Protein AF-0000000076161575 (afdb_homodimer)

Radius of gyration: 31.04 Å; Cα contacts (8 Å, |Δi|>4): 1265; chains: 2; bounding box: 106×80×83 Å

Structure (mmCIF, N/CA/C/O backbone):
data_AF-0000000076161575-model_v1
#
loop_
_entity.id
_entity.type
_entity.pdbx_description
1 polymer 'Integrase catalytic domain-containing protein'
#
loop_
_atom_site.group_PDB
_atom_site.id
_atom_site.type_symbol
_atom_site.label_atom_id
_atom_site.label_alt_id
_atom_site.label_comp_id
_atom_site.label_asym_id
_atom_site.label_entity_id
_atom_site.label_seq_id
_atom_site.pdbx_PDB_ins_code
_atom_site.Cartn_x
_atom_site.Cartn_y
_atom_site.Cartn_z
_atom_site.occupancy
_atom_site.B_iso_or_equiv
_atom_site.auth_seq_id
_atom_site.auth_comp_id
_atom_site.auth_asym_id
_atom_site.auth_atom_id
_atom_site.pdbx_PDB_model_num
ATOM 1 N N . MET A 1 1 ? 24.484 6.906 15.938 1 24.59 1 MET A N 1
ATOM 2 C CA . MET A 1 1 ? 23.547 6.465 14.914 1 24.59 1 MET A CA 1
ATOM 3 C C . MET A 1 1 ? 22.5 7.539 14.641 1 24.59 1 MET A C 1
ATOM 5 O O . MET A 1 1 ? 21.609 7.77 15.461 1 24.59 1 MET A O 1
ATOM 9 N N . ILE A 1 2 ? 22.938 8.641 14.078 1 31.48 2 ILE A N 1
ATOM 10 C CA . ILE A 1 2 ? 22.156 9.859 13.938 1 31.48 2 ILE A CA 1
ATOM 11 C C . ILE A 1 2 ? 20.797 9.547 13.289 1 31.48 2 ILE A C 1
ATOM 13 O O . ILE A 1 2 ? 20.75 9.086 12.148 1 31.48 2 ILE A O 1
ATOM 17 N N . ASP A 1 3 ? 19.906 9.211 14.031 1 34.91 3 ASP A N 1
ATOM 18 C CA . ASP A 1 3 ? 18.516 8.922 13.703 1 34.91 3 ASP A CA 1
ATOM 19 C C . ASP A 1 3 ? 17.922 10.031 12.836 1 34.91 3 ASP A C 1
ATOM 21 O O . ASP A 1 3 ? 17.875 11.188 13.242 1 34.91 3 ASP A O 1
ATOM 25 N N . GLU A 1 4 ? 18.266 10.055 11.57 1 38.84 4 GLU A N 1
ATOM 26 C CA . GLU A 1 4 ? 17.953 11.031 10.531 1 38.84 4 GLU A CA 1
ATOM 27 C C . GLU A 1 4 ? 16.453 11.281 10.438 1 38.84 4 GLU A C 1
ATOM 29 O O . GLU A 1 4 ? 15.656 10.336 10.484 1 38.84 4 GLU A O 1
ATOM 34 N N . LEU A 1 5 ? 16.109 12.344 10.992 1 44.19 5 LEU A N 1
ATOM 35 C CA . LEU A 1 5 ? 14.742 12.852 10.922 1 44.19 5 LEU A CA 1
ATOM 36 C C . LEU A 1 5 ? 14.258 12.914 9.477 1 44.19 5 LEU A C 1
ATOM 38 O O . LEU A 1 5 ? 14.984 13.391 8.602 1 44.19 5 LEU A O 1
ATOM 42 N N . PRO A 1 6 ? 13.398 12.148 9.133 1 49 6 PRO A N 1
ATOM 43 C CA . PRO A 1 6 ? 12.859 12.148 7.77 1 49 6 PRO A CA 1
ATOM 44 C C . PRO A 1 6 ? 12.312 13.508 7.352 1 49 6 PRO A C 1
ATOM 46 O O . PRO A 1 6 ? 11.594 13.609 6.352 1 49 6 PRO A O 1
ATOM 49 N N . ILE A 1 7 ? 12.5 14.633 8.062 1 51.62 7 ILE A N 1
ATOM 50 C CA . ILE A 1 7 ? 12.07 15.953 7.629 1 51.62 7 ILE A CA 1
ATOM 51 C C . ILE A 1 7 ? 12.852 16.359 6.379 1 51.62 7 ILE A C 1
ATOM 53 O O . ILE A 1 7 ? 14.047 16.078 6.266 1 51.62 7 ILE A O 1
ATOM 57 N N . SER A 1 8 ? 12.062 16.641 5.285 1 61 8 SER A N 1
ATOM 58 C CA . SER A 1 8 ? 12.852 17.203 4.18 1 61 8 SER A CA 1
ATOM 59 C C . SER A 1 8 ? 14.016 18.031 4.695 1 61 8 SER A C 1
ATOM 61 O O . SER A 1 8 ? 13.93 18.625 5.773 1 61 8 SER A O 1
ATOM 63 N N . GLU A 1 9 ? 15.047 17.703 4.164 1 66.19 9 GLU A N 1
ATOM 64 C CA . GLU A 1 9 ? 16.25 18.406 4.582 1 66.19 9 GLU A CA 1
ATOM 65 C C . GLU A 1 9 ? 15.977 19.906 4.773 1 66.19 9 GLU A C 1
ATOM 67 O O . GLU A 1 9 ? 16.484 20.516 5.711 1 66.19 9 GLU A O 1
ATOM 72 N N . GLU A 1 10 ? 15.086 20.328 3.943 1 71.81 10 GLU A N 1
ATOM 73 C CA . GLU A 1 10 ? 14.758 21.75 4.031 1 71.81 10 GLU A CA 1
ATOM 74 C C . GLU A 1 10 ? 13.922 22.047 5.27 1 71.81 10 GLU A C 1
ATOM 76 O O . GLU A 1 10 ? 14.156 23.047 5.953 1 71.81 10 GLU A O 1
ATOM 81 N N . ARG A 1 11 ? 13.07 21.156 5.594 1 78.62 11 ARG A N 1
ATOM 82 C CA . ARG A 1 11 ? 12.195 21.375 6.742 1 78.62 11 ARG A CA 1
ATOM 83 C C . ARG A 1 11 ? 12.961 21.188 8.055 1 78.62 11 ARG A C 1
ATOM 85 O O . ARG A 1 11 ? 12.734 21.922 9.016 1 78.62 11 ARG A O 1
ATOM 92 N N . ILE A 1 12 ? 13.836 20.328 7.957 1 81.56 12 ILE A N 1
ATOM 93 C CA . ILE A 1 12 ? 14.648 20.078 9.141 1 81.56 12 ILE A CA 1
ATOM 94 C C . ILE A 1 12 ? 15.516 21.312 9.43 1 81.56 12 ILE A C 1
ATOM 96 O O . ILE A 1 12 ? 15.609 21.75 10.578 1 81.56 12 ILE A O 1
ATOM 100 N N . SER A 1 13 ? 16.016 21.781 8.383 1 85.12 13 SER A N 1
ATOM 101 C CA . SER A 1 13 ? 16.859 22.969 8.523 1 85.12 13 SER A CA 1
ATOM 102 C C . SER A 1 13 ? 16.062 24.156 9.055 1 85.12 13 SER A C 1
ATOM 104 O O . SER A 1 13 ? 16.562 24.922 9.891 1 85.12 13 SER A O 1
ATOM 106 N N . GLU A 1 14 ? 14.898 24.219 8.539 1 89.38 14 GLU A N 1
ATOM 107 C CA . GLU A 1 14 ? 14.031 25.297 8.992 1 89.38 14 GLU A CA 1
ATOM 108 C C . GLU A 1 14 ? 13.68 25.156 10.469 1 89.38 14 GLU A C 1
ATOM 110 O O . GLU A 1 14 ? 13.758 26.125 11.227 1 89.38 14 GLU A O 1
ATOM 115 N N . LEU A 1 15 ? 13.336 23.984 10.844 1 91.5 15 LEU A N 1
ATOM 116 C CA . LEU A 1 15 ? 12.984 23.703 12.234 1 91.5 15 LEU A CA 1
ATOM 117 C C . LEU A 1 15 ? 14.172 23.953 13.156 1 91.5 15 LEU A C 1
ATOM 119 O O . LEU A 1 15 ? 14.008 24.516 14.242 1 91.5 15 LEU A O 1
ATOM 123 N N . GLN A 1 16 ? 15.297 23.594 12.695 1 92 16 GLN A N 1
ATOM 124 C CA . GLN A 1 16 ? 16.516 23.781 13.477 1 92 16 GLN A CA 1
ATOM 125 C C . GLN A 1 16 ? 16.828 25.266 13.656 1 92 16 GLN A C 1
ATOM 127 O O . GLN A 1 16 ? 17.203 25.703 14.742 1 92 16 GLN A O 1
ATOM 132 N N . GLU A 1 17 ? 16.656 25.969 12.594 1 93.62 17 GLU A N 1
ATOM 133 C CA . GLU A 1 17 ? 16.922 27.406 12.633 1 93.62 17 GLU A CA 1
ATOM 134 C C . GLU A 1 17 ? 15.969 28.109 13.594 1 93.62 17 GLU A C 1
ATOM 136 O O . GLU A 1 17 ? 16.391 28.953 14.391 1 93.62 17 GLU A O 1
ATOM 141 N N . HIS A 1 18 ? 14.758 27.781 13.523 1 95.56 18 HIS A N 1
ATOM 142 C CA . HIS A 1 18 ? 13.766 28.406 14.391 1 95.56 18 HIS A CA 1
ATOM 143 C C . HIS A 1 18 ? 13.961 27.984 15.844 1 95.56 18 HIS A C 1
ATOM 145 O O . HIS A 1 18 ? 13.734 28.781 16.766 1 95.56 18 HIS A O 1
ATOM 151 N N . THR A 1 19 ? 14.375 26.797 16.016 1 94.38 19 THR A N 1
ATOM 152 C CA . THR A 1 19 ? 14.648 26.297 17.359 1 94.38 19 THR A CA 1
ATOM 153 C C . THR A 1 19 ? 15.859 27.031 17.969 1 94.38 19 THR A C 1
ATOM 155 O O . THR A 1 19 ? 15.844 27.391 19.141 1 94.38 19 THR A O 1
ATOM 158 N N . ARG A 1 20 ? 16.797 27.281 17.156 1 93.88 20 ARG A N 1
ATOM 159 C CA . ARG A 1 20 ? 18 27.969 17.594 1 93.88 20 ARG A CA 1
ATOM 160 C C . ARG A 1 20 ? 17.703 29.422 17.969 1 93.88 20 ARG A C 1
ATOM 162 O O . ARG A 1 20 ? 18.297 29.953 18.891 1 93.88 20 ARG A O 1
ATOM 169 N N . LYS A 1 21 ? 16.781 29.969 17.344 1 95.5 21 LYS A N 1
ATOM 170 C CA . LYS A 1 21 ? 16.453 31.375 17.547 1 95.5 21 LYS A CA 1
ATOM 171 C C . LYS A 1 21 ? 15.453 31.562 18.672 1 95.5 21 LYS A C 1
ATOM 173 O O . LYS A 1 21 ? 15.25 32.688 19.156 1 95.5 21 LYS A O 1
ATOM 178 N N . ASP A 1 22 ? 14.836 30.469 19.141 1 95.81 22 ASP A N 1
ATOM 179 C CA . ASP A 1 22 ? 13.82 30.516 20.188 1 95.81 22 ASP A CA 1
ATOM 180 C C . ASP A 1 22 ? 14.453 30.453 21.578 1 95.81 22 ASP A C 1
ATOM 182 O O . ASP A 1 22 ? 15.047 29.438 21.938 1 95.81 22 ASP A O 1
ATOM 186 N N . GLN A 1 23 ? 14.234 31.484 22.328 1 94.19 23 GLN A N 1
ATOM 187 C CA . GLN A 1 23 ? 14.875 31.578 23.641 1 94.19 23 GLN A CA 1
ATOM 188 C C . GLN A 1 23 ? 14.375 30.484 24.578 1 94.19 23 GLN A C 1
ATOM 190 O O . GLN A 1 23 ? 15.164 29.906 25.328 1 94.19 23 GLN A O 1
ATOM 195 N N . GLN A 1 24 ? 13.117 30.25 24.516 1 94.94 24 GLN A N 1
ATOM 196 C CA . GLN A 1 24 ? 12.555 29.203 25.375 1 94.94 24 GLN A CA 1
ATOM 197 C C . GLN A 1 24 ? 13.156 27.844 25.031 1 94.94 24 GLN A C 1
ATOM 199 O O . GLN A 1 24 ? 13.477 27.062 25.938 1 94.94 24 GLN A O 1
ATOM 204 N N . MET A 1 25 ? 13.328 27.562 23.781 1 95.5 25 MET A N 1
ATOM 205 C CA . MET A 1 25 ? 13.883 26.281 23.344 1 95.5 25 MET A CA 1
ATOM 206 C C . MET A 1 25 ? 15.344 26.156 23.75 1 95.5 25 MET A C 1
ATOM 208 O O . MET A 1 25 ? 15.797 25.062 24.125 1 95.5 25 MET A O 1
ATOM 212 N N . GLN A 1 26 ? 16.062 27.281 23.703 1 94.44 26 GLN A N 1
ATOM 213 C CA . GLN A 1 26 ? 17.469 27.266 24.109 1 94.44 26 GLN A CA 1
ATOM 214 C C . GLN A 1 26 ? 17.609 26.984 25.594 1 94.44 26 GLN A C 1
ATOM 216 O O . GLN A 1 26 ? 18.484 26.219 26.016 1 94.44 26 GLN A O 1
ATOM 221 N N . GLU A 1 27 ? 16.766 27.578 26.312 1 93.31 27 GLU A N 1
ATOM 222 C CA . GLU A 1 27 ? 16.781 27.328 27.75 1 93.31 27 GLU A CA 1
ATOM 223 C C . GLU A 1 27 ? 16.422 25.875 28.062 1 93.31 27 GLU A C 1
ATOM 225 O O . GLU A 1 27 ? 17.016 25.266 28.953 1 93.31 27 GLU A O 1
ATOM 230 N N . LEU A 1 28 ? 15.461 25.406 27.328 1 93.81 28 LEU A N 1
ATOM 231 C CA . LEU A 1 28 ? 15.055 24.016 27.516 1 93.81 28 LEU A CA 1
ATOM 232 C C . LEU A 1 28 ? 16.203 23.062 27.172 1 93.81 28 LEU A C 1
ATOM 234 O O . LEU A 1 28 ? 16.422 22.078 27.875 1 93.81 28 LEU A O 1
ATOM 238 N N . LYS A 1 29 ? 16.906 23.359 26.109 1 93.5 29 LYS A N 1
ATOM 239 C CA . LYS A 1 29 ? 18.078 22.578 25.703 1 93.5 29 LYS A CA 1
ATOM 240 C C . LYS A 1 29 ? 19.109 22.531 26.812 1 93.5 29 LYS A C 1
ATOM 242 O O . LYS A 1 29 ? 19.688 21.469 27.094 1 93.5 29 LYS A O 1
ATOM 247 N N . GLU A 1 30 ? 19.312 23.594 27.453 1 90.69 30 GLU A N 1
ATOM 248 C CA . GLU A 1 30 ? 20.297 23.688 28.531 1 90.69 30 GLU A CA 1
ATOM 249 C C . GLU A 1 30 ? 19.875 22.844 29.734 1 90.69 30 GLU A C 1
ATOM 251 O O . GLU A 1 30 ? 20.703 22.141 30.328 1 90.69 30 GLU A O 1
ATOM 256 N N . VAL A 1 31 ? 18.641 22.922 29.984 1 89.75 31 VAL A N 1
ATOM 257 C CA . VAL A 1 31 ? 18.109 22.172 31.125 1 89.75 31 VAL A CA 1
ATOM 258 C C . VAL A 1 31 ? 18.281 20.672 30.875 1 89.75 31 VAL A C 1
ATOM 260 O O . VAL A 1 31 ? 18.625 19.922 31.781 1 89.75 31 VAL A O 1
ATOM 263 N N . ILE A 1 32 ? 18.016 20.219 29.656 1 89.88 32 ILE A N 1
ATOM 264 C CA . ILE A 1 32 ? 18.109 18.812 29.297 1 89.88 32 ILE A CA 1
ATOM 265 C C . ILE A 1 32 ? 19.562 18.359 29.344 1 89.88 32 ILE A C 1
ATOM 267 O O . ILE A 1 32 ? 19.859 17.266 29.844 1 89.88 32 ILE A O 1
ATOM 271 N N . GLN A 1 33 ? 20.484 19.234 28.922 1 87.56 33 GLN A N 1
ATOM 272 C CA . GLN A 1 33 ? 21.906 18.891 28.844 1 87.56 33 GLN A CA 1
ATOM 273 C C . GLN A 1 33 ? 22.531 18.891 30.234 1 87.56 33 GLN A C 1
ATOM 275 O O . GLN A 1 33 ? 23.438 18.078 30.5 1 87.56 33 GLN A O 1
ATOM 280 N N . GLU A 1 34 ? 22.234 19.75 31.125 1 83.62 34 GLU A N 1
ATOM 281 C CA . GLU A 1 34 ? 22.812 19.875 32.469 1 83.62 34 GLU A CA 1
ATOM 282 C C . GLU A 1 34 ? 22.266 18.797 33.406 1 83.62 34 GLU A C 1
ATOM 284 O O . GLU A 1 34 ? 22.859 18.531 34.438 1 83.62 34 GLU A O 1
ATOM 289 N N . GLY A 1 35 ? 21.266 18.078 33 1 77.94 35 GLY A N 1
ATOM 290 C CA . GLY A 1 35 ? 20.625 17.078 33.844 1 77.94 35 GLY A CA 1
ATOM 291 C C . GLY A 1 35 ? 19.25 17.5 34.312 1 77.94 35 GLY A C 1
ATOM 292 O O . GLY A 1 35 ? 18.984 18.688 34.5 1 77.94 35 GLY A O 1
ATOM 293 N N . ARG A 1 36 ? 18.25 16.75 34.312 1 71.19 36 ARG A N 1
ATOM 294 C CA . ARG A 1 36 ? 16.844 16.984 34.625 1 71.19 36 ARG A CA 1
ATOM 295 C C . ARG A 1 36 ? 16.656 17.375 36.094 1 71.19 36 ARG A C 1
ATOM 297 O O . ARG A 1 36 ? 17.016 16.609 37 1 71.19 36 ARG A O 1
ATOM 304 N N . PRO A 1 37 ? 16.344 18.703 36.219 1 73.19 37 PRO A N 1
ATOM 305 C CA . PRO A 1 37 ? 16.172 19.141 37.594 1 73.19 37 PRO A CA 1
ATOM 306 C C . PRO A 1 37 ? 15.125 18.312 38.375 1 73.19 37 PRO A C 1
ATOM 308 O O . PRO A 1 37 ? 14.156 17.844 37.781 1 73.19 37 PRO A O 1
ATOM 311 N N . SER A 1 38 ? 15.422 18.094 39.594 1 75.25 38 SER A N 1
ATOM 312 C CA . SER A 1 38 ? 14.531 17.297 40.438 1 75.25 38 SER A CA 1
ATOM 313 C C . SER A 1 38 ? 13.367 18.141 40.969 1 75.25 38 SER A C 1
ATOM 315 O O . SER A 1 38 ? 12.312 17.609 41.312 1 75.25 38 SER A O 1
ATOM 317 N N . ASN A 1 39 ? 13.625 19.438 40.969 1 79.25 39 ASN A N 1
ATOM 318 C CA . ASN A 1 39 ? 12.586 20.312 41.5 1 79.25 39 ASN A CA 1
ATOM 319 C C . ASN A 1 39 ? 12.227 21.422 40.531 1 79.25 39 ASN A C 1
ATOM 321 O O . ASN A 1 39 ? 13.102 21.984 39.844 1 79.25 39 ASN A O 1
ATOM 325 N N . LYS A 1 40 ? 10.969 21.766 40.438 1 82.25 40 LYS A N 1
ATOM 326 C CA . LYS A 1 40 ? 10.406 22.766 39.5 1 82.25 40 LYS A CA 1
ATOM 327 C C . LYS A 1 40 ? 10.984 24.141 39.781 1 82.25 40 LYS A C 1
ATOM 329 O O . LYS A 1 40 ? 11.117 24.953 38.875 1 82.25 40 LYS A O 1
ATOM 334 N N . TRP A 1 41 ? 11.367 24.375 40.969 1 78.62 41 TRP A N 1
ATOM 335 C CA . TRP A 1 41 ? 11.852 25.703 41.375 1 78.62 41 TRP A CA 1
ATOM 336 C C . TRP A 1 41 ? 13.258 25.938 40.844 1 78.62 41 TRP A C 1
ATOM 338 O O . TRP A 1 41 ? 13.711 27.094 40.75 1 78.62 41 TRP A O 1
ATOM 348 N N . ASN A 1 42 ? 13.945 24.906 40.406 1 79.56 42 ASN A N 1
ATOM 349 C CA . ASN A 1 42 ? 15.305 25.016 39.875 1 79.56 42 ASN A CA 1
ATOM 350 C C . ASN A 1 42 ? 15.305 25.188 38.375 1 79.56 42 ASN A C 1
ATOM 352 O O . ASN A 1 42 ? 16.375 25.281 37.75 1 79.56 42 ASN A O 1
ATOM 356 N N . VAL A 1 43 ? 14.109 25.234 37.875 1 84.56 43 VAL A N 1
ATOM 357 C CA . VAL A 1 43 ? 13.984 25.375 36.438 1 84.56 43 VAL A CA 1
ATOM 358 C C . VAL A 1 43 ? 13.617 26.812 36.094 1 84.56 43 VAL A C 1
ATOM 360 O O . VAL A 1 43 ? 12.828 27.453 36.812 1 84.56 43 VAL A O 1
ATOM 363 N N . PRO A 1 44 ? 14.312 27.422 35.125 1 86.75 44 PRO A N 1
ATOM 364 C CA . PRO A 1 44 ? 13.93 28.766 34.688 1 86.75 44 PRO A CA 1
ATOM 365 C C . PRO A 1 44 ? 12.438 28.906 34.406 1 86.75 44 PRO A C 1
ATOM 367 O O . PRO A 1 44 ? 11.812 27.953 33.938 1 86.75 44 PRO A O 1
ATOM 370 N N . SER A 1 45 ? 11.852 30.016 34.656 1 86.94 45 SER A N 1
ATOM 371 C CA . SER A 1 45 ? 10.422 30.25 34.562 1 86.94 45 SER A CA 1
ATOM 372 C C . SER A 1 45 ? 9.906 30.016 33.156 1 86.94 45 SER A C 1
ATOM 374 O O . SER A 1 45 ? 8.797 29.5 32.969 1 86.94 45 SER A O 1
ATOM 376 N N . ASN A 1 46 ? 10.75 30.266 32.25 1 89.75 46 ASN A N 1
ATOM 377 C CA . ASN A 1 46 ? 10.352 30.203 30.844 1 89.75 46 ASN A CA 1
ATOM 378 C C . ASN A 1 46 ? 10.148 28.75 30.391 1 89.75 46 ASN A C 1
ATOM 380 O O . ASN A 1 46 ? 9.469 28.5 29.391 1 89.75 46 ASN A O 1
ATOM 384 N N . VAL A 1 47 ? 10.719 27.812 31.125 1 92.06 47 VAL A N 1
ATOM 385 C CA . VAL A 1 47 ? 10.641 26.422 30.688 1 92.06 47 VAL A CA 1
ATOM 386 C C . VAL A 1 47 ? 9.977 25.578 31.766 1 92.06 47 VAL A C 1
ATOM 388 O O . VAL A 1 47 ? 9.961 24.344 31.672 1 92.06 47 VAL A O 1
ATOM 391 N N . SER A 1 48 ? 9.383 26.219 32.781 1 90.5 48 SER A N 1
ATOM 392 C CA . SER A 1 48 ? 8.742 25.5 33.906 1 90.5 48 SER A CA 1
ATOM 393 C C . SER A 1 48 ? 7.547 24.703 33.406 1 90.5 48 SER A C 1
ATOM 395 O O . SER A 1 48 ? 7.188 23.688 34 1 90.5 48 SER A O 1
ATOM 397 N N . ILE A 1 49 ? 7 25.141 32.281 1 91.12 49 ILE A N 1
ATOM 398 C CA . ILE A 1 49 ? 5.812 24.516 31.719 1 91.12 49 ILE A CA 1
ATOM 399 C C . ILE A 1 49 ? 6.16 23.094 31.234 1 91.12 49 ILE A C 1
ATOM 401 O O . ILE A 1 49 ? 5.277 22.25 31.125 1 91.12 49 ILE A O 1
ATOM 405 N N . TYR A 1 50 ? 7.434 22.844 31.016 1 92.44 50 TYR A N 1
ATOM 406 C CA . TYR A 1 50 ? 7.871 21.547 30.516 1 92.44 50 TYR A CA 1
ATOM 407 C C . TYR A 1 50 ? 8.32 20.641 31.656 1 92.44 50 TYR A C 1
ATOM 409 O O . TYR A 1 50 ? 8.766 19.516 31.422 1 92.44 50 TYR A O 1
ATOM 417 N N . PHE A 1 51 ? 8.203 21.047 32.875 1 90.44 51 PHE A N 1
ATOM 418 C CA . PHE A 1 51 ? 8.75 20.328 34.031 1 90.44 51 PHE A CA 1
ATOM 419 C C . PHE A 1 51 ? 8.047 18.984 34.219 1 90.44 51 PHE A C 1
ATOM 421 O O . PHE A 1 51 ? 8.695 17.984 34.5 1 90.44 51 PHE A O 1
ATOM 428 N N . ASP A 1 52 ? 6.762 19 33.969 1 88.5 52 ASP A N 1
ATOM 429 C CA . ASP A 1 52 ? 5.969 17.797 34.219 1 88.5 52 ASP A CA 1
ATOM 430 C C . ASP A 1 52 ? 6.297 16.703 33.219 1 88.5 52 ASP A C 1
ATOM 432 O O . ASP A 1 52 ? 6.031 15.523 33.469 1 88.5 52 ASP A O 1
ATOM 436 N N . ILE A 1 53 ? 6.883 17.109 32.062 1 91.25 53 ILE A N 1
ATOM 437 C CA . ILE A 1 53 ? 7.18 16.125 31.031 1 91.25 53 ILE A CA 1
ATOM 438 C C . ILE A 1 53 ? 8.695 16.016 30.859 1 91.25 53 ILE A C 1
ATOM 440 O O . ILE A 1 53 ? 9.172 15.57 29.797 1 91.25 53 ILE A O 1
ATOM 444 N N . ARG A 1 54 ? 9.43 16.375 31.812 1 88.62 54 ARG A N 1
ATOM 445 C CA . ARG A 1 54 ? 10.883 16.484 31.734 1 88.62 54 ARG A CA 1
ATOM 446 C C . ARG A 1 54 ? 11.523 15.133 31.422 1 88.62 54 ARG A C 1
ATOM 448 O O . ARG A 1 54 ? 12.531 15.07 30.719 1 88.62 54 ARG A O 1
ATOM 455 N N . ASP A 1 55 ? 10.867 14.07 31.812 1 89.12 55 ASP A N 1
ATOM 456 C CA . ASP A 1 55 ? 11.453 12.742 31.641 1 89.12 55 ASP A CA 1
ATOM 457 C C . ASP A 1 55 ? 11.312 12.258 30.203 1 89.12 55 ASP A C 1
ATOM 459 O O . ASP A 1 55 ? 12.016 11.344 29.781 1 89.12 55 ASP A O 1
ATOM 463 N N . GLU A 1 56 ? 10.492 12.938 29.453 1 92.88 56 GLU A N 1
ATOM 464 C CA . GLU A 1 56 ? 10.234 12.508 28.094 1 92.88 56 GLU A CA 1
ATOM 465 C C . GLU A 1 56 ? 11 13.375 27.094 1 92.88 56 GLU A C 1
ATOM 467 O O . GLU A 1 56 ? 10.969 13.109 25.891 1 92.88 56 GLU A O 1
ATOM 472 N N . LEU A 1 57 ? 11.695 14.359 27.609 1 93.25 57 LEU A N 1
ATOM 473 C CA . LEU A 1 57 ? 12.328 15.336 26.719 1 93.25 57 LEU A CA 1
ATOM 474 C C . LEU A 1 57 ? 13.695 14.844 26.25 1 93.25 57 LEU A C 1
ATOM 476 O O . LEU A 1 57 ? 14.477 14.32 27.062 1 93.25 57 LEU A O 1
ATOM 480 N N . THR A 1 58 ? 13.938 14.914 24.953 1 93 58 THR A N 1
ATOM 481 C CA . THR A 1 58 ? 15.219 14.539 24.391 1 93 58 THR A CA 1
ATOM 482 C C . THR A 1 58 ? 15.68 15.562 23.359 1 93 58 THR A C 1
ATOM 484 O O . THR A 1 58 ? 14.875 16.328 22.828 1 93 58 THR A O 1
ATOM 487 N N . LEU A 1 59 ? 16.984 15.648 23.25 1 92.56 59 LEU A N 1
ATOM 488 C CA . LEU A 1 59 ? 17.625 16.484 22.25 1 92.56 59 LEU A CA 1
ATOM 489 C C . LEU A 1 59 ? 18.312 15.641 21.188 1 92.56 59 LEU A C 1
ATOM 491 O O . LEU A 1 59 ? 19.141 14.789 21.516 1 92.56 59 LEU A O 1
ATOM 495 N N . GLN A 1 60 ? 17.859 15.852 19.906 1 89.19 60 GLN A N 1
ATOM 496 C CA . GLN A 1 60 ? 18.469 15.117 18.812 1 89.19 60 GLN A CA 1
ATOM 497 C C . GLN A 1 60 ? 18.672 16.016 17.594 1 89.19 60 GLN A C 1
ATOM 499 O O . GLN A 1 60 ? 17.719 16.609 17.094 1 89.19 60 GLN A O 1
ATOM 504 N N . ASN A 1 61 ? 19.859 16.156 17.156 1 86.44 61 ASN A N 1
ATOM 505 C CA . ASN A 1 61 ? 20.203 16.922 15.953 1 86.44 61 ASN A CA 1
ATOM 506 C C . ASN A 1 61 ? 19.672 18.344 16.016 1 86.44 61 ASN A C 1
ATOM 508 O O . ASN A 1 61 ? 19.047 18.828 15.07 1 86.44 61 ASN A O 1
ATOM 512 N N . GLY A 1 62 ? 19.75 18.891 17.188 1 89.19 62 GLY A N 1
ATOM 513 C CA . GLY A 1 62 ? 19.375 20.297 17.359 1 89.19 62 GLY A CA 1
ATOM 514 C C . GLY A 1 62 ? 17.891 20.5 17.531 1 89.19 62 GLY A C 1
ATOM 515 O O . GLY A 1 62 ? 17.422 21.641 17.594 1 89.19 62 GLY A O 1
ATOM 516 N N . LEU A 1 63 ? 17.203 19.406 17.625 1 93.12 63 LEU A N 1
ATOM 517 C CA . LEU A 1 63 ? 15.75 19.484 17.797 1 93.12 63 LEU A CA 1
ATOM 518 C C . LEU A 1 63 ? 15.328 18.875 19.125 1 93.12 63 LEU A C 1
ATOM 520 O O . LEU A 1 63 ? 15.984 17.953 19.625 1 93.12 63 LEU A O 1
ATOM 524 N N . LEU A 1 64 ? 14.297 19.438 19.703 1 94.69 64 LEU A N 1
ATOM 525 C CA . LEU A 1 64 ? 13.758 18.953 20.984 1 94.69 64 LEU A CA 1
ATOM 526 C C . LEU A 1 64 ? 12.539 18.062 20.75 1 94.69 64 LEU A C 1
ATOM 528 O O . LEU A 1 64 ? 11.703 18.359 19.891 1 94.69 64 LEU A O 1
ATOM 532 N N . PHE A 1 65 ? 12.477 16.969 21.516 1 94.25 65 PHE A N 1
ATOM 533 C CA . PHE A 1 65 ? 11.383 16.031 21.344 1 94.25 65 PHE A CA 1
ATOM 534 C C . PHE A 1 65 ? 10.719 15.703 22.672 1 94.25 65 PHE A C 1
ATOM 536 O O . PHE A 1 65 ? 11.398 15.617 23.703 1 94.25 65 PHE A O 1
ATOM 543 N N . LYS A 1 66 ? 9.477 15.586 22.688 1 95 66 LYS A N 1
ATOM 544 C CA . LYS A 1 66 ? 8.711 14.891 23.719 1 95 66 LYS A CA 1
ATOM 545 C C . LYS A 1 66 ? 8.359 13.469 23.266 1 95 66 LYS A C 1
ATOM 547 O O . LYS A 1 66 ? 7.359 13.266 22.578 1 95 66 LYS A O 1
ATOM 552 N N . GLY A 1 67 ? 9.062 12.531 23.75 1 92.75 67 GLY A N 1
ATOM 553 C CA . GLY A 1 67 ? 8.953 11.227 23.109 1 92.75 67 GLY A CA 1
ATOM 554 C C . GLY A 1 67 ? 9.406 11.234 21.672 1 92.75 67 GLY A C 1
ATOM 555 O O . GLY A 1 67 ? 10.555 11.547 21.375 1 92.75 67 GLY A O 1
ATOM 556 N N . GLU A 1 68 ? 8.43 10.945 20.828 1 91.5 68 GLU A N 1
ATOM 557 C CA . GLU A 1 68 ? 8.742 10.938 19.406 1 91.5 68 GLU A CA 1
ATOM 558 C C . GLU A 1 68 ? 8.203 12.188 18.719 1 91.5 68 GLU A C 1
ATOM 560 O O . GLU A 1 68 ? 8.422 12.383 17.516 1 91.5 68 GLU A O 1
ATOM 565 N N . ARG A 1 69 ? 7.586 13.062 19.484 1 93.94 69 ARG A N 1
ATOM 566 C CA . ARG A 1 69 ? 6.973 14.258 18.922 1 93.94 69 ARG A CA 1
ATOM 567 C C . ARG A 1 69 ? 7.949 15.43 18.938 1 93.94 69 ARG A C 1
ATOM 569 O O . ARG A 1 69 ? 8.602 15.688 19.953 1 93.94 69 ARG A O 1
ATOM 576 N N . VAL A 1 70 ? 8.008 16.109 17.906 1 94.31 70 VAL A N 1
ATOM 577 C CA . VAL A 1 70 ? 8.906 17.25 17.828 1 94.31 70 VAL A CA 1
ATOM 578 C C . VAL A 1 70 ? 8.281 18.453 18.516 1 94.31 70 VAL A C 1
ATOM 580 O O . VAL A 1 70 ? 7.09 18.719 18.375 1 94.31 70 VAL A O 1
ATOM 583 N N . ILE A 1 71 ? 9.047 19.078 19.375 1 95.44 71 ILE A N 1
ATOM 584 C CA . ILE A 1 71 ? 8.586 20.297 20.031 1 95.44 71 ILE A CA 1
ATOM 585 C C . ILE A 1 71 ? 8.742 21.484 19.078 1 95.44 71 ILE A C 1
ATOM 587 O O . ILE A 1 71 ? 9.859 21.797 18.656 1 95.44 71 ILE A O 1
ATOM 591 N N . ILE A 1 72 ? 7.645 22.109 18.797 1 96.25 72 ILE A N 1
ATOM 592 C CA . ILE A 1 72 ? 7.613 23.172 17.781 1 96.25 72 ILE A CA 1
ATOM 593 C C . ILE A 1 72 ? 7.84 24.531 18.438 1 96.25 72 ILE A C 1
ATOM 595 O O . ILE A 1 72 ? 7.133 24.891 19.375 1 96.25 72 ILE A O 1
ATOM 599 N N . PRO A 1 73 ? 8.883 25.281 18 1 96.31 73 PRO A N 1
ATOM 600 C CA . PRO A 1 73 ? 9.078 26.641 18.516 1 96.31 73 PRO A CA 1
ATOM 601 C C . PRO A 1 73 ? 7.902 27.562 18.219 1 96.31 73 PRO A C 1
ATOM 603 O O . PRO A 1 73 ? 7.156 27.328 17.266 1 96.31 73 PRO A O 1
ATOM 606 N N . LYS A 1 74 ? 7.805 28.578 18.953 1 96 74 LYS A N 1
ATOM 607 C CA . LYS A 1 74 ? 6.66 29.469 18.906 1 96 74 LYS A CA 1
ATOM 608 C C . LYS A 1 74 ? 6.492 30.062 17.5 1 96 74 LYS A C 1
ATOM 610 O O . LYS A 1 74 ? 5.375 30.141 16.984 1 96 74 LYS A O 1
ATOM 615 N N . SER A 1 75 ? 7.57 30.375 16.875 1 95.75 75 SER A N 1
ATOM 616 C CA . SER A 1 75 ? 7.547 31.062 15.586 1 95.75 75 SER A CA 1
ATOM 617 C C . SER A 1 75 ? 7.008 30.172 14.477 1 95.75 75 SER A C 1
ATOM 619 O O . SER A 1 75 ? 6.582 30.656 13.43 1 95.75 75 SER A O 1
ATOM 621 N N . LEU A 1 76 ? 6.965 28.828 14.711 1 95.69 76 LEU A N 1
ATOM 622 C CA . LEU A 1 76 ? 6.559 27.906 13.656 1 95.69 76 LEU A CA 1
ATOM 623 C C . LEU A 1 76 ? 5.18 27.328 13.945 1 95.69 76 LEU A C 1
ATOM 625 O O . LEU A 1 76 ? 4.621 26.609 13.117 1 95.69 76 LEU A O 1
ATOM 629 N N . ARG A 1 77 ? 4.602 27.641 15.031 1 96 77 ARG A N 1
ATOM 630 C CA . ARG A 1 77 ? 3.383 26.984 15.484 1 96 77 ARG A CA 1
ATOM 631 C C . ARG A 1 77 ? 2.207 27.312 14.578 1 96 77 ARG A C 1
ATOM 633 O O . ARG A 1 77 ? 1.403 26.438 14.242 1 96 77 ARG A O 1
ATOM 640 N N . THR A 1 78 ? 2.094 28.531 14.172 1 94.44 78 THR A N 1
ATOM 641 C CA . THR A 1 78 ? 1.019 28.938 13.266 1 94.44 78 THR A CA 1
ATOM 642 C C . THR A 1 78 ? 1.112 28.172 11.953 1 94.44 78 THR A C 1
ATOM 644 O O . THR A 1 78 ? 0.103 27.688 11.438 1 94.44 78 THR A O 1
ATOM 647 N N . ASP A 1 79 ? 2.309 28.062 11.492 1 93.44 79 ASP A N 1
ATOM 648 C CA . ASP A 1 79 ? 2.531 27.328 10.25 1 93.44 79 ASP A CA 1
ATOM 649 C C . ASP A 1 79 ? 2.158 25.859 10.414 1 93.44 79 ASP A C 1
ATOM 651 O O . ASP A 1 79 ? 1.562 25.266 9.516 1 93.44 79 ASP A O 1
ATOM 655 N N . MET A 1 80 ? 2.498 25.281 11.477 1 94.25 80 MET A N 1
ATOM 656 C CA . MET A 1 80 ? 2.178 23.891 11.742 1 94.25 80 MET A CA 1
ATOM 657 C C . MET A 1 80 ? 0.67 23.672 11.836 1 94.25 80 MET A C 1
ATOM 659 O O . MET A 1 80 ? 0.14 22.688 11.344 1 94.25 80 MET A O 1
ATOM 663 N N . ILE A 1 81 ? -0 24.609 12.477 1 95.38 81 ILE A N 1
ATOM 664 C CA . ILE A 1 81 ? -1.449 24.516 12.617 1 95.38 81 ILE A CA 1
ATOM 665 C C . ILE A 1 81 ? -2.104 24.531 11.234 1 95.38 81 ILE A C 1
ATOM 667 O O . ILE A 1 81 ? -3.029 23.766 10.977 1 95.38 81 ILE A O 1
ATOM 671 N N . LYS A 1 82 ? -1.608 25.375 10.398 1 92.25 82 LYS A N 1
ATOM 672 C CA . LYS A 1 82 ? -2.123 25.438 9.031 1 92.25 82 LYS A CA 1
ATOM 673 C C . LYS A 1 82 ? -1.927 24.109 8.305 1 92.25 82 LYS A C 1
ATOM 675 O O . LYS A 1 82 ? -2.82 23.656 7.59 1 92.25 82 LYS A O 1
ATOM 680 N N . LYS A 1 83 ? -0.81 23.516 8.539 1 91.75 83 LYS A N 1
ATOM 681 C CA . LYS A 1 83 ? -0.519 22.25 7.895 1 91.75 83 LYS A CA 1
ATOM 682 C C . LYS A 1 83 ? -1.424 21.141 8.438 1 91.75 83 LYS A C 1
ATOM 684 O O . LYS A 1 83 ? -1.914 20.297 7.672 1 91.75 83 LYS A O 1
ATOM 689 N N . ILE A 1 84 ? -1.597 21.141 9.688 1 92.81 84 ILE A N 1
ATOM 690 C CA . ILE A 1 84 ? -2.471 20.172 10.344 1 92.81 84 ILE A CA 1
ATOM 691 C C . ILE A 1 84 ? -3.885 20.281 9.773 1 92.81 84 ILE A C 1
ATOM 693 O O . ILE A 1 84 ? -4.551 19.281 9.531 1 92.81 84 ILE A O 1
ATOM 697 N N . HIS A 1 85 ? -4.27 21.484 9.523 1 92.19 85 HIS A N 1
ATOM 698 C CA . HIS A 1 85 ? -5.656 21.797 9.188 1 92.19 85 HIS A CA 1
ATOM 699 C C . HIS A 1 85 ? -5.871 21.797 7.68 1 92.19 85 HIS A C 1
ATOM 701 O O . HIS A 1 85 ? -7.008 21.891 7.211 1 92.19 85 HIS A O 1
ATOM 707 N N . SER A 1 86 ? -4.871 21.641 6.957 1 90.06 86 SER A N 1
ATOM 708 C CA . SER A 1 86 ? -4.898 21.875 5.52 1 90.06 86 SER A CA 1
ATOM 709 C C . SER A 1 86 ? -5.969 21.031 4.84 1 90.06 86 SER A C 1
ATOM 711 O O . SER A 1 86 ? -6.559 21.453 3.84 1 90.06 86 SER A O 1
ATOM 713 N N . SER A 1 87 ? -6.258 19.922 5.379 1 88.06 87 SER A N 1
ATOM 714 C CA . SER A 1 87 ? -7.184 19 4.727 1 88.06 87 SER A CA 1
ATOM 715 C C . SER A 1 87 ? -8.57 19.062 5.359 1 88.06 87 SER A C 1
ATOM 717 O O . SER A 1 87 ? -9.492 18.375 4.922 1 88.06 87 SER A O 1
ATOM 719 N N . HIS A 1 88 ? -8.734 19.812 6.336 1 88.38 88 HIS A N 1
ATOM 720 C CA . HIS A 1 88 ? -10.016 20.078 6.969 1 88.38 88 HIS A CA 1
ATOM 721 C C . HIS A 1 88 ? -10.688 18.781 7.426 1 88.38 88 HIS A C 1
ATOM 723 O O . HIS A 1 88 ? -11.867 18.562 7.16 1 88.38 88 HIS A O 1
ATOM 729 N N . ILE A 1 89 ? -9.922 17.984 8.094 1 87.12 89 ILE A N 1
ATOM 730 C CA . ILE A 1 89 ? -10.438 16.672 8.453 1 87.12 89 ILE A CA 1
ATOM 731 C C . ILE A 1 89 ? -11.211 16.75 9.766 1 87.12 89 ILE A C 1
ATOM 733 O O . ILE A 1 89 ? -11.414 15.75 10.445 1 87.12 89 ILE A O 1
ATOM 737 N N . GLY A 1 90 ? -11.617 17.953 10.305 1 83.81 90 GLY A N 1
ATOM 738 C CA . GLY A 1 90 ? -12.367 18.125 11.539 1 83.81 90 GLY A CA 1
ATOM 739 C C . GLY A 1 90 ? -11.477 18.391 12.734 1 83.81 90 GLY A C 1
ATOM 740 O O . GLY A 1 90 ? -10.281 18.094 12.711 1 83.81 90 GLY A O 1
ATOM 741 N N . ILE A 1 91 ? -12.078 18.875 13.758 1 87.69 91 ILE A N 1
ATOM 742 C CA . ILE A 1 91 ? -11.328 19.266 14.938 1 87.69 91 ILE A CA 1
ATOM 743 C C . ILE A 1 91 ? -10.656 18.047 15.555 1 87.69 91 ILE A C 1
ATOM 745 O O . ILE A 1 91 ? -9.438 18.031 15.766 1 87.69 91 ILE A O 1
ATOM 749 N N . GLU A 1 92 ? -11.391 17.047 15.766 1 88.94 92 GLU A N 1
ATOM 750 C CA . GLU A 1 92 ? -10.844 15.852 16.406 1 88.94 92 GLU A CA 1
ATOM 751 C C . GLU A 1 92 ? -9.828 15.156 15.516 1 88.94 92 GLU A C 1
ATOM 753 O O . GLU A 1 92 ? -8.805 14.656 16 1 88.94 92 GLU A O 1
ATOM 758 N N . GLY A 1 93 ? -10.094 15.125 14.25 1 89.75 93 GLY A N 1
ATOM 759 C CA . GLY A 1 93 ? -9.133 14.562 13.312 1 89.75 93 GLY A CA 1
ATOM 760 C C . GLY A 1 93 ? -7.812 15.305 13.289 1 89.75 93 GLY A C 1
ATOM 761 O O . GLY A 1 93 ? -6.746 14.688 13.297 1 89.75 93 GLY A O 1
ATOM 762 N N . CYS A 1 94 ? -7.883 16.594 13.336 1 92.75 94 CYS A N 1
ATOM 763 C CA . CYS A 1 94 ? -6.68 17.422 13.328 1 92.75 94 CYS A CA 1
ATOM 764 C C . CYS A 1 94 ? -5.879 17.234 14.609 1 92.75 94 CYS A C 1
ATOM 766 O O . CYS A 1 94 ? -4.648 17.188 14.578 1 92.75 94 CYS A O 1
ATOM 768 N N . LEU A 1 95 ? -6.621 17.094 15.688 1 93.38 95 LEU A N 1
ATOM 769 C CA . LEU A 1 95 ? -5.938 16.875 16.953 1 93.38 95 LEU A CA 1
ATOM 770 C C . LEU A 1 95 ? -5.234 15.523 16.984 1 93.38 95 LEU A C 1
ATOM 772 O O . LEU A 1 95 ? -4.086 15.43 17.422 1 93.38 95 LEU A O 1
ATOM 776 N N . ARG A 1 96 ? -5.879 14.5 16.531 1 92.88 96 ARG A N 1
ATOM 777 C CA . ARG A 1 96 ? -5.258 13.18 16.453 1 92.88 96 ARG A CA 1
ATOM 778 C C . ARG A 1 96 ? -4.027 13.211 15.555 1 92.88 96 ARG A C 1
ATOM 780 O O . ARG A 1 96 ? -2.998 12.609 15.883 1 92.88 96 ARG A O 1
ATOM 787 N N . ARG A 1 97 ? -4.172 13.93 14.531 1 91.75 97 ARG A N 1
ATOM 788 C CA . ARG A 1 97 ? -3.074 14.07 13.578 1 91.75 97 ARG A CA 1
ATOM 789 C C . ARG A 1 97 ? -1.902 14.82 14.203 1 91.75 97 ARG A C 1
ATOM 791 O O . ARG A 1 97 ? -0.751 14.398 14.078 1 91.75 97 ARG A O 1
ATOM 798 N N . ALA A 1 98 ? -2.178 15.875 14.82 1 93.12 98 ALA A N 1
ATOM 799 C CA . ALA A 1 98 ? -1.15 16.703 15.453 1 93.12 98 ALA A CA 1
ATOM 800 C C . ALA A 1 98 ? -0.386 15.906 16.5 1 93.12 98 ALA A C 1
ATOM 802 O O . ALA A 1 98 ? 0.844 15.969 16.578 1 93.12 98 ALA A O 1
ATOM 803 N N . ARG A 1 99 ? -1.105 15.148 17.219 1 93.12 99 ARG A N 1
ATOM 804 C CA . ARG A 1 99 ? -0.54 14.422 18.359 1 93.12 99 ARG A CA 1
ATOM 805 C C . ARG A 1 99 ? 0.382 13.305 17.891 1 93.12 99 ARG A C 1
ATOM 807 O O . ARG A 1 99 ? 1.146 12.742 18.672 1 93.12 99 ARG A O 1
ATOM 814 N N . GLU A 1 100 ? 0.278 12.992 16.609 1 91.5 100 GLU A N 1
ATOM 815 C CA . GLU A 1 100 ? 1.117 11.922 16.094 1 91.5 100 GLU A CA 1
ATOM 816 C C . GLU A 1 100 ? 2.584 12.344 16.031 1 91.5 100 GLU A C 1
ATOM 818 O O . GLU A 1 100 ? 3.479 11.508 16.188 1 91.5 100 GLU A O 1
ATOM 823 N N . SER A 1 101 ? 2.82 13.688 15.883 1 92.81 101 SER A N 1
ATOM 824 C CA . SER A 1 101 ? 4.215 14 15.586 1 92.81 101 SER A CA 1
ATOM 825 C C . SER A 1 101 ? 4.613 15.352 16.156 1 92.81 101 SER A C 1
ATOM 827 O O . SER A 1 101 ? 5.797 15.703 16.172 1 92.81 101 SER A O 1
ATOM 829 N N . LEU A 1 102 ? 3.688 16.109 16.703 1 94.81 102 LEU A N 1
ATOM 830 C CA . LEU A 1 102 ? 3.986 17.453 17.141 1 94.81 102 LEU A CA 1
ATOM 831 C C . LEU A 1 102 ? 3.631 17.641 18.625 1 94.81 102 LEU A C 1
ATOM 833 O O . LEU A 1 102 ? 2.773 16.922 19.141 1 94.81 102 LEU A O 1
ATOM 837 N N . TYR A 1 103 ? 4.359 18.625 19.188 1 95.94 103 TYR A N 1
ATOM 838 C CA . TYR A 1 103 ? 3.99 19 20.547 1 95.94 103 TYR A CA 1
ATOM 839 C C . TYR A 1 103 ? 4.391 20.438 20.844 1 95.94 103 TYR A C 1
ATOM 841 O O . TYR A 1 103 ? 5.453 20.891 20.422 1 95.94 103 TYR A O 1
ATOM 849 N N . TRP A 1 104 ? 3.617 21.172 21.484 1 96.06 104 TRP A N 1
ATOM 850 C CA . TRP A 1 104 ? 3.922 22.359 22.266 1 96.06 104 TRP A CA 1
ATOM 851 C C . TRP A 1 104 ? 2.848 22.625 23.312 1 96.06 104 TRP A C 1
ATOM 853 O O . TRP A 1 104 ? 1.714 22.156 23.172 1 96.06 104 TRP A O 1
ATOM 863 N N . PRO A 1 105 ? 3.291 23.203 24.422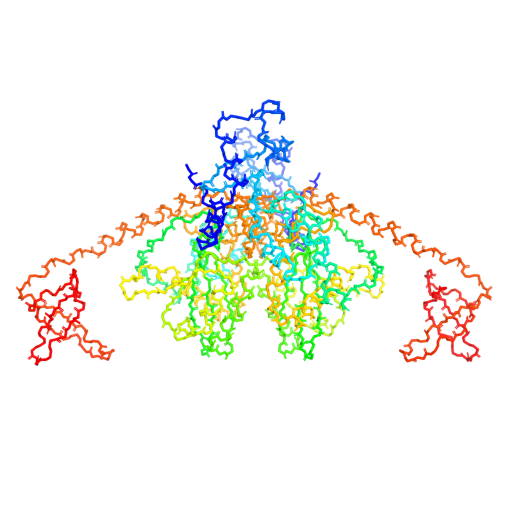 1 94.38 105 PRO A N 1
ATOM 864 C CA . PRO A 1 105 ? 2.291 23.484 25.453 1 94.38 105 PRO A CA 1
ATOM 865 C C . PRO A 1 105 ? 1.116 24.297 24.922 1 94.38 105 PRO A C 1
ATOM 867 O O . PRO A 1 105 ? 1.318 25.359 24.297 1 94.38 105 PRO A O 1
ATOM 870 N N . GLY A 1 106 ? -0.118 23.766 25.109 1 94.94 106 GLY A N 1
ATOM 871 C CA . GLY A 1 106 ? -1.314 24.469 24.672 1 94.94 106 GLY A CA 1
ATOM 872 C C . GLY A 1 106 ? -1.691 24.188 23.234 1 94.94 106 GLY A C 1
ATOM 873 O O . GLY A 1 106 ? -2.561 24.844 22.672 1 94.94 106 GLY A O 1
ATOM 874 N N . MET A 1 107 ? -1.068 23.203 22.656 1 96.19 107 MET A N 1
ATOM 875 C CA . MET A 1 107 ? -1.259 22.875 21.25 1 96.19 107 MET A CA 1
ATOM 876 C C . MET A 1 107 ? -2.725 22.578 20.953 1 96.19 107 MET A C 1
ATOM 878 O O . MET A 1 107 ? -3.289 23.125 20 1 96.19 107 MET A O 1
ATOM 882 N N . ASN A 1 108 ? -3.355 21.781 21.797 1 95.69 108 ASN A N 1
ATOM 883 C CA . ASN A 1 108 ? -4.734 21.375 21.547 1 95.69 108 ASN A CA 1
ATOM 884 C C . ASN A 1 108 ? -5.672 22.578 21.5 1 95.69 108 ASN A C 1
ATOM 886 O O . ASN A 1 108 ? -6.492 22.703 20.578 1 95.69 108 ASN A O 1
ATOM 890 N N . ALA A 1 109 ? -5.543 23.438 22.438 1 95.5 109 ALA A N 1
ATOM 891 C CA . ALA A 1 109 ? -6.391 24.625 22.516 1 95.5 109 ALA A CA 1
ATOM 892 C C . ALA A 1 109 ? -6.16 25.531 21.312 1 95.5 109 ALA A C 1
ATOM 894 O O . ALA A 1 109 ? -7.113 26.062 20.734 1 95.5 109 ALA A O 1
ATOM 895 N N . GLU A 1 110 ? -4.941 25.703 20.953 1 96.19 110 GLU A N 1
ATOM 896 C CA . GLU A 1 110 ? -4.605 26.578 19.844 1 96.19 110 GLU A CA 1
ATOM 897 C C . GLU A 1 110 ? -5.137 26.031 18.516 1 96.19 110 GLU A C 1
ATOM 899 O O . GLU A 1 110 ? -5.652 26.781 17.688 1 96.19 110 GLU A O 1
ATOM 904 N N . VAL A 1 111 ? -4.996 24.719 18.328 1 95.44 111 VAL A N 1
ATOM 905 C CA . VAL A 1 111 ? -5.492 24.062 17.109 1 95.44 111 VAL A CA 1
ATOM 906 C C . VAL A 1 111 ? -7.012 24.203 17.047 1 95.44 111 VAL A C 1
ATOM 908 O O . VAL A 1 111 ? -7.562 24.578 16 1 95.44 111 VAL A O 1
ATOM 911 N N . LYS A 1 112 ? -7.656 23.953 18.125 1 93.88 112 LYS A N 1
ATOM 912 C CA . LYS A 1 112 ? -9.109 24.062 18.188 1 93.88 112 LYS A CA 1
ATOM 913 C C . LYS A 1 112 ? -9.57 25.484 17.859 1 93.88 112 LYS A C 1
ATOM 915 O O . LYS A 1 112 ? -10.508 25.672 17.078 1 93.88 112 LYS A O 1
ATOM 920 N N . ASP A 1 113 ? -8.938 26.422 18.438 1 94.12 113 ASP A N 1
ATOM 921 C CA . ASP A 1 113 ? -9.281 27.828 18.219 1 94.12 113 ASP A CA 1
ATOM 922 C C . ASP A 1 113 ? -9.125 28.219 16.75 1 94.12 113 ASP A C 1
ATOM 924 O O . ASP A 1 113 ? -9.969 28.938 16.203 1 94.12 113 ASP A O 1
ATOM 928 N N . PHE A 1 114 ? -8.086 27.812 16.188 1 93.75 114 PHE A N 1
ATOM 929 C CA . PHE A 1 114 ? -7.828 28.109 14.789 1 93.75 114 PHE A CA 1
ATOM 930 C C . PHE A 1 114 ? -8.922 27.516 13.906 1 93.75 114 PHE A C 1
ATOM 932 O O . PHE A 1 114 ? -9.445 28.203 13.023 1 93.75 114 PHE A O 1
ATOM 939 N N . ILE A 1 115 ? -9.266 26.234 14.133 1 91.38 115 ILE A N 1
ATOM 940 C CA . ILE A 1 115 ? -10.211 25.516 13.281 1 91.38 115 ILE A CA 1
ATOM 941 C C . ILE A 1 115 ? -11.609 26.109 13.438 1 91.38 115 ILE A C 1
ATOM 943 O O . ILE A 1 115 ? -12.367 26.188 12.469 1 91.38 115 ILE A O 1
ATOM 947 N N . GLN A 1 116 ? -11.961 26.547 14.609 1 90.25 116 GLN A N 1
ATOM 948 C CA . GLN A 1 116 ? -13.281 27.109 14.883 1 90.25 116 GLN A CA 1
ATOM 949 C C . GLN A 1 116 ? -13.516 28.375 14.07 1 90.25 116 GLN A C 1
ATOM 951 O O . GLN A 1 116 ? -14.656 28.75 13.805 1 90.25 116 GLN A O 1
ATOM 956 N N . ARG A 1 117 ? -12.469 28.922 13.617 1 89.81 117 ARG A N 1
ATOM 957 C CA . ARG A 1 117 ? -12.57 30.172 12.867 1 89.81 117 ARG A CA 1
ATOM 958 C C . ARG A 1 117 ? -12.523 29.906 11.367 1 89.81 117 ARG A C 1
ATOM 960 O O . ARG A 1 117 ? -12.656 30.844 10.562 1 89.81 117 ARG A O 1
ATOM 967 N N . CYS A 1 118 ? -12.344 28.75 11 1 88.19 118 CYS A N 1
ATOM 968 C CA . CYS A 1 118 ? -12.156 28.422 9.594 1 88.19 118 CYS A CA 1
ATOM 969 C C . CYS A 1 118 ? -13.492 28.469 8.844 1 88.19 118 CYS A C 1
ATOM 971 O O . CYS A 1 118 ? -14.445 27.781 9.234 1 88.19 118 CYS A O 1
ATOM 973 N N . GLU A 1 119 ? -13.578 29.125 7.785 1 83.75 119 GLU A N 1
ATOM 974 C CA . GLU A 1 119 ? -14.781 29.281 6.984 1 83.75 119 GLU A CA 1
ATOM 975 C C . GLU A 1 119 ? -15.156 27.984 6.281 1 83.75 119 GLU A C 1
ATOM 977 O O . GLU A 1 119 ? -16.328 27.625 6.219 1 83.75 119 GLU A O 1
ATOM 982 N N . THR A 1 120 ? -14.172 27.359 5.73 1 82.25 120 THR A N 1
ATOM 983 C CA . THR A 1 120 ? -14.414 26.109 5.016 1 82.25 120 THR A CA 1
ATOM 984 C C . THR A 1 120 ? -15.055 25.078 5.938 1 82.25 120 THR A C 1
ATOM 986 O O . THR A 1 120 ? -16.047 24.438 5.574 1 82.25 120 THR A O 1
ATOM 989 N N . CYS A 1 121 ? -14.469 24.891 7.055 1 85 121 CYS A N 1
ATOM 990 C CA . CYS A 1 121 ? -14.992 23.922 8.008 1 85 121 CYS A CA 1
ATOM 991 C C . CYS A 1 121 ? -16.391 24.297 8.469 1 85 121 CYS A C 1
ATOM 993 O O . CYS A 1 121 ? -17.25 23.438 8.641 1 85 121 CYS A O 1
ATOM 995 N N . ARG A 1 122 ? -16.672 25.531 8.664 1 78.19 122 ARG A N 1
ATOM 996 C CA . ARG A 1 122 ? -17.984 26.016 9.078 1 78.19 122 ARG A CA 1
ATOM 997 C C . ARG A 1 122 ? -19.031 25.781 7.984 1 78.19 122 ARG A C 1
ATOM 999 O O . ARG A 1 122 ? -20.172 25.422 8.273 1 78.19 122 ARG A O 1
ATOM 1006 N N . THR A 1 123 ? -18.625 25.984 6.785 1 80.19 123 THR A N 1
ATOM 1007 C CA . THR A 1 123 ? -19.516 25.844 5.637 1 80.19 123 THR A CA 1
ATOM 1008 C C . THR A 1 123 ? -19.953 24.391 5.465 1 80.19 123 THR A C 1
ATOM 1010 O O . THR A 1 123 ? -21.094 24.125 5.121 1 80.19 123 THR A O 1
ATOM 1013 N N . PHE A 1 124 ? -19.047 23.484 5.684 1 75.69 124 PHE A N 1
ATOM 1014 C CA . PHE A 1 124 ? -19.344 22.094 5.387 1 75.69 124 PHE A CA 1
ATOM 1015 C C . PHE A 1 124 ? -19.578 21.297 6.672 1 75.69 124 PHE A C 1
ATOM 1017 O O . PHE A 1 124 ? -19.531 20.078 6.668 1 75.69 124 PHE A O 1
ATOM 1024 N N . GLU A 1 125 ? -19.703 21.875 7.789 1 68.12 125 GLU A N 1
ATOM 1025 C CA . GLU A 1 125 ? -19.906 21.234 9.078 1 68.12 125 GLU A CA 1
ATOM 1026 C C . GLU A 1 125 ? -21.156 20.328 9.055 1 68.12 125 GLU A C 1
ATOM 1028 O O . GLU A 1 125 ? -22.188 20.719 8.5 1 68.12 125 GLU A O 1
ATOM 1033 N N . ARG A 1 126 ? -20.828 18.938 9.195 1 58.59 126 ARG A N 1
ATOM 1034 C CA . ARG A 1 126 ? -21.875 17.922 9.117 1 58.59 126 ARG A CA 1
ATOM 1035 C C . ARG A 1 126 ? -22.891 18.078 10.25 1 58.59 126 ARG A C 1
ATOM 1037 O O . ARG A 1 126 ? -22.516 18.375 11.383 1 58.59 126 ARG A O 1
ATOM 1044 N N . LYS A 1 127 ? -24.141 18.25 9.891 1 50.62 127 LYS A N 1
ATOM 1045 C CA . LYS A 1 127 ? -25.156 17.891 10.875 1 50.62 127 LYS A CA 1
ATOM 1046 C C . LYS A 1 127 ? -24.969 16.469 11.375 1 50.62 127 LYS A C 1
ATOM 1048 O O . LYS A 1 127 ? -24.469 15.609 10.641 1 50.62 127 LYS A O 1
ATOM 1053 N N . GLN A 1 128 ? -24.672 16.234 12.586 1 46 128 GLN A N 1
ATOM 1054 C CA . GLN A 1 128 ? -24.484 14.953 13.242 1 46 128 GLN A CA 1
ATOM 1055 C C . GLN A 1 128 ? -25.297 13.859 12.57 1 46 128 GLN A C 1
ATOM 1057 O O . GLN A 1 128 ? -26.531 13.859 12.656 1 46 128 GLN A O 1
ATOM 1062 N N . GLN A 1 129 ? -25.031 13.539 11.367 1 44.53 129 GLN A N 1
ATOM 1063 C CA . GLN A 1 129 ? -25.875 12.477 10.836 1 44.53 129 GLN A CA 1
ATOM 1064 C C . GLN A 1 129 ? -25.625 11.164 11.578 1 44.53 129 GLN A C 1
ATOM 1066 O O . GLN A 1 129 ? -24.531 10.922 12.078 1 44.53 129 GLN A O 1
ATOM 1071 N N . LYS A 1 130 ? -26.734 10.469 11.906 1 43.88 130 LYS A N 1
ATOM 1072 C CA . LYS A 1 130 ? -26.875 9.156 12.523 1 43.88 130 LYS A CA 1
ATOM 1073 C C . LYS A 1 130 ? -26.047 8.109 11.781 1 43.88 130 LYS A C 1
ATOM 1075 O O . LYS A 1 130 ? -26.125 7.992 10.562 1 43.88 130 LYS A O 1
ATOM 1080 N N . GLU A 1 131 ? -24.906 7.781 12.281 1 48.78 131 GLU A N 1
ATOM 1081 C CA . GLU A 1 131 ? -24.109 6.754 11.625 1 48.78 131 GLU A CA 1
ATOM 1082 C C . GLU A 1 131 ? -24.797 5.395 11.68 1 48.78 131 GLU A C 1
ATOM 1084 O O . GLU A 1 131 ? -25.375 5.031 12.703 1 48.78 131 GLU A O 1
ATOM 1089 N N . THR A 1 132 ? -25.312 4.91 10.57 1 47.25 132 THR A N 1
ATOM 1090 C CA . THR A 1 132 ? -25.922 3.592 10.453 1 47.25 132 THR A CA 1
ATOM 1091 C C . THR A 1 132 ? -25 2.512 11.016 1 47.25 132 THR A C 1
ATOM 1093 O O . THR A 1 132 ? -23.781 2.656 11 1 47.25 132 THR A O 1
ATOM 1096 N N . LEU A 1 133 ? -25.703 1.543 11.758 1 48.69 133 LEU A N 1
ATOM 1097 C CA . LEU A 1 133 ? -25.078 0.348 12.32 1 48.69 133 LEU A CA 1
ATOM 1098 C C . LEU A 1 133 ? -24.328 -0.433 11.25 1 48.69 133 LEU A C 1
ATOM 1100 O O . LEU A 1 133 ? -24.891 -0.73 10.188 1 48.69 133 LEU A O 1
ATOM 1104 N N . ILE A 1 134 ? -23.031 -0.442 11.234 1 52.09 134 ILE A N 1
ATOM 1105 C CA . ILE A 1 134 ? -22.312 -1.306 10.297 1 52.09 134 ILE A CA 1
ATOM 1106 C C . ILE A 1 134 ? -21.922 -2.604 11 1 52.09 134 ILE A C 1
ATOM 1108 O O . ILE A 1 134 ? -21.109 -2.592 11.922 1 52.09 134 ILE A O 1
ATOM 1112 N N . SER A 1 135 ? -22.875 -3.676 11.086 1 51.72 135 SER A N 1
ATOM 1113 C CA . SER A 1 135 ? -22.391 -4.91 11.695 1 51.72 135 SER A CA 1
ATOM 1114 C C . SER A 1 135 ? -21.438 -5.648 10.766 1 51.72 135 SER A C 1
ATOM 1116 O O . SER A 1 135 ? -21.812 -6.051 9.664 1 51.72 135 SER A O 1
ATOM 1118 N N . HIS A 1 136 ? -20.188 -5.324 10.797 1 59.59 136 HIS A N 1
ATOM 1119 C CA . HIS A 1 136 ? -19.328 -6.148 9.953 1 59.59 136 HIS A CA 1
ATOM 1120 C C . HIS A 1 136 ? -18.578 -7.188 10.773 1 59.59 136 HIS A C 1
ATOM 1122 O O . HIS A 1 136 ? -18.406 -7.023 11.984 1 59.59 136 HIS A O 1
ATOM 1128 N N . GLU A 1 137 ? -18.5 -8.406 10.211 1 65.25 137 GLU A N 1
ATOM 1129 C CA . GLU A 1 137 ? -17.609 -9.445 10.742 1 65.25 137 GLU A CA 1
ATOM 1130 C C . GLU A 1 137 ? -16.234 -8.883 11.07 1 65.25 137 GLU A C 1
ATOM 1132 O O . GLU A 1 137 ? -15.789 -7.918 10.445 1 65.25 137 GLU A O 1
ATOM 1137 N N . ILE A 1 138 ? -15.766 -9.273 12.219 1 71.5 138 ILE A N 1
ATOM 1138 C CA . ILE A 1 138 ? -14.414 -8.883 12.609 1 71.5 138 ILE A CA 1
ATOM 1139 C C . ILE A 1 138 ? -13.398 -9.586 11.719 1 71.5 138 ILE A C 1
ATOM 1141 O O . ILE A 1 138 ? -13.32 -10.812 11.703 1 71.5 138 ILE A O 1
ATOM 1145 N N . LEU A 1 139 ? -12.758 -8.812 10.992 1 81.69 139 LEU A N 1
ATOM 1146 C CA . LEU A 1 139 ? -11.82 -9.336 10.016 1 81.69 139 LEU A CA 1
ATOM 1147 C C . LEU A 1 139 ? -10.438 -9.516 10.625 1 81.69 139 LEU A C 1
ATOM 1149 O O . LEU A 1 139 ? -10.07 -8.812 11.57 1 81.69 139 LEU A O 1
ATOM 1153 N N . SER A 1 140 ? -9.711 -10.414 10.07 1 82.06 140 SER A N 1
ATOM 1154 C CA . SER A 1 140 ? -8.453 -10.805 10.703 1 82.06 140 SER A CA 1
ATOM 1155 C C . SER A 1 140 ? -7.262 -10.18 9.984 1 82.06 140 SER A C 1
ATOM 1157 O O . SER A 1 140 ? -6.156 -10.141 10.523 1 82.06 140 SER A O 1
ATOM 1159 N N . ARG A 1 141 ? -7.434 -9.758 8.773 1 90.25 141 ARG A N 1
ATOM 1160 C CA . ARG A 1 141 ? -6.289 -9.18 8.078 1 90.25 141 ARG A CA 1
ATOM 1161 C C . ARG A 1 141 ? -6.734 -8.07 7.125 1 90.25 141 ARG A C 1
ATOM 1163 O O . ARG A 1 141 ? -7.895 -8.023 6.723 1 90.25 141 ARG A O 1
ATOM 1170 N N . PRO A 1 142 ? -5.785 -7.199 6.754 1 94.81 142 PRO A N 1
ATOM 1171 C CA . PRO A 1 142 ? -6.098 -6.098 5.84 1 94.81 142 PRO A CA 1
ATOM 1172 C C . PRO A 1 142 ? -6.5 -6.578 4.449 1 94.81 142 PRO A C 1
ATOM 1174 O O . PRO A 1 142 ? -5.938 -7.555 3.941 1 94.81 142 PRO A O 1
ATOM 1177 N N . TRP A 1 143 ? -7.484 -5.906 3.887 1 96.25 143 TRP A N 1
ATOM 1178 C CA . TRP A 1 143 ? -7.906 -6.031 2.494 1 96.25 143 TRP A CA 1
ATOM 1179 C C . TRP A 1 143 ? -8.523 -7.398 2.23 1 96.25 143 TRP A C 1
ATOM 1181 O O . TRP A 1 143 ? -8.523 -7.879 1.095 1 96.25 143 TRP A O 1
ATOM 1191 N N . SER A 1 144 ? -8.953 -8.141 3.271 1 93.94 144 SER A N 1
ATOM 1192 C CA . SER A 1 144 ? -9.648 -9.414 3.115 1 93.94 144 SER A CA 1
ATOM 1193 C C . SER A 1 144 ? -11.078 -9.211 2.627 1 93.94 144 SER A C 1
ATOM 1195 O O . SER A 1 144 ? -11.602 -10.031 1.871 1 93.94 144 SER A O 1
ATOM 1197 N N . LYS A 1 145 ? -11.617 -8.148 3.064 1 93.56 145 LYS A N 1
ATOM 1198 C CA . LYS A 1 145 ? -12.945 -7.746 2.623 1 93.56 145 LYS A CA 1
ATOM 1199 C C . LYS A 1 145 ? -12.961 -6.281 2.191 1 93.56 145 LYS A C 1
ATOM 1201 O O . LYS A 1 145 ? -12.531 -5.402 2.943 1 93.56 145 LYS A O 1
ATOM 1206 N N . VAL A 1 146 ? -13.484 -6.086 0.962 1 96 146 VAL A N 1
ATOM 1207 C CA . VAL A 1 146 ? -13.539 -4.707 0.485 1 96 146 VAL A CA 1
ATOM 1208 C C . VAL A 1 146 ? -14.961 -4.371 0.04 1 96 146 VAL A C 1
ATOM 1210 O O . VAL A 1 146 ? -15.703 -5.254 -0.39 1 96 146 VAL A O 1
ATOM 1213 N N . GLY A 1 147 ? -15.352 -3.098 0.271 1 94.56 147 GLY A N 1
ATOM 1214 C CA . GLY A 1 147 ? -16.578 -2.535 -0.281 1 94.56 147 GLY A CA 1
ATOM 1215 C C . GLY A 1 147 ? -16.328 -1.586 -1.438 1 94.56 147 GLY A C 1
ATOM 1216 O O . GLY A 1 147 ? -15.367 -0.809 -1.414 1 94.56 147 GLY A O 1
ATOM 1217 N N . ILE A 1 148 ? -17.156 -1.702 -2.477 1 96.12 148 ILE A N 1
ATOM 1218 C CA . ILE A 1 148 ? -16.969 -0.91 -3.686 1 96.12 148 ILE A CA 1
ATOM 1219 C C . ILE A 1 148 ? -18.25 -0.183 -4.047 1 96.12 148 ILE A C 1
ATOM 1221 O O . ILE A 1 148 ? -19.344 -0.769 -3.992 1 96.12 148 ILE A O 1
ATOM 1225 N N . ASP A 1 149 ? -18.094 1.071 -4.375 1 94 149 ASP A N 1
ATOM 1226 C CA . ASP A 1 149 ? -19.234 1.858 -4.836 1 94 149 ASP A CA 1
ATOM 1227 C C . ASP A 1 149 ? -18.797 2.949 -5.809 1 94 149 ASP A C 1
ATOM 1229 O O . ASP A 1 149 ? -17.625 3.303 -5.855 1 94 149 ASP A O 1
ATOM 1233 N N . LEU A 1 150 ? -19.766 3.395 -6.566 1 95.44 150 LEU A N 1
ATOM 1234 C CA . LEU A 1 150 ? -19.516 4.516 -7.469 1 95.44 150 LEU A CA 1
ATOM 1235 C C . LEU A 1 150 ? -19.891 5.84 -6.805 1 95.44 150 LEU A C 1
ATOM 1237 O O . LEU A 1 150 ? -20.812 5.895 -5.988 1 95.44 150 LEU A O 1
ATOM 1241 N N . MET A 1 151 ? -19.156 6.84 -7.105 1 95.56 151 MET A N 1
ATOM 1242 C CA . MET A 1 151 ? -19.391 8.188 -6.598 1 95.56 151 MET A CA 1
ATOM 1243 C C . MET A 1 151 ? -19.359 9.211 -7.734 1 95.56 151 MET A C 1
ATOM 1245 O O . MET A 1 151 ? -18.516 9.117 -8.633 1 95.56 151 MET A O 1
ATOM 1249 N N . THR A 1 152 ? -20.312 10.094 -7.695 1 95.56 152 THR A N 1
ATOM 1250 C CA . THR A 1 152 ? -20.312 11.203 -8.641 1 95.56 152 THR A CA 1
ATOM 1251 C C . THR A 1 152 ? -19.984 12.516 -7.938 1 95.56 152 THR A C 1
ATOM 1253 O O . THR A 1 152 ? -20.516 12.805 -6.867 1 95.56 152 THR A O 1
ATOM 1256 N N . PHE A 1 153 ? -19.062 13.227 -8.5 1 95.31 153 PHE A N 1
ATOM 1257 C CA . PHE A 1 153 ? -18.672 14.531 -7.992 1 95.31 153 PHE A CA 1
ATOM 1258 C C . PHE A 1 153 ? -18.359 15.484 -9.133 1 95.31 153 PHE A C 1
ATOM 1260 O O . PHE A 1 153 ? -17.5 15.203 -9.969 1 95.31 153 PHE A O 1
ATOM 1267 N N . GLN A 1 154 ? -19.078 16.562 -9.195 1 93.94 154 GLN A N 1
ATOM 1268 C CA . GLN A 1 154 ? -18.922 17.578 -10.234 1 93.94 154 GLN A CA 1
ATOM 1269 C C . GLN A 1 154 ? -18.984 16.953 -11.625 1 93.94 154 GLN A C 1
ATOM 1271 O O . GLN A 1 154 ? -18.094 17.172 -12.453 1 93.94 154 GLN A O 1
ATOM 1276 N N . SER A 1 155 ? -19.906 16.109 -11.844 1 93.25 155 SER A N 1
ATOM 1277 C CA . SER A 1 155 ? -20.234 15.5 -13.117 1 93.25 155 SER A CA 1
ATOM 1278 C C . SER A 1 155 ? -19.172 14.516 -13.562 1 93.25 155 SER A C 1
ATOM 1280 O O . SER A 1 155 ? -19.062 14.188 -14.75 1 93.25 155 SER A O 1
ATOM 1282 N N . LYS A 1 156 ? -18.328 14.188 -12.648 1 95.5 156 LYS A N 1
ATOM 1283 C CA . LYS A 1 156 ? -17.328 13.141 -12.898 1 95.5 156 LYS A CA 1
ATOM 1284 C C . LYS A 1 156 ? -17.594 11.914 -12.023 1 95.5 156 LYS A C 1
ATOM 1286 O O . LYS A 1 156 ? -18.062 12.047 -10.883 1 95.5 156 LYS A O 1
ATOM 1291 N N . ASN A 1 157 ? -17.312 10.766 -12.609 1 96.44 157 ASN A N 1
ATOM 1292 C CA . ASN A 1 157 ? -17.562 9.523 -11.891 1 96.44 157 ASN A CA 1
ATOM 1293 C C . ASN A 1 157 ? -16.266 8.953 -11.305 1 96.44 157 ASN A C 1
ATOM 1295 O O . ASN A 1 157 ? -15.211 9.008 -11.945 1 96.44 157 ASN A O 1
ATOM 1299 N N . TYR A 1 158 ? -16.422 8.438 -10.094 1 97.44 158 TYR A N 1
ATOM 1300 C CA . TYR A 1 158 ? -15.289 7.852 -9.391 1 97.44 158 TYR A CA 1
ATOM 1301 C C . TYR A 1 158 ? -15.641 6.473 -8.844 1 97.44 158 TYR A C 1
ATOM 1303 O O . TYR A 1 158 ? -16.812 6.18 -8.586 1 97.44 158 TYR A O 1
ATOM 1311 N N . LEU A 1 159 ? -14.641 5.629 -8.758 1 97.38 159 LEU A N 1
ATOM 1312 C CA . LEU A 1 159 ? -14.727 4.348 -8.07 1 97.38 159 LEU A CA 1
ATOM 1313 C C . LEU A 1 159 ? -14.109 4.434 -6.676 1 97.38 159 LEU A C 1
ATOM 1315 O O . LEU A 1 159 ? -12.938 4.805 -6.531 1 97.38 159 LEU A O 1
ATOM 1319 N N . VAL A 1 160 ? -14.922 4.164 -5.66 1 97.5 160 VAL A N 1
ATOM 1320 C CA . VAL A 1 160 ? -14.43 4.172 -4.289 1 97.5 160 VAL A CA 1
ATOM 1321 C C . VAL A 1 160 ? -14.398 2.744 -3.744 1 97.5 160 VAL A C 1
ATOM 1323 O O . VAL A 1 160 ? -15.414 2.045 -3.762 1 97.5 160 VAL A O 1
ATOM 1326 N N . THR A 1 161 ? -13.242 2.285 -3.373 1 97.81 161 THR A N 1
ATOM 1327 C CA . THR A 1 161 ? -13.039 0.975 -2.768 1 97.81 161 THR A CA 1
ATOM 1328 C C . THR A 1 161 ? -12.523 1.113 -1.336 1 97.81 161 THR A C 1
ATOM 1330 O O . THR A 1 161 ? -11.492 1.748 -1.099 1 97.81 161 THR A O 1
ATOM 1333 N N . VAL A 1 162 ? -13.227 0.5 -0.344 1 97 162 VAL A N 1
ATOM 1334 C CA . VAL A 1 162 ? -12.82 0.667 1.047 1 97 162 VAL A CA 1
ATOM 1335 C C . VAL A 1 162 ? -12.508 -0.694 1.661 1 97 162 VAL A C 1
ATOM 1337 O O . VAL A 1 162 ? -13.203 -1.676 1.405 1 97 162 VAL A O 1
ATOM 1340 N N . ASP A 1 163 ? -11.414 -0.779 2.357 1 96.19 163 ASP A N 1
ATOM 1341 C CA . ASP A 1 163 ? -11.039 -1.953 3.139 1 96.19 163 ASP A CA 1
ATOM 1342 C C . ASP A 1 163 ? -11.758 -1.97 4.484 1 96.19 163 ASP A C 1
ATOM 1344 O O . ASP A 1 163 ? -11.602 -1.05 5.289 1 96.19 163 ASP A O 1
ATOM 1348 N N . TYR A 1 164 ? -12.422 -2.998 4.789 1 91 164 TYR A N 1
ATOM 1349 C CA . TYR A 1 164 ? -13.227 -3.092 6 1 91 164 TYR A CA 1
ATOM 1350 C C . TYR A 1 164 ? -12.344 -3.176 7.238 1 91 164 TYR A C 1
ATOM 1352 O O . TYR A 1 164 ? -12.758 -2.781 8.328 1 91 164 TYR A O 1
ATOM 1360 N N . TYR A 1 165 ? -11.195 -3.662 7.066 1 92.56 165 TYR A N 1
ATOM 1361 C CA . TYR A 1 165 ? -10.281 -3.861 8.18 1 92.56 165 TYR A CA 1
ATOM 1362 C C . TYR A 1 165 ? -9.625 -2.547 8.594 1 92.56 165 TYR A C 1
ATOM 1364 O O . TYR A 1 165 ? -9.672 -2.158 9.758 1 92.56 165 TYR A O 1
ATOM 1372 N N . SER A 1 166 ? -9.117 -1.814 7.645 1 94.5 166 SER A N 1
ATOM 1373 C CA . SER A 1 166 ? -8.25 -0.678 7.938 1 94.5 166 SER A CA 1
ATOM 1374 C C . SER A 1 166 ? -8.984 0.644 7.746 1 94.5 166 SER A C 1
ATOM 1376 O O . SER A 1 166 ? -8.508 1.696 8.172 1 94.5 166 SER A O 1
ATOM 1378 N N . ASN A 1 167 ? -10.078 0.677 7.086 1 92.88 167 ASN A N 1
ATOM 1379 C CA . ASN A 1 167 ? -10.781 1.894 6.691 1 92.88 167 ASN A CA 1
ATOM 1380 C C . ASN A 1 167 ? -9.977 2.695 5.672 1 92.88 167 ASN A C 1
ATOM 1382 O O . ASN A 1 167 ? -10.203 3.895 5.5 1 92.88 167 ASN A O 1
ATOM 1386 N N . TYR A 1 168 ? -8.977 2.047 5.109 1 97.5 168 TYR A N 1
ATOM 1387 C CA . TYR A 1 168 ? -8.258 2.631 3.984 1 97.5 168 TYR A CA 1
ATOM 1388 C C . TYR A 1 168 ? -9.078 2.545 2.705 1 97.5 168 TYR A C 1
ATOM 1390 O O . TYR A 1 168 ? -9.695 1.515 2.422 1 97.5 168 TYR A O 1
ATOM 1398 N N . TRP A 1 169 ? -9.133 3.617 1.958 1 96.69 169 TRP A N 1
ATOM 1399 C CA . TRP A 1 169 ? -9.906 3.543 0.723 1 96.69 169 TRP A CA 1
ATOM 1400 C C . TRP A 1 169 ? -9.078 4.023 -0.466 1 96.69 169 TRP A C 1
ATOM 1402 O O . TRP A 1 169 ? -8.164 4.836 -0.308 1 96.69 169 TRP A O 1
ATOM 1412 N N . GLU A 1 170 ? -9.32 3.445 -1.644 1 98 170 GLU A N 1
ATOM 1413 C CA . GLU A 1 170 ? -8.836 3.889 -2.949 1 98 170 GLU A CA 1
ATOM 1414 C C . GLU A 1 170 ? -9.914 4.668 -3.699 1 98 170 GLU A C 1
ATOM 1416 O O . GLU A 1 170 ? -11.102 4.352 -3.602 1 98 170 GLU A O 1
ATOM 1421 N N . VAL A 1 171 ? -9.477 5.715 -4.422 1 97.31 171 VAL A N 1
ATOM 1422 C CA . VAL A 1 171 ? -10.359 6.508 -5.27 1 97.31 171 VAL A CA 1
ATOM 1423 C C . VAL A 1 171 ? -9.789 6.582 -6.684 1 97.31 171 VAL A C 1
ATOM 1425 O O . VAL A 1 171 ? -8.648 7.012 -6.879 1 97.31 171 VAL A O 1
ATOM 1428 N N . ASP A 1 172 ? -10.586 6.129 -7.633 1 96.81 172 ASP A N 1
ATOM 1429 C CA . ASP A 1 172 ? -10.148 6.156 -9.031 1 96.81 172 ASP A CA 1
ATOM 1430 C C . ASP A 1 172 ? -11.141 6.93 -9.898 1 96.81 172 ASP A C 1
ATOM 1432 O O . ASP A 1 172 ? -12.352 6.715 -9.812 1 96.81 172 ASP A O 1
ATOM 1436 N N . TYR A 1 173 ? -10.602 7.855 -10.695 1 95.5 173 TYR A N 1
ATOM 1437 C CA . TYR A 1 173 ? -11.414 8.523 -11.703 1 95.5 173 TYR A CA 1
ATOM 1438 C C . TYR A 1 173 ? -11.875 7.531 -12.766 1 95.5 173 TYR A C 1
ATOM 1440 O O . TYR A 1 173 ? -11.102 6.676 -13.203 1 95.5 173 TYR A O 1
ATOM 1448 N N . LEU A 1 174 ? -13.141 7.617 -13.164 1 95.75 174 LEU A N 1
ATOM 1449 C CA . LEU A 1 174 ? -13.703 6.758 -14.195 1 95.75 174 LEU A CA 1
ATOM 1450 C C . LEU A 1 174 ? -14.094 7.574 -15.422 1 95.75 174 LEU A C 1
ATOM 1452 O O . LEU A 1 174 ? -14.898 8.5 -15.328 1 95.75 174 LEU A O 1
ATOM 1456 N N . GLU A 1 175 ? -13.555 7.18 -16.562 1 93 175 GLU A N 1
ATOM 1457 C CA . GLU A 1 175 ? -13.938 7.84 -17.812 1 93 175 GLU A CA 1
ATOM 1458 C C . GLU A 1 175 ? -15.375 7.496 -18.188 1 93 175 GLU A C 1
ATOM 1460 O O . GLU A 1 175 ? -16.062 8.297 -18.828 1 93 175 GLU A O 1
ATOM 1465 N N . ASP A 1 176 ? -15.797 6.32 -17.812 1 93.94 176 ASP A N 1
ATOM 1466 C CA . ASP A 1 176 ? -17.172 5.867 -17.953 1 93.94 176 ASP A CA 1
ATOM 1467 C C . ASP A 1 176 ? -17.531 4.855 -16.875 1 93.94 176 ASP A C 1
ATOM 1469 O O . ASP A 1 176 ? -16.672 4.461 -16.078 1 93.94 176 ASP A O 1
ATOM 1473 N N . THR A 1 177 ? -18.766 4.523 -16.781 1 93.44 177 THR A N 1
ATOM 1474 C CA . THR A 1 177 ? -19.188 3.648 -15.688 1 93.44 177 THR A CA 1
ATOM 1475 C C . THR A 1 177 ? -19.438 2.234 -16.203 1 93.44 177 THR A C 1
ATOM 1477 O O . THR A 1 177 ? -20.219 1.488 -15.617 1 93.44 177 THR A O 1
ATOM 1480 N N . LEU A 1 178 ? -18.781 1.947 -17.266 1 95.31 178 LEU A N 1
ATOM 1481 C CA . LEU A 1 178 ? -18.922 0.609 -17.828 1 95.31 178 LEU A CA 1
ATOM 1482 C C . LEU A 1 178 ? -18.203 -0.423 -16.969 1 95.31 178 LEU A C 1
ATOM 1484 O O . LEU A 1 178 ? -17.219 -0.102 -16.297 1 95.31 178 LEU A O 1
ATOM 1488 N N . ALA A 1 179 ? -18.688 -1.646 -17.047 1 96.12 179 ALA A N 1
ATOM 1489 C CA . ALA A 1 179 ? -18.141 -2.74 -16.25 1 96.12 179 ALA A CA 1
ATOM 1490 C C . ALA A 1 179 ? -16.656 -2.926 -16.516 1 96.12 179 ALA A C 1
ATOM 1492 O O . ALA A 1 179 ? -15.859 -3.08 -15.586 1 96.12 179 ALA A O 1
ATOM 1493 N N . LEU A 1 180 ? -16.297 -2.857 -17.734 1 96.38 180 LEU A N 1
ATOM 1494 C CA . LEU A 1 180 ? -14.914 -3.111 -18.109 1 96.38 180 LEU A CA 1
ATOM 1495 C C . LEU A 1 180 ? -13.992 -2.043 -17.531 1 96.38 180 LEU A C 1
ATOM 1497 O O . LEU A 1 180 ? -12.867 -2.344 -17.125 1 96.38 180 LEU A O 1
ATOM 1501 N N . THR A 1 181 ? -14.438 -0.832 -17.547 1 96.44 181 THR A N 1
ATOM 1502 C CA . THR A 1 181 ? -13.656 0.258 -16.969 1 96.44 181 THR A CA 1
ATOM 1503 C C . THR A 1 181 ? -13.5 0.075 -15.469 1 96.44 181 THR A C 1
ATOM 1505 O O . THR A 1 181 ? -12.406 0.221 -14.93 1 96.44 181 THR A O 1
ATOM 1508 N N . VAL A 1 182 ? -14.547 -0.303 -14.828 1 97.38 182 VAL A N 1
ATOM 1509 C CA . VAL A 1 182 ? -14.547 -0.539 -13.383 1 97.38 182 VAL A CA 1
ATOM 1510 C C . VAL A 1 182 ? -13.602 -1.693 -13.055 1 97.38 182 VAL A C 1
ATOM 1512 O O . VAL A 1 182 ? -12.781 -1.587 -12.141 1 97.38 182 VAL A O 1
ATOM 1515 N N . ILE A 1 183 ? -13.719 -2.695 -13.789 1 97.56 183 ILE A N 1
ATOM 1516 C CA . ILE A 1 183 ? -12.922 -3.898 -13.57 1 97.56 183 ILE A CA 1
ATOM 1517 C C . ILE A 1 183 ? -11.438 -3.578 -13.75 1 97.56 183 ILE A C 1
ATOM 1519 O O . ILE A 1 183 ? -10.602 -4.055 -12.984 1 97.56 183 ILE A O 1
ATOM 1523 N N . ARG A 1 184 ? -11.125 -2.787 -14.711 1 96.5 184 ARG A N 1
ATOM 1524 C CA . ARG A 1 184 ? -9.734 -2.41 -14.945 1 96.5 184 ARG A CA 1
ATOM 1525 C C . ARG A 1 184 ? -9.148 -1.704 -13.727 1 96.5 184 ARG A C 1
ATOM 1527 O O . ARG A 1 184 ? -8.016 -1.973 -13.328 1 96.5 184 ARG A O 1
ATOM 1534 N N . LYS A 1 185 ? -9.906 -0.817 -13.195 1 97.5 185 LYS A N 1
ATOM 1535 C CA . LYS A 1 185 ? -9.461 -0.108 -12 1 97.5 185 LYS A CA 1
ATOM 1536 C C . LYS A 1 185 ? -9.297 -1.062 -10.82 1 97.5 185 LYS A C 1
ATOM 1538 O O . LYS A 1 185 ? -8.336 -0.961 -10.055 1 97.5 185 LYS A O 1
ATOM 1543 N N . LEU A 1 186 ? -10.188 -1.995 -10.711 1 98.19 186 LEU A N 1
ATOM 1544 C CA . LEU A 1 186 ? -10.133 -2.961 -9.617 1 98.19 186 LEU A CA 1
ATOM 1545 C C . LEU A 1 186 ? -8.938 -3.898 -9.781 1 98.19 186 LEU A C 1
ATOM 1547 O O . LEU A 1 186 ? -8.289 -4.262 -8.797 1 98.19 186 LEU A O 1
ATOM 1551 N N . ARG A 1 187 ? -8.68 -4.273 -11.016 1 97.75 187 ARG A N 1
ATOM 1552 C CA . ARG A 1 187 ? -7.508 -5.105 -11.273 1 97.75 187 ARG A CA 1
ATOM 1553 C C . ARG A 1 187 ? -6.234 -4.418 -10.797 1 97.75 187 ARG A C 1
ATOM 1555 O O . ARG A 1 187 ? -5.379 -5.051 -10.18 1 97.75 187 ARG A O 1
ATOM 1562 N N . ALA A 1 188 ? -6.141 -3.176 -11.039 1 97.56 188 ALA A N 1
ATOM 1563 C CA . ALA A 1 188 ? -4.977 -2.404 -10.609 1 97.56 188 ALA A CA 1
ATOM 1564 C C . ALA A 1 188 ? -4.883 -2.348 -9.086 1 97.56 188 ALA A C 1
ATOM 1566 O O . ALA A 1 188 ? -3.801 -2.504 -8.516 1 97.56 188 ALA A O 1
ATOM 1567 N N . GLN A 1 189 ? -6.031 -2.139 -8.461 1 98.25 189 GLN A N 1
ATOM 1568 C CA . GLN A 1 189 ? -6.059 -2.076 -7 1 98.25 189 GLN A CA 1
ATOM 1569 C C . GLN A 1 189 ? -5.684 -3.42 -6.383 1 98.25 189 GLN A C 1
ATOM 1571 O O . GLN A 1 189 ? -4.91 -3.477 -5.426 1 98.25 189 GLN A O 1
ATOM 1576 N N . PHE A 1 190 ? -6.242 -4.477 -6.957 1 98.19 190 PHE A N 1
ATOM 1577 C CA . PHE A 1 190 ? -6 -5.812 -6.422 1 98.19 190 PHE A CA 1
ATOM 1578 C C . PHE A 1 190 ? -4.562 -6.246 -6.68 1 98.19 190 PHE A C 1
ATOM 1580 O O . PHE A 1 190 ? -3.975 -6.977 -5.879 1 98.19 190 PHE A O 1
ATOM 1587 N N . ALA A 1 191 ? -3.99 -5.781 -7.754 1 97.75 191 ALA A N 1
ATOM 1588 C CA . ALA A 1 191 ? -2.576 -6.039 -8.016 1 97.75 191 ALA A CA 1
ATOM 1589 C C . ALA A 1 191 ? -1.69 -5.316 -7.004 1 97.75 191 ALA A C 1
ATOM 1591 O O . ALA A 1 191 ? -0.543 -5.711 -6.781 1 97.75 191 ALA A O 1
ATOM 1592 N N . ARG A 1 192 ? -2.227 -4.285 -6.41 1 97.81 192 ARG A N 1
ATOM 1593 C CA . ARG A 1 192 ? -1.474 -3.467 -5.461 1 97.81 192 ARG A CA 1
ATOM 1594 C C . ARG A 1 192 ? -1.596 -4.02 -4.047 1 97.81 192 ARG A C 1
ATOM 1596 O O . ARG A 1 192 ? -0.59 -4.207 -3.357 1 97.81 192 ARG A O 1
ATOM 1603 N N . HIS A 1 193 ? -2.814 -4.277 -3.629 1 98.19 193 HIS A N 1
ATOM 1604 C CA . HIS A 1 193 ? -3.078 -4.582 -2.229 1 98.19 193 HIS A CA 1
ATOM 1605 C C . HIS A 1 193 ? -3.355 -6.07 -2.027 1 98.19 193 HIS A C 1
ATOM 1607 O O . HIS A 1 193 ? -3.525 -6.527 -0.896 1 98.19 193 HIS A O 1
ATOM 1613 N N . GLY A 1 194 ? -3.389 -6.879 -3.129 1 97.69 194 GLY A N 1
ATOM 1614 C CA . GLY A 1 194 ? -3.764 -8.281 -3.074 1 97.69 194 GLY A CA 1
ATOM 1615 C C . GLY A 1 194 ? -5.207 -8.531 -3.469 1 97.69 194 GLY A C 1
ATOM 1616 O O . GLY A 1 194 ? -6.016 -7.594 -3.51 1 97.69 194 GLY A O 1
ATOM 1617 N N . ILE A 1 195 ? -5.477 -9.766 -3.789 1 96.69 195 ILE A N 1
ATOM 1618 C CA . ILE A 1 195 ? -6.848 -10.156 -4.102 1 96.69 195 ILE A CA 1
ATOM 1619 C C . ILE A 1 195 ? -7.648 -10.297 -2.809 1 96.69 195 ILE A C 1
ATOM 1621 O O . ILE A 1 195 ? -7.246 -11.031 -1.898 1 96.69 195 ILE A O 1
ATOM 1625 N N . PRO A 1 196 ? -8.758 -9.57 -2.686 1 96.44 196 PRO A N 1
ATOM 1626 C CA . PRO A 1 196 ? -9.578 -9.766 -1.487 1 96.44 196 PRO A CA 1
ATOM 1627 C C . PRO A 1 196 ? -10.25 -11.133 -1.449 1 96.44 196 PRO A C 1
ATOM 1629 O O . PRO A 1 196 ? -10.367 -11.797 -2.482 1 96.44 196 PRO A O 1
ATOM 1632 N N . ASP A 1 197 ? -10.656 -11.531 -0.225 1 93.56 197 ASP A N 1
ATOM 1633 C CA . ASP A 1 197 ? -11.492 -12.727 -0.116 1 93.56 197 ASP A CA 1
ATOM 1634 C C . ASP A 1 197 ? -12.914 -12.445 -0.584 1 93.56 197 ASP A C 1
ATOM 1636 O O . ASP A 1 197 ? -13.516 -13.258 -1.281 1 93.56 197 ASP A O 1
ATOM 1640 N N . VAL A 1 198 ? -13.367 -11.227 -0.157 1 92.44 198 VAL A N 1
ATOM 1641 C CA . VAL A 1 198 ? -14.75 -10.859 -0.445 1 92.44 198 VAL A CA 1
ATOM 1642 C C . VAL A 1 198 ? -14.805 -9.422 -0.958 1 92.44 198 VAL A C 1
ATOM 1644 O O . VAL A 1 198 ? -14.172 -8.531 -0.393 1 92.44 198 VAL A O 1
ATOM 1647 N N . CYS A 1 199 ? -15.469 -9.297 -2.041 1 94 199 CYS A N 1
ATOM 1648 C CA . CYS A 1 199 ? -15.82 -7.98 -2.559 1 94 199 CYS A CA 1
ATOM 1649 C C . CYS A 1 199 ? -17.312 -7.727 -2.445 1 94 199 CYS A C 1
ATOM 1651 O O . CYS A 1 199 ? -18.125 -8.508 -2.943 1 94 199 CYS A O 1
ATOM 1653 N N . PHE A 1 200 ? -17.609 -6.613 -1.8 1 92 200 PHE A N 1
ATOM 1654 C CA . PHE A 1 200 ? -19 -6.25 -1.601 1 92 200 PHE A CA 1
ATOM 1655 C C . PHE A 1 200 ? -19.375 -5.039 -2.451 1 92 200 PHE A C 1
ATOM 1657 O O . PHE A 1 200 ? -18.688 -4.02 -2.418 1 92 200 PHE A O 1
ATOM 1664 N N . THR A 1 201 ? -20.422 -5.195 -3.285 1 91.44 201 THR A N 1
ATOM 1665 C CA . THR A 1 201 ? -20.891 -4.09 -4.109 1 91.44 201 THR A CA 1
ATOM 1666 C C . THR A 1 201 ? -22.406 -3.963 -4.031 1 91.44 201 THR A C 1
ATOM 1668 O O . THR A 1 201 ? -23.078 -4.84 -3.484 1 91.44 201 THR A O 1
ATOM 1671 N N . ASP A 1 202 ? -22.906 -2.875 -4.434 1 84.56 202 ASP A N 1
ATOM 1672 C CA . ASP A 1 202 ? -24.359 -2.793 -4.621 1 84.56 202 ASP A CA 1
ATOM 1673 C C . ASP A 1 202 ? -24.797 -3.559 -5.867 1 84.56 202 ASP A C 1
ATOM 1675 O O . ASP A 1 202 ? -24 -4.289 -6.465 1 84.56 202 ASP A O 1
ATOM 1679 N N . ASN A 1 203 ? -26.062 -3.473 -6.23 1 80 203 ASN A N 1
ATOM 1680 C CA . ASN A 1 203 ? -26.594 -4.227 -7.363 1 80 203 ASN A CA 1
ATOM 1681 C C . ASN A 1 203 ? -26.609 -3.383 -8.633 1 80 203 ASN A C 1
ATOM 1683 O O . ASN A 1 203 ? -27.516 -3.518 -9.461 1 80 203 ASN A O 1
ATOM 1687 N N . GLY A 1 204 ? -25.625 -2.502 -8.742 1 85.75 204 GLY A N 1
ATOM 1688 C CA . GLY A 1 204 ? -25.547 -1.729 -9.969 1 85.75 204 GLY A CA 1
ATOM 1689 C C . GLY A 1 204 ? -25.219 -2.574 -11.188 1 85.75 204 GLY A C 1
ATOM 1690 O O . GLY A 1 204 ? -24.562 -3.607 -11.078 1 85.75 204 GLY A O 1
ATOM 1691 N N . PRO A 1 205 ? -25.641 -2.141 -12.281 1 88.75 205 PRO A N 1
ATOM 1692 C CA . PRO A 1 205 ? -25.453 -2.928 -13.508 1 88.75 205 PRO A CA 1
ATOM 1693 C C . PRO A 1 205 ? -23.984 -3.182 -13.828 1 88.75 205 PRO A C 1
ATOM 1695 O O . PRO A 1 205 ? -23.656 -4.184 -14.469 1 88.75 205 PRO A O 1
ATOM 1698 N N . GLN A 1 206 ? -23.125 -2.318 -13.445 1 91.06 206 GLN A N 1
ATOM 1699 C CA . GLN A 1 206 ? -21.703 -2.496 -13.703 1 91.06 206 GLN A CA 1
ATOM 1700 C C . GLN A 1 206 ? -21.125 -3.648 -12.883 1 91.06 206 GLN A C 1
ATOM 1702 O O . GLN A 1 206 ? -20.078 -4.191 -13.211 1 91.06 206 GLN A O 1
ATOM 1707 N N . PHE A 1 207 ? -21.797 -4.055 -11.859 1 92.44 207 PHE A N 1
ATOM 1708 C CA . PHE A 1 207 ? -21.312 -5.109 -10.977 1 92.44 207 PHE A CA 1
ATOM 1709 C C . PHE A 1 207 ? -22.078 -6.406 -11.211 1 92.44 207 PHE A C 1
ATOM 1711 O O . PHE A 1 207 ? -21.531 -7.496 -11.031 1 92.44 207 PHE A O 1
ATOM 1718 N N . ASP A 1 208 ? -23.344 -6.219 -11.477 1 90.44 208 ASP A N 1
ATOM 1719 C CA . ASP A 1 208 ? -24.156 -7.395 -11.742 1 90.44 208 ASP A CA 1
ATOM 1720 C C . ASP A 1 208 ? -24.203 -7.711 -13.234 1 90.44 208 ASP A C 1
ATOM 1722 O O . ASP A 1 208 ? -25.234 -7.527 -13.891 1 90.44 208 ASP A O 1
ATOM 1726 N N . CYS A 1 209 ? -23.25 -8.195 -13.805 1 93.5 209 CYS A N 1
ATOM 1727 C CA . CYS A 1 209 ? -23.125 -8.531 -15.219 1 93.5 209 CYS A CA 1
ATOM 1728 C C . CYS A 1 209 ? -22.172 -9.695 -15.422 1 93.5 209 CYS A C 1
ATOM 1730 O O . CYS A 1 209 ? -21.516 -10.141 -14.477 1 93.5 209 CYS A O 1
ATOM 1732 N N . GLY A 1 210 ? -22.172 -10.195 -16.562 1 94.25 210 GLY A N 1
ATOM 1733 C CA . GLY A 1 210 ? -21.344 -11.344 -16.875 1 94.25 210 GLY A CA 1
ATOM 1734 C C . GLY A 1 210 ? -19.859 -11.047 -16.781 1 94.25 210 GLY A C 1
ATOM 1735 O O . GLY A 1 210 ? -19.078 -11.898 -16.328 1 94.25 210 GLY A O 1
ATOM 1736 N N . GLU A 1 211 ? -19.469 -9.852 -17.188 1 95.5 211 GLU A N 1
ATOM 1737 C CA . GLU A 1 211 ? -18.062 -9.453 -17.141 1 95.5 211 GLU A CA 1
ATOM 1738 C C . GLU A 1 211 ? -17.516 -9.484 -15.719 1 95.5 211 GLU A C 1
ATOM 1740 O O . GLU A 1 211 ? -16.422 -9.977 -15.477 1 95.5 211 GLU A O 1
ATOM 1745 N N . PHE A 1 212 ? -18.266 -9.047 -14.812 1 95.81 212 PHE A N 1
ATOM 1746 C CA . PHE A 1 212 ? -17.828 -8.984 -13.43 1 95.81 212 PHE A CA 1
ATOM 1747 C C . PHE A 1 212 ? -17.781 -10.383 -12.812 1 95.81 212 PHE A C 1
ATOM 1749 O O . PHE A 1 212 ? -16.891 -10.688 -12.016 1 95.81 212 PHE A O 1
ATOM 1756 N N . ARG A 1 213 ? -18.75 -11.18 -13.172 1 94 213 ARG A N 1
ATOM 1757 C CA . ARG A 1 213 ? -18.734 -12.562 -12.719 1 94 213 ARG A CA 1
ATOM 1758 C C . ARG A 1 213 ? -17.484 -13.297 -13.203 1 94 213 ARG A C 1
ATOM 1760 O O . ARG A 1 213 ? -16.875 -14.047 -12.453 1 94 213 ARG A O 1
ATOM 1767 N N . LYS A 1 214 ? -17.203 -13.055 -14.438 1 95.06 214 LYS A N 1
ATOM 1768 C CA . LYS A 1 214 ? -15.992 -13.648 -14.992 1 95.06 214 LYS A CA 1
ATOM 1769 C C . LYS A 1 214 ? -14.758 -13.141 -14.25 1 95.06 214 LYS A C 1
ATOM 1771 O O . LYS A 1 214 ? -13.844 -13.922 -13.953 1 95.06 214 LYS A O 1
ATOM 1776 N N . PHE A 1 215 ? -14.758 -11.852 -13.984 1 96.19 215 PHE A N 1
ATOM 1777 C CA . PHE A 1 215 ? -13.664 -11.227 -13.242 1 96.19 215 PHE A CA 1
ATOM 1778 C C . PHE A 1 215 ? -13.508 -11.875 -11.875 1 96.19 215 PHE A C 1
ATOM 1780 O O . PHE A 1 215 ? -12.398 -12.258 -11.484 1 96.19 215 PHE A O 1
ATOM 1787 N N . SER A 1 216 ? -14.578 -12.039 -11.148 1 94.81 216 SER A N 1
ATOM 1788 C CA . SER A 1 216 ? -14.555 -12.633 -9.812 1 94.81 216 SER A CA 1
ATOM 1789 C C . SER A 1 216 ? -14.055 -14.07 -9.859 1 94.81 216 SER A C 1
ATOM 1791 O O . SER A 1 216 ? -13.297 -14.492 -8.984 1 94.81 216 SER A O 1
ATOM 1793 N N . ARG A 1 217 ? -14.406 -14.797 -10.844 1 91.44 217 ARG A N 1
ATOM 1794 C CA . ARG A 1 217 ? -14 -16.188 -10.992 1 91.44 217 ARG A CA 1
ATOM 1795 C C . ARG A 1 217 ? -12.516 -16.297 -11.32 1 91.44 217 ARG A C 1
ATOM 1797 O O . ARG A 1 217 ? -11.789 -17.078 -10.703 1 91.44 217 ARG A O 1
ATOM 1804 N N . LEU A 1 218 ? -12.078 -15.484 -12.242 1 91.19 218 LEU A N 1
ATOM 1805 C CA . LEU A 1 218 ? -10.695 -15.547 -12.711 1 91.19 218 LEU A CA 1
ATOM 1806 C C . LEU A 1 218 ? -9.734 -15.109 -11.609 1 91.19 218 LEU A C 1
ATOM 1808 O O . LEU A 1 218 ? -8.633 -15.648 -11.5 1 91.19 218 LEU A O 1
ATOM 1812 N N . TRP A 1 219 ? -10.141 -14.133 -10.82 1 94.38 219 TRP A N 1
ATOM 1813 C CA . TRP A 1 219 ? -9.289 -13.617 -9.758 1 94.38 219 TRP A CA 1
ATOM 1814 C C . TRP A 1 219 ? -9.586 -14.305 -8.43 1 94.38 219 TRP A C 1
ATOM 1816 O O . TRP A 1 219 ? -8.969 -13.992 -7.406 1 94.38 219 TRP A O 1
ATOM 1826 N N . GLU A 1 220 ? -10.555 -15.188 -8.445 1 91.81 220 GLU A N 1
ATOM 1827 C CA . GLU A 1 220 ? -10.859 -16.109 -7.359 1 91.81 220 GLU A CA 1
ATOM 1828 C C . GLU A 1 220 ? -11.203 -15.367 -6.074 1 91.81 220 GLU A C 1
ATOM 1830 O O . GLU A 1 220 ? -10.641 -15.648 -5.016 1 91.81 220 GLU A O 1
ATOM 1835 N N . PHE A 1 221 ? -12.094 -14.477 -6.094 1 93.5 221 PHE A N 1
ATOM 1836 C CA . PHE A 1 221 ? -12.68 -13.867 -4.906 1 93.5 221 PHE A CA 1
ATOM 1837 C C . PHE A 1 221 ? -14.195 -14.016 -4.91 1 93.5 221 PHE A C 1
ATOM 1839 O O . PHE A 1 221 ? -14.797 -14.266 -5.957 1 93.5 221 PHE A O 1
ATOM 1846 N N . LYS A 1 222 ? -14.773 -13.898 -3.734 1 92 222 LYS A N 1
ATOM 1847 C CA . LYS A 1 222 ? -16.234 -13.961 -3.605 1 92 222 LYS A CA 1
ATOM 1848 C C . LYS A 1 222 ? -16.859 -12.586 -3.816 1 92 222 LYS A C 1
ATOM 1850 O O . LYS A 1 222 ? -16.422 -11.602 -3.211 1 92 222 LYS A O 1
ATOM 1855 N N . HIS A 1 223 ? -17.797 -12.539 -4.75 1 92.31 223 HIS A N 1
ATOM 1856 C CA . HIS A 1 223 ? -18.531 -11.305 -4.984 1 92.31 223 HIS A CA 1
ATOM 1857 C C . HIS A 1 223 ? -19.891 -11.344 -4.305 1 92.31 223 HIS A C 1
ATOM 1859 O O . HIS A 1 223 ? -20.766 -12.141 -4.68 1 92.31 223 HIS A O 1
ATOM 1865 N N . ASP A 1 224 ? -20.016 -10.484 -3.299 1 88.5 224 ASP A N 1
ATOM 1866 C CA . ASP A 1 224 ? -21.281 -10.391 -2.572 1 88.5 224 ASP A CA 1
ATOM 1867 C C . ASP A 1 224 ? -22 -9.078 -2.895 1 88.5 224 ASP A C 1
ATOM 1869 O O . ASP A 1 224 ? -21.359 -8.031 -3.014 1 88.5 224 ASP A O 1
ATOM 1873 N N . THR A 1 225 ? -23.219 -9.188 -3.156 1 82.75 225 THR A N 1
ATOM 1874 C CA . THR A 1 225 ? -23.984 -7.984 -3.459 1 82.75 225 THR A CA 1
ATOM 1875 C C . THR A 1 225 ? -25.016 -7.707 -2.365 1 82.75 225 THR A C 1
ATOM 1877 O O . THR A 1 225 ? -25.344 -8.594 -1.578 1 82.75 225 THR A O 1
ATOM 1880 N N . SER A 1 226 ? -25.266 -6.418 -2.121 1 68.44 226 SER A N 1
ATOM 1881 C CA . SER A 1 226 ? -26.234 -6.016 -1.1 1 68.44 226 SER A CA 1
ATOM 1882 C C . SER A 1 226 ? -27.641 -6.512 -1.435 1 68.44 226 SER A C 1
ATOM 1884 O O . SER A 1 226 ? -28.047 -6.496 -2.598 1 68.44 226 SER A O 1
ATOM 1886 N N . SER A 1 227 ? -28.078 -7.488 -0.684 1 57.44 227 SER A N 1
ATOM 1887 C CA . SER A 1 227 ? -29.5 -7.805 -0.785 1 57.44 227 SER A CA 1
ATOM 1888 C C . SER A 1 227 ? -30.359 -6.699 -0.184 1 57.44 227 SER A C 1
ATOM 1890 O O . SER A 1 227 ? -29.906 -5.977 0.711 1 57.44 227 SER A O 1
ATOM 1892 N N . PRO A 1 228 ? -31.484 -6.242 -0.928 1 50.66 228 PRO A N 1
ATOM 1893 C CA . PRO A 1 228 ? -32.406 -5.277 -0.319 1 50.66 228 PRO A CA 1
ATOM 1894 C C . PRO A 1 228 ? -32.562 -5.477 1.187 1 50.66 228 PRO A C 1
ATOM 1896 O O . PRO A 1 228 ? -32.812 -4.516 1.92 1 50.66 228 PRO A O 1
ATOM 1899 N N . LEU A 1 229 ? -32.406 -6.668 1.596 1 45.88 229 LEU A N 1
ATOM 1900 C CA . LEU A 1 229 ? -32.719 -6.996 2.984 1 45.88 229 LEU A CA 1
ATOM 1901 C C . LEU A 1 229 ? -31.5 -6.719 3.879 1 45.88 229 LEU A C 1
ATOM 1903 O O . LEU A 1 229 ? -31.641 -6.633 5.102 1 45.88 229 LEU A O 1
ATOM 1907 N N . TYR A 1 230 ? -30.328 -6.605 3.314 1 50.5 230 TYR A N 1
ATOM 1908 C CA . TYR A 1 230 ? -29.156 -6.48 4.176 1 50.5 230 TYR A CA 1
ATOM 1909 C C . TYR A 1 230 ? -28.453 -5.148 3.955 1 50.5 230 TYR A C 1
ATOM 1911 O O . TYR A 1 230 ? -27.375 -5.098 3.357 1 50.5 230 TYR A O 1
ATOM 1919 N N . SER A 1 231 ? -29.156 -4.086 4.324 1 52.88 231 SER A N 1
ATOM 1920 C CA . SER A 1 231 ? -28.75 -2.686 4.207 1 52.88 231 SER A CA 1
ATOM 1921 C C . SER A 1 231 ? -27.5 -2.396 5.035 1 52.88 231 SER A C 1
ATOM 1923 O O . SER A 1 231 ? -26.75 -1.472 4.727 1 52.88 231 SER A O 1
ATOM 1925 N N . GLN A 1 232 ? -27.234 -3.246 6.02 1 53.34 232 GLN A N 1
ATOM 1926 C CA . GLN A 1 232 ? -26.219 -2.91 7.02 1 53.34 232 GLN A CA 1
ATOM 1927 C C . GLN A 1 232 ? -24.812 -3.016 6.438 1 53.34 232 GLN A C 1
ATOM 1929 O O . GLN A 1 232 ? -23.906 -2.311 6.875 1 53.34 232 GLN A O 1
ATOM 1934 N N . SER A 1 233 ? -24.547 -3.895 5.422 1 55.88 233 SER A N 1
ATOM 1935 C CA . SER A 1 233 ? -23.188 -4.086 4.895 1 55.88 233 SER A CA 1
ATOM 1936 C C . SER A 1 233 ? -22.766 -2.912 4.023 1 55.88 233 SER A C 1
ATOM 1938 O O . SER A 1 233 ? -21.578 -2.631 3.889 1 55.88 233 SER A O 1
ATOM 1940 N N . ASN A 1 234 ? -23.719 -2.141 3.732 1 67 234 ASN A N 1
ATOM 1941 C CA . ASN A 1 234 ? -23.422 -1.05 2.811 1 67 234 ASN A CA 1
ATOM 1942 C C . ASN A 1 234 ? -23.031 0.222 3.555 1 67 234 ASN A C 1
ATOM 1944 O O . ASN A 1 234 ? -22.547 1.18 2.945 1 67 234 ASN A O 1
ATOM 1948 N N . GLY A 1 235 ? -23.047 0.04 4.828 1 77.06 235 GLY A N 1
ATOM 1949 C CA . GLY A 1 235 ? -22.797 1.232 5.625 1 77.06 235 GLY A CA 1
ATOM 1950 C C . GLY A 1 235 ? -21.375 1.727 5.539 1 77.06 235 GLY A C 1
ATOM 1951 O O . GLY A 1 235 ? -21.125 2.932 5.434 1 77.06 235 GLY A O 1
ATOM 1952 N N . LYS A 1 236 ? -20.391 0.787 5.461 1 85.31 236 LYS A N 1
ATOM 1953 C CA . LYS A 1 236 ? -18.984 1.173 5.438 1 85.31 236 LYS A CA 1
ATOM 1954 C C . LYS A 1 236 ? -18.625 1.896 4.141 1 85.31 236 LYS A C 1
ATOM 1956 O O . LYS A 1 236 ? -17.938 2.92 4.16 1 85.31 236 LYS A O 1
ATOM 1961 N N . VAL A 1 237 ? -19.125 1.372 3.059 1 88.88 237 VAL A N 1
ATOM 1962 C CA . VAL A 1 237 ? -18.797 1.961 1.764 1 88.88 237 VAL A CA 1
ATOM 1963 C C . VAL A 1 237 ? -19.484 3.312 1.621 1 88.88 237 VAL A C 1
ATOM 1965 O O . VAL A 1 237 ? -18.922 4.254 1.056 1 88.88 237 VAL A O 1
ATOM 1968 N N . GLU A 1 238 ? -20.703 3.402 2.143 1 87.12 238 GLU A N 1
ATOM 1969 C CA . GLU A 1 238 ? -21.422 4.676 2.113 1 87.12 238 GLU A CA 1
ATOM 1970 C C . GLU A 1 238 ? -20.672 5.742 2.912 1 87.12 238 GLU A C 1
ATOM 1972 O O . GLU A 1 238 ? -20.562 6.887 2.469 1 87.12 238 GLU A O 1
ATOM 1977 N N . GLN A 1 239 ? -20.219 5.375 4.023 1 88.88 239 GLN A N 1
ATOM 1978 C CA . GLN A 1 239 ? -19.453 6.297 4.844 1 88.88 239 GLN A CA 1
ATOM 1979 C C . GLN A 1 239 ? -18.172 6.723 4.129 1 88.88 239 GLN A C 1
ATOM 1981 O O . GLN A 1 239 ? -17.781 7.891 4.191 1 88.88 239 GLN A O 1
ATOM 1986 N N . ALA A 1 240 ? -17.516 5.773 3.504 1 93.62 240 ALA A N 1
ATOM 1987 C CA . ALA A 1 240 ? -16.297 6.082 2.752 1 93.62 240 ALA A CA 1
ATOM 1988 C C . ALA A 1 240 ? -16.594 7.074 1.63 1 93.62 240 ALA A C 1
ATOM 1990 O O . ALA A 1 240 ? -15.852 8.055 1.454 1 93.62 240 ALA A O 1
ATOM 1991 N N . VAL A 1 241 ? -17.656 6.859 0.92 1 94 241 VAL A N 1
ATOM 1992 C CA . VAL A 1 241 ? -18.047 7.73 -0.183 1 94 241 VAL A CA 1
ATOM 1993 C C . VAL A 1 241 ? -18.312 9.141 0.341 1 94 241 VAL A C 1
ATOM 1995 O O . VAL A 1 241 ? -17.859 10.125 -0.249 1 94 241 VAL A O 1
ATOM 1998 N N . GLN A 1 242 ? -18.984 9.195 1.453 1 91.56 242 GLN A N 1
ATOM 1999 C CA . GLN A 1 242 ? -19.297 10.492 2.049 1 91.56 242 GLN A CA 1
ATOM 2000 C C . GLN A 1 242 ? -18.016 11.211 2.484 1 91.56 242 GLN A C 1
ATOM 2002 O O . GLN A 1 242 ? -17.875 12.422 2.285 1 91.56 242 GLN A O 1
ATOM 2007 N N . THR A 1 243 ? -17.156 10.5 3.068 1 92.75 243 THR A N 1
ATOM 2008 C CA . THR A 1 243 ? -15.883 11.062 3.518 1 92.75 243 THR A CA 1
ATOM 2009 C C . THR A 1 243 ? -15.086 11.602 2.336 1 92.75 243 THR A C 1
ATOM 2011 O O . THR A 1 243 ? -14.602 12.734 2.375 1 92.75 243 THR A O 1
ATOM 2014 N N . VAL A 1 244 ? -14.992 10.82 1.305 1 95.62 244 VAL A N 1
ATOM 2015 C CA . VAL A 1 244 ? -14.242 11.211 0.116 1 95.62 244 VAL A CA 1
ATOM 2016 C C . VAL A 1 244 ? -14.875 12.461 -0.5 1 95.62 244 VAL A C 1
ATOM 2018 O O . VAL A 1 244 ? -14.172 13.422 -0.827 1 95.62 244 VAL A O 1
ATOM 2021 N N . LYS A 1 245 ? -16.172 12.43 -0.621 1 93.5 245 LYS A N 1
ATOM 2022 C CA . LYS A 1 245 ? -16.875 13.57 -1.209 1 93.5 245 LYS A CA 1
ATOM 2023 C C . LYS A 1 245 ? -16.625 14.844 -0.405 1 93.5 245 LYS A C 1
ATOM 2025 O O . LYS A 1 245 ? -16.391 15.906 -0.977 1 93.5 245 LYS A O 1
ATOM 2030 N N . ARG A 1 246 ? -16.703 14.711 0.873 1 91.62 246 ARG A N 1
ATOM 2031 C CA . ARG A 1 246 ? -16.516 15.859 1.745 1 91.62 246 ARG A CA 1
ATOM 2032 C C . ARG A 1 246 ? -15.094 16.422 1.608 1 91.62 246 ARG A C 1
ATOM 2034 O O . ARG A 1 246 ? -14.906 17.625 1.52 1 91.62 246 ARG A O 1
ATOM 2041 N N . LEU A 1 247 ? -14.109 15.562 1.608 1 93.19 247 LEU A N 1
ATOM 2042 C CA . LEU A 1 247 ? -12.727 15.984 1.452 1 93.19 247 LEU A CA 1
ATOM 2043 C C . LEU A 1 247 ? -12.516 16.688 0.114 1 93.19 247 LEU A C 1
ATOM 2045 O O . LEU A 1 247 ? -11.828 17.719 0.046 1 93.19 247 LEU A O 1
ATOM 2049 N N . MET A 1 248 ? -13.148 16.156 -0.908 1 94.25 248 MET A N 1
ATOM 2050 C CA . MET A 1 248 ? -13 16.734 -2.238 1 94.25 248 MET A CA 1
ATOM 2051 C C . MET A 1 248 ? -13.688 18.094 -2.311 1 94.25 248 MET A C 1
ATOM 2053 O O . MET A 1 248 ? -13.156 19.031 -2.906 1 94.25 248 MET A O 1
ATOM 2057 N N . LYS A 1 249 ? -14.875 18.203 -1.707 1 92.5 249 LYS A N 1
ATOM 2058 C CA . LYS A 1 249 ? -15.594 19.469 -1.681 1 92.5 249 LYS A CA 1
ATOM 2059 C C . LYS A 1 249 ? -14.789 20.547 -0.962 1 92.5 249 LYS A C 1
ATOM 2061 O O . LYS A 1 249 ? -14.648 21.656 -1.465 1 92.5 249 LYS A O 1
ATOM 2066 N N . LYS A 1 250 ? -14.297 20.172 0.187 1 90.88 250 LYS A N 1
ATOM 2067 C CA . LYS A 1 250 ? -13.523 21.125 0.979 1 90.88 250 LYS A CA 1
ATOM 2068 C C . LYS A 1 250 ? -12.25 21.531 0.249 1 90.88 250 LYS A C 1
ATOM 2070 O O . LYS A 1 250 ? -11.867 22.703 0.261 1 90.88 250 LYS A O 1
ATOM 2075 N N . SER A 1 251 ? -11.57 20.531 -0.33 1 91.5 251 SER A N 1
ATOM 2076 C CA . SER A 1 251 ? -10.367 20.828 -1.101 1 91.5 251 SER A CA 1
ATOM 2077 C C . SER A 1 251 ? -10.656 21.781 -2.252 1 91.5 251 SER A C 1
ATOM 2079 O O . SER A 1 251 ? -9.883 22.703 -2.516 1 91.5 251 SER A O 1
ATOM 2081 N N . LYS A 1 252 ? -11.758 21.562 -2.908 1 90.75 252 LYS A N 1
ATOM 2082 C CA . LYS A 1 252 ? -12.156 22.438 -4.016 1 90.75 252 LYS A CA 1
ATOM 2083 C C . LYS A 1 252 ? -12.453 23.844 -3.525 1 90.75 252 LYS A C 1
ATOM 2085 O O . LYS A 1 252 ? -12.016 24.828 -4.137 1 90.75 252 LYS A O 1
ATOM 2090 N N . PHE A 1 253 ? -13.18 23.891 -2.469 1 89.31 253 PHE A N 1
ATOM 2091 C CA . PHE A 1 253 ? -13.547 25.188 -1.9 1 89.31 253 PHE A CA 1
ATOM 2092 C C . PHE A 1 253 ? -12.305 25.984 -1.521 1 89.31 253 PHE A C 1
ATOM 2094 O O . PHE A 1 253 ? -12.266 27.203 -1.716 1 89.31 253 PHE A O 1
ATOM 2101 N N . ASP A 1 254 ? -11.305 25.281 -1.021 1 89.25 254 ASP A N 1
ATOM 2102 C CA . ASP A 1 254 ? -10.078 25.922 -0.566 1 89.25 254 ASP A CA 1
ATOM 2103 C C . ASP A 1 254 ? -9.039 25.969 -1.682 1 89.25 254 ASP A C 1
ATOM 2105 O O . ASP A 1 254 ? -7.902 26.406 -1.461 1 89.25 254 ASP A O 1
ATOM 2109 N N . ASN A 1 255 ? -9.344 25.516 -2.848 1 89.31 255 ASN A N 1
ATOM 2110 C CA . ASN A 1 255 ? -8.453 25.469 -3.996 1 89.31 255 ASN A CA 1
ATOM 2111 C C . ASN A 1 255 ? -7.172 24.688 -3.678 1 89.31 255 ASN A C 1
ATOM 2113 O O . ASN A 1 255 ? -6.066 25.188 -3.939 1 89.31 255 ASN A O 1
ATOM 2117 N N . LYS A 1 256 ? -7.355 23.641 -2.998 1 89.81 256 LYS A N 1
ATOM 2118 C CA . LYS A 1 256 ? -6.234 22.781 -2.641 1 89.81 256 LYS A CA 1
ATOM 2119 C C . LYS A 1 256 ? -6.32 21.438 -3.367 1 89.81 256 LYS A C 1
ATOM 2121 O O . LYS A 1 256 ? -7.367 21.094 -3.918 1 89.81 256 LYS A O 1
ATOM 2126 N N . ASP A 1 257 ? -5.25 20.766 -3.406 1 90.81 257 ASP A N 1
ATOM 2127 C CA . ASP A 1 257 ? -5.164 19.469 -4.059 1 90.81 257 ASP A CA 1
ATOM 2128 C C . ASP A 1 257 ? -5.863 18.391 -3.232 1 90.81 257 ASP A C 1
ATOM 2130 O O . ASP A 1 257 ? -5.488 18.141 -2.084 1 90.81 257 ASP A O 1
ATOM 2134 N N . PRO A 1 258 ? -6.836 17.703 -3.822 1 94.62 258 PRO A N 1
ATOM 2135 C CA . PRO A 1 258 ? -7.555 16.688 -3.053 1 94.62 258 PRO A CA 1
ATOM 2136 C C . PRO A 1 258 ? -6.656 15.523 -2.629 1 94.62 258 PRO A C 1
ATOM 2138 O O . PRO A 1 258 ? -6.922 14.875 -1.614 1 94.62 258 PRO A O 1
ATOM 2141 N N . TYR A 1 259 ? -5.605 15.273 -3.363 1 96.81 259 TYR A N 1
ATOM 2142 C CA . TYR A 1 259 ? -4.734 14.148 -3.045 1 96.81 259 TYR A CA 1
ATOM 2143 C C . TYR A 1 259 ? -3.971 14.398 -1.751 1 96.81 259 TYR A C 1
ATOM 2145 O O . TYR A 1 259 ? -3.645 13.453 -1.023 1 96.81 259 TYR A O 1
ATOM 2153 N N . LEU A 1 260 ? -3.672 15.617 -1.437 1 95.12 260 LEU A N 1
ATOM 2154 C CA . LEU A 1 260 ? -3.066 15.922 -0.146 1 95.12 260 LEU A CA 1
ATOM 2155 C C . LEU A 1 260 ? -4.043 15.641 0.993 1 95.12 260 LEU A C 1
ATOM 2157 O O . LEU A 1 260 ? -3.637 15.188 2.064 1 95.12 260 LEU A O 1
ATOM 2161 N N . ALA A 1 261 ? -5.312 15.961 0.717 1 95 261 ALA A N 1
ATOM 2162 C CA . ALA A 1 261 ? -6.336 15.656 1.712 1 95 261 ALA A CA 1
ATOM 2163 C C . ALA A 1 261 ? -6.461 14.148 1.927 1 95 261 ALA A C 1
ATOM 2165 O O . ALA A 1 261 ? -6.621 13.695 3.059 1 95 261 ALA A O 1
ATOM 2166 N N . PHE A 1 262 ? -6.375 13.398 0.798 1 97.38 262 PHE A N 1
ATOM 2167 C CA . PHE A 1 262 ? -6.41 11.945 0.907 1 97.38 262 PHE A CA 1
ATOM 2168 C C . PHE A 1 262 ? -5.234 11.438 1.73 1 97.38 262 PHE A C 1
ATOM 2170 O O . PHE A 1 262 ? -5.406 10.594 2.609 1 97.38 262 PHE A O 1
ATOM 2177 N N . LEU A 1 263 ? -4.062 11.953 1.457 1 97 263 LEU A N 1
ATOM 2178 C CA . LEU A 1 263 ? -2.85 11.578 2.174 1 97 263 LEU A CA 1
ATOM 2179 C C . LEU A 1 263 ? -3 11.836 3.67 1 97 263 LEU A C 1
ATOM 2181 O O . LEU A 1 263 ? -2.676 10.969 4.484 1 97 263 LEU A O 1
ATOM 2185 N N . ASP A 1 264 ? -3.514 13.008 3.975 1 94.88 264 ASP A N 1
ATOM 2186 C CA . ASP A 1 264 ? -3.691 13.383 5.375 1 94.88 264 ASP A CA 1
ATOM 2187 C C . ASP A 1 264 ? -4.676 12.445 6.07 1 94.88 264 ASP A C 1
ATOM 2189 O O . ASP A 1 264 ? -4.414 11.977 7.184 1 94.88 264 ASP A O 1
ATOM 2193 N N . PHE A 1 265 ? -5.758 12.18 5.453 1 94.69 265 PHE A N 1
ATOM 2194 C CA . PHE A 1 265 ? -6.762 11.297 6.031 1 94.69 265 PHE A CA 1
ATOM 2195 C C . PHE A 1 265 ? -6.184 9.906 6.281 1 94.69 265 PHE A C 1
ATOM 2197 O O . PHE A 1 265 ? -6.375 9.336 7.355 1 94.69 265 PHE A O 1
ATOM 2204 N N . ARG A 1 266 ? -5.488 9.383 5.32 1 97.19 266 ARG A N 1
ATOM 2205 C CA . ARG A 1 266 ? -4.922 8.039 5.387 1 97.19 266 ARG A CA 1
ATOM 2206 C C . ARG A 1 266 ? -3.926 7.922 6.539 1 97.19 266 ARG A C 1
ATOM 2208 O O . ARG A 1 266 ? -3.674 6.82 7.039 1 97.19 266 ARG A O 1
ATOM 2215 N N . ASN A 1 267 ? -3.352 9.086 6.93 1 96 267 ASN A N 1
ATOM 2216 C CA . ASN A 1 267 ? -2.34 9.078 7.98 1 96 267 ASN A CA 1
ATOM 2217 C C . ASN A 1 267 ? -2.871 9.672 9.281 1 96 267 ASN A C 1
ATOM 2219 O O . ASN A 1 267 ? -2.094 10.047 10.156 1 96 267 ASN A O 1
ATOM 2223 N N . THR A 1 268 ? -4.164 9.836 9.391 1 94 268 THR A N 1
ATOM 2224 C CA . THR A 1 268 ? -4.824 10.266 10.625 1 94 268 THR A CA 1
ATOM 2225 C C . THR A 1 268 ? -5.461 9.07 11.336 1 94 268 THR A C 1
ATOM 2227 O O . THR A 1 268 ? -6.246 8.336 10.734 1 94 268 THR A O 1
ATOM 2230 N N . PRO A 1 269 ? -5.062 8.898 12.586 1 92 269 PRO A N 1
ATOM 2231 C CA . PRO A 1 269 ? -5.695 7.793 13.297 1 92 269 PRO A CA 1
ATOM 2232 C C . PRO A 1 269 ? -7.223 7.852 13.25 1 92 269 PRO A C 1
ATOM 2234 O O . PRO A 1 269 ? -7.805 8.938 13.352 1 92 269 PRO A O 1
ATOM 2237 N N . THR A 1 270 ? -7.809 6.723 12.992 1 87.75 270 THR A N 1
ATOM 2238 C CA . THR A 1 270 ? -9.266 6.625 12.945 1 87.75 270 THR A CA 1
ATOM 2239 C C . THR A 1 270 ? -9.867 6.902 14.32 1 87.75 270 THR A C 1
ATOM 2241 O O . THR A 1 270 ? -9.281 6.551 15.344 1 87.75 270 THR A O 1
ATOM 2244 N N . GLU A 1 271 ? -11.031 7.59 14.297 1 82.75 271 GLU A N 1
ATOM 2245 C CA . GLU A 1 271 ? -11.703 7.859 15.562 1 82.75 271 GLU A CA 1
ATOM 2246 C C . GLU A 1 271 ? -11.891 6.578 16.375 1 82.75 271 GLU A C 1
ATOM 2248 O O . GLU A 1 271 ? -12.352 5.566 15.852 1 82.75 271 GLU A O 1
ATOM 2253 N N . GLY A 1 272 ? -11.484 6.641 17.562 1 77.44 272 GLY A N 1
ATOM 2254 C CA . GLY A 1 272 ? -11.617 5.484 18.438 1 77.44 272 GLY A CA 1
ATOM 2255 C C . GLY A 1 272 ? -10.453 4.512 18.312 1 77.44 272 GLY A C 1
ATOM 2256 O O . GLY A 1 272 ? -10.391 3.521 19.047 1 77.44 272 GLY A O 1
ATOM 2257 N N . PHE A 1 273 ? -9.57 4.82 17.375 1 83.81 273 PHE A N 1
ATOM 2258 C CA . PHE A 1 273 ? -8.414 3.961 17.141 1 83.81 273 PHE A CA 1
ATOM 2259 C C . PHE A 1 273 ? -7.121 4.727 17.375 1 83.81 273 PHE A C 1
ATOM 2261 O O . PHE A 1 273 ? -7.094 5.957 17.281 1 83.81 273 PHE A O 1
ATOM 2268 N N . ASP A 1 274 ? -6.074 4.059 17.656 1 86.69 274 ASP A N 1
ATOM 2269 C CA . ASP A 1 274 ? -4.762 4.672 17.828 1 86.69 274 ASP A CA 1
ATOM 2270 C C . ASP A 1 274 ? -3.969 4.672 16.531 1 86.69 274 ASP A C 1
ATOM 2272 O O . ASP A 1 274 ? -2.896 5.273 16.453 1 86.69 274 ASP A O 1
ATOM 2276 N N . ASN A 1 275 ? -4.531 3.965 15.586 1 92.75 275 ASN A N 1
ATOM 2277 C CA . ASN A 1 275 ? -3.787 3.809 14.344 1 92.75 275 ASN A CA 1
ATOM 2278 C C . ASN A 1 275 ? -4.574 4.344 13.148 1 92.75 275 ASN A C 1
ATOM 2280 O O . ASN A 1 275 ? -5.805 4.348 13.164 1 92.75 275 ASN A O 1
ATOM 2284 N N . SER A 1 276 ? -3.826 4.832 12.227 1 95.81 276 SER A N 1
ATOM 2285 C CA . SER A 1 276 ? -4.41 5.375 11.008 1 95.81 276 SER A CA 1
ATOM 2286 C C . SER A 1 276 ? -4.711 4.27 10 1 95.81 276 SER A C 1
ATOM 2288 O O . SER A 1 276 ? -4.25 3.135 10.156 1 95.81 276 SER A O 1
ATOM 2290 N N . PRO A 1 277 ? -5.523 4.586 8.977 1 96.62 277 PRO A N 1
ATOM 2291 C CA . PRO A 1 277 ? -5.766 3.617 7.906 1 96.62 277 PRO A CA 1
ATOM 2292 C C . PRO A 1 277 ? -4.477 3.119 7.258 1 96.62 277 PRO A C 1
ATOM 2294 O O . PRO A 1 277 ? -4.332 1.92 7.004 1 96.62 277 PRO A O 1
ATOM 2297 N N . ALA A 1 278 ? -3.502 4 7.02 1 97.31 278 ALA A N 1
ATOM 2298 C CA . ALA A 1 278 ? -2.229 3.609 6.422 1 97.31 278 ALA A CA 1
ATOM 2299 C C . ALA A 1 278 ? -1.479 2.629 7.316 1 97.31 278 ALA A C 1
ATOM 2301 O O . ALA A 1 278 ? -0.933 1.633 6.84 1 97.31 278 ALA A O 1
ATOM 2302 N N . GLU A 1 279 ? -1.462 2.889 8.57 1 96.5 279 GLU A N 1
ATOM 2303 C CA . GLU A 1 279 ? -0.783 2.012 9.516 1 96.5 279 GLU A CA 1
ATOM 2304 C C . GLU A 1 279 ? -1.426 0.628 9.547 1 96.5 279 GLU A C 1
ATOM 2306 O O . GLU A 1 279 ? -0.726 -0.386 9.602 1 96.5 279 GLU A O 1
ATOM 2311 N N . LYS A 1 280 ? -2.697 0.636 9.539 1 95.62 280 LYS A N 1
ATOM 2312 C CA . LYS A 1 280 ? -3.402 -0.639 9.625 1 95.62 280 LYS A CA 1
ATOM 2313 C C . LYS A 1 280 ? -3.252 -1.44 8.336 1 95.62 280 LYS A C 1
ATOM 2315 O O . LYS A 1 280 ? -3.195 -2.672 8.367 1 95.62 280 LYS A O 1
ATOM 2320 N N . LEU A 1 281 ? -3.191 -0.785 7.195 1 97.25 281 LEU A N 1
ATOM 2321 C CA . LEU A 1 281 ? -3.133 -1.472 5.91 1 97.25 281 LEU A CA 1
ATOM 2322 C C . LEU A 1 281 ? -1.694 -1.834 5.555 1 97.25 281 LEU A C 1
ATOM 2324 O O . LEU A 1 281 ? -1.434 -2.926 5.043 1 97.25 281 LEU A O 1
ATOM 2328 N N . MET A 1 282 ? -0.763 -0.923 5.754 1 96.81 282 MET A N 1
ATOM 2329 C CA . MET A 1 282 ? 0.59 -1.075 5.227 1 96.81 282 MET A CA 1
ATOM 2330 C C . MET A 1 282 ? 1.598 -1.257 6.355 1 96.81 282 MET A C 1
ATOM 2332 O O . MET A 1 282 ? 2.793 -1.428 6.109 1 96.81 282 MET A O 1
ATOM 2336 N N . ASN A 1 283 ? 1.163 -1.125 7.559 1 96 283 ASN A N 1
ATOM 2337 C CA . ASN A 1 283 ? 2 -1.334 8.734 1 96 283 ASN A CA 1
ATOM 2338 C C . ASN A 1 283 ? 3.16 -0.342 8.781 1 96 283 ASN A C 1
ATOM 2340 O O . ASN A 1 283 ? 4.293 -0.719 9.086 1 96 283 ASN A O 1
ATOM 2344 N N . ARG A 1 284 ? 2.822 0.835 8.391 1 95.81 284 ARG A N 1
ATOM 2345 C CA . ARG A 1 284 ? 3.74 1.968 8.477 1 95.81 284 ARG A CA 1
ATOM 2346 C C . ARG A 1 284 ? 2.996 3.289 8.312 1 95.81 284 ARG A C 1
ATOM 2348 O O . ARG A 1 284 ? 1.954 3.344 7.656 1 95.81 284 ARG A O 1
ATOM 2355 N N . LYS A 1 285 ? 3.543 4.328 8.938 1 95.19 285 LYS A N 1
ATOM 2356 C CA . LYS A 1 285 ? 3.127 5.684 8.594 1 95.19 285 LYS A CA 1
ATOM 2357 C C . LYS A 1 285 ? 3.764 6.145 7.285 1 95.19 285 LYS A C 1
ATOM 2359 O O . LYS A 1 285 ? 4.891 5.754 6.969 1 95.19 285 LYS A O 1
ATOM 2364 N N . THR A 1 286 ? 3.049 6.82 6.543 1 96.69 286 THR A N 1
ATOM 2365 C CA . THR A 1 286 ? 3.619 7.375 5.324 1 96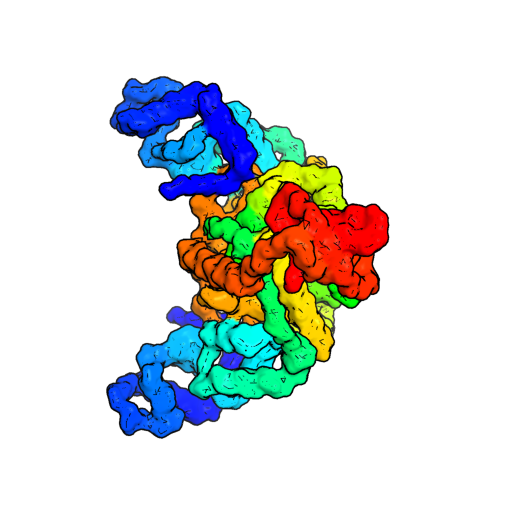.69 286 THR A CA 1
ATOM 2366 C C . THR A 1 286 ? 3.898 8.867 5.488 1 96.69 286 THR A C 1
ATOM 2368 O O . THR A 1 286 ? 3.191 9.555 6.227 1 96.69 286 THR A O 1
ATOM 2371 N N . ARG A 1 287 ? 4.883 9.344 4.848 1 95.19 287 ARG A N 1
ATOM 2372 C CA . ARG A 1 287 ? 5.348 10.719 5.047 1 95.19 287 ARG A CA 1
ATOM 2373 C C . ARG A 1 287 ? 4.344 11.719 4.492 1 95.19 287 ARG A C 1
ATOM 2375 O O . ARG A 1 287 ? 3.863 11.57 3.365 1 95.19 287 ARG A O 1
ATOM 2382 N N . THR A 1 288 ? 3.971 12.641 5.309 1 94.19 288 THR A N 1
ATOM 2383 C CA . THR A 1 288 ? 3.102 13.758 4.941 1 94.19 288 THR A CA 1
ATOM 2384 C C . THR A 1 288 ? 3.861 15.078 4.996 1 94.19 288 THR A C 1
ATOM 2386 O O . THR A 1 288 ? 5.094 15.086 5.016 1 94.19 288 THR A O 1
ATOM 2389 N N . LEU A 1 289 ? 3.135 16.172 4.984 1 90.75 289 LEU A N 1
ATOM 2390 C CA . LEU A 1 289 ? 3.771 17.484 5.027 1 90.75 289 LEU A CA 1
ATOM 2391 C C . LEU A 1 289 ? 4.055 17.906 6.469 1 90.75 289 LEU A C 1
ATOM 2393 O O . LEU A 1 289 ? 4.711 18.922 6.703 1 90.75 289 LEU A O 1
ATOM 2397 N N . LEU A 1 290 ? 3.615 17.109 7.422 1 89.38 290 LEU A N 1
ATOM 2398 C CA . LEU A 1 290 ? 3.949 17.375 8.82 1 89.38 290 LEU A CA 1
ATOM 2399 C C . LEU A 1 290 ? 5.34 16.844 9.148 1 89.38 290 LEU A C 1
ATOM 2401 O O . LEU A 1 290 ? 5.711 15.75 8.727 1 89.38 290 LEU A O 1
ATOM 2405 N N . PRO A 1 291 ? 6.062 17.672 9.828 1 86.94 291 PRO A N 1
ATOM 2406 C CA . PRO A 1 291 ? 7.352 17.141 10.273 1 86.94 291 PRO A CA 1
ATOM 2407 C C . PRO A 1 291 ? 7.199 15.898 11.148 1 86.94 291 PRO A C 1
ATOM 2409 O O . PRO A 1 291 ? 6.445 15.914 12.125 1 86.94 291 PRO A O 1
ATOM 2412 N N . THR A 1 292 ? 7.812 14.875 10.695 1 89.31 292 THR A N 1
ATOM 2413 C CA . THR A 1 292 ? 7.707 13.586 11.367 1 89.31 292 THR A CA 1
ATOM 2414 C C . THR A 1 292 ? 9.086 12.969 11.578 1 89.31 292 THR A C 1
ATOM 2416 O O . THR A 1 292 ? 9.906 12.945 10.656 1 89.31 292 THR A O 1
ATOM 2419 N N . LYS A 1 293 ? 9.336 12.617 12.844 1 87.5 293 LYS A N 1
ATOM 2420 C CA . LYS A 1 293 ? 10.594 11.953 13.156 1 87.5 293 LYS A CA 1
ATOM 2421 C C . LYS A 1 293 ? 10.766 10.68 12.336 1 87.5 293 LYS A C 1
ATOM 2423 O O . LYS A 1 293 ? 9.812 9.93 12.141 1 87.5 293 LYS A O 1
ATOM 2428 N N . GLU A 1 294 ? 11.938 10.359 11.969 1 86.19 294 GLU A N 1
ATOM 2429 C CA . GLU A 1 294 ? 12.227 9.195 11.125 1 86.19 294 GLU A CA 1
ATOM 2430 C C . GLU A 1 294 ? 11.797 7.902 11.805 1 86.19 294 GLU A C 1
ATOM 2432 O O . GLU A 1 294 ? 11.352 6.965 11.141 1 86.19 294 GLU A O 1
ATOM 2437 N N . SER A 1 295 ? 11.969 7.855 13.055 1 87 295 SER A N 1
ATOM 2438 C CA . SER A 1 295 ? 11.633 6.648 13.797 1 87 295 SER A CA 1
ATOM 2439 C C . SER A 1 295 ? 10.148 6.32 13.672 1 87 295 SER A C 1
ATOM 2441 O O . SER A 1 295 ? 9.758 5.148 13.719 1 87 295 SER A O 1
ATOM 2443 N N . LEU A 1 296 ? 9.352 7.379 13.484 1 91.12 296 LEU A N 1
ATOM 2444 C CA . LEU A 1 296 ? 7.91 7.195 13.367 1 91.12 296 LEU A CA 1
ATOM 2445 C C . LEU A 1 296 ? 7.547 6.664 11.984 1 91.12 296 LEU A C 1
ATOM 2447 O O . LEU A 1 296 ? 6.449 6.137 11.789 1 91.12 296 LEU A O 1
ATOM 2451 N N . LEU A 1 297 ? 8.461 6.836 11.07 1 92.5 297 LEU A N 1
ATOM 2452 C CA . LEU A 1 297 ? 8.188 6.418 9.703 1 92.5 297 LEU A CA 1
ATOM 2453 C C . LEU A 1 297 ? 8.695 5.004 9.453 1 92.5 297 LEU A C 1
ATOM 2455 O O . LEU A 1 297 ? 8.461 4.43 8.383 1 92.5 297 LEU A O 1
ATOM 2459 N N . LYS A 1 298 ? 9.336 4.453 10.453 1 91 298 LYS A N 1
ATOM 2460 C CA . LYS A 1 298 ? 9.781 3.068 10.328 1 91 298 LYS A CA 1
ATOM 2461 C C . LYS A 1 298 ? 8.602 2.1 10.422 1 91 298 LYS A C 1
ATOM 2463 O O . LYS A 1 298 ? 7.664 2.33 11.18 1 91 298 LYS A O 1
ATOM 2468 N N . PRO A 1 299 ? 8.711 1.002 9.711 1 93.31 299 PRO A N 1
ATOM 2469 C CA . PRO A 1 299 ? 7.629 0.019 9.75 1 93.31 299 PRO A CA 1
ATOM 2470 C C . PRO A 1 299 ? 7.367 -0.516 11.164 1 93.31 299 PRO A C 1
ATOM 2472 O O . PRO A 1 299 ? 8.312 -0.736 11.922 1 93.31 299 PRO A O 1
ATOM 2475 N N . LYS A 1 300 ? 6.113 -0.627 11.461 1 92.19 300 LYS A N 1
ATOM 2476 C CA . LYS A 1 300 ? 5.656 -1.182 12.727 1 92.19 300 LYS A CA 1
ATOM 2477 C C . LYS A 1 300 ? 4.336 -1.929 12.562 1 92.19 300 LYS A C 1
ATOM 2479 O O . LYS A 1 300 ? 3.383 -1.392 11.992 1 92.19 300 LYS A O 1
ATOM 2484 N N . VAL A 1 301 ? 4.355 -3.121 13.055 1 92.19 301 VAL A N 1
ATOM 2485 C CA . VAL A 1 301 ? 3.145 -3.922 12.914 1 92.19 301 VAL A CA 1
ATOM 2486 C C . VAL A 1 301 ? 2.1 -3.469 13.93 1 92.19 301 VAL A C 1
ATOM 2488 O O . VAL A 1 301 ? 2.41 -3.289 15.109 1 92.19 301 VAL A O 1
ATOM 2491 N N . VAL A 1 302 ? 0.959 -3.191 13.383 1 88.75 302 VAL A N 1
ATOM 2492 C CA . VAL A 1 302 ? -0.189 -3.025 14.266 1 88.75 302 VAL A CA 1
ATOM 2493 C C . VAL A 1 302 ? -0.778 -4.391 14.609 1 88.75 302 VAL A C 1
ATOM 2495 O O . VAL A 1 302 ? -1.247 -5.113 13.727 1 88.75 302 VAL A O 1
ATOM 2498 N N . ALA A 1 303 ? -0.74 -4.703 15.789 1 83.38 303 ALA A N 1
ATOM 2499 C CA . ALA A 1 303 ? -1.217 -6.02 16.203 1 83.38 303 ALA A CA 1
ATOM 2500 C C . ALA A 1 303 ? -2.666 -6.238 15.781 1 83.38 303 ALA A C 1
ATOM 2502 O O . ALA A 1 303 ? -3.547 -5.445 16.125 1 83.38 303 ALA A O 1
ATOM 2503 N N . PRO A 1 304 ? -2.859 -7.352 15.102 1 81.38 304 PRO A N 1
ATOM 2504 C CA . PRO A 1 304 ? -4.219 -7.613 14.617 1 81.38 304 PRO A CA 1
ATOM 2505 C C . PRO A 1 304 ? -5.238 -7.699 15.75 1 81.38 304 PRO A C 1
ATOM 2507 O O . PRO A 1 304 ? -6.383 -7.266 15.594 1 81.38 304 PRO A O 1
ATOM 2510 N N . ASN A 1 305 ? -4.836 -8.242 16.828 1 78.81 305 ASN A N 1
ATOM 2511 C CA . ASN A 1 305 ? -5.738 -8.352 17.969 1 78.81 305 ASN A CA 1
ATOM 2512 C C . ASN A 1 305 ? -6.203 -6.984 18.453 1 78.81 305 ASN A C 1
ATOM 2514 O O . ASN A 1 305 ? -7.359 -6.812 18.828 1 78.81 305 ASN A O 1
ATOM 2518 N N . LYS A 1 306 ? -5.305 -6.055 18.438 1 79.75 306 LYS A N 1
ATOM 2519 C CA . LYS A 1 306 ? -5.664 -4.699 18.844 1 79.75 306 LYS A CA 1
ATOM 2520 C C . LYS A 1 306 ? -6.691 -4.094 17.891 1 79.75 306 LYS A C 1
ATOM 2522 O O . LYS A 1 306 ? -7.668 -3.477 18.328 1 79.75 306 LYS A O 1
ATOM 2527 N N . VAL A 1 307 ? -6.473 -4.293 16.688 1 82.19 307 VAL A N 1
ATOM 2528 C CA . VAL A 1 307 ? -7.395 -3.771 15.688 1 82.19 307 VAL A CA 1
ATOM 2529 C C . VAL A 1 307 ? -8.758 -4.438 15.844 1 82.19 307 VAL A C 1
ATOM 2531 O O . VAL A 1 307 ? -9.789 -3.77 15.781 1 82.19 307 VAL A O 1
ATOM 2534 N N . GLN A 1 308 ? -8.703 -5.719 16.078 1 80.69 308 GLN A N 1
ATOM 2535 C CA . GLN A 1 308 ? -9.945 -6.477 16.219 1 80.69 308 GLN A CA 1
ATOM 2536 C C . GLN A 1 308 ? -10.742 -6.012 17.438 1 80.69 308 GLN A C 1
ATOM 2538 O O . GLN A 1 308 ? -11.961 -5.898 17.375 1 80.69 308 GLN A O 1
ATOM 2543 N N . ILE A 1 309 ? -10.047 -5.742 18.453 1 78.56 309 ILE A N 1
ATOM 2544 C CA . ILE A 1 309 ? -10.688 -5.266 19.672 1 78.56 309 ILE A CA 1
ATOM 2545 C C . ILE A 1 309 ? -11.352 -3.914 19.422 1 78.56 309 ILE A C 1
ATOM 2547 O O . ILE A 1 309 ? -12.492 -3.689 19.828 1 78.56 309 ILE A O 1
ATOM 2551 N N . GLU A 1 310 ? -10.641 -3.09 18.75 1 79.19 310 GLU A N 1
ATOM 2552 C CA . GLU A 1 310 ? -11.164 -1.758 18.453 1 79.19 310 GLU A CA 1
ATOM 2553 C C . GLU A 1 310 ? -12.352 -1.829 17.5 1 79.19 310 GLU A C 1
ATOM 2555 O O . GLU A 1 310 ? -13.32 -1.079 17.656 1 79.19 310 GLU A O 1
ATOM 2560 N N . LEU A 1 311 ? -12.281 -2.689 16.562 1 78.06 311 LEU A N 1
ATOM 2561 C CA . LEU A 1 311 ? -13.391 -2.891 15.633 1 78.06 311 LEU A CA 1
ATOM 2562 C C . LEU A 1 311 ? -14.617 -3.422 16.359 1 78.06 311 LEU A C 1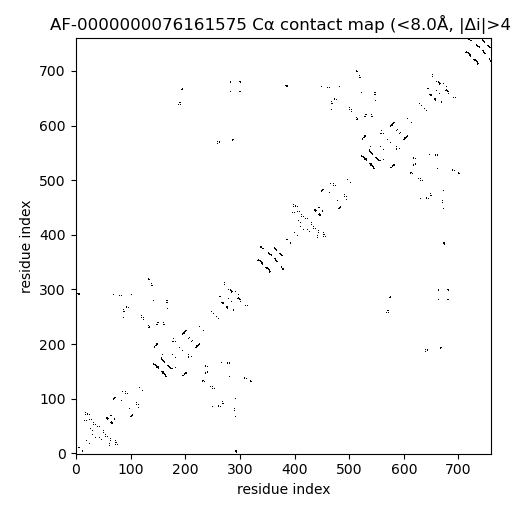
ATOM 2564 O O . LEU A 1 311 ? -15.75 -3.027 16.047 1 78.06 311 LEU A O 1
ATOM 2568 N N . THR A 1 312 ? -14.383 -4.297 17.281 1 77.94 312 THR A N 1
ATOM 2569 C CA . THR A 1 312 ? -15.477 -4.852 18.062 1 77.94 312 THR A CA 1
ATOM 2570 C C . THR A 1 312 ? -16.141 -3.768 18.906 1 77.94 312 THR A C 1
ATOM 2572 O O . THR A 1 312 ? -17.375 -3.707 19 1 77.94 312 THR A O 1
ATOM 2575 N N . LYS A 1 313 ? -15.281 -2.941 19.438 1 76.69 313 LYS A N 1
ATOM 2576 C CA . LYS A 1 313 ? -15.812 -1.837 20.234 1 76.69 313 LYS A CA 1
ATOM 2577 C C . LYS A 1 313 ? -16.656 -0.9 19.375 1 76.69 313 LYS A C 1
ATOM 2579 O O . LYS A 1 313 ? -17.719 -0.451 19.812 1 76.69 313 LYS A O 1
ATOM 2584 N N . GLU A 1 314 ? -16.172 -0.625 18.266 1 74.81 314 GLU A N 1
ATOM 2585 C CA . GLU A 1 314 ? -16.891 0.251 17.359 1 74.81 314 GLU A CA 1
ATOM 2586 C C . GLU A 1 314 ? -18.219 -0.369 16.938 1 74.81 314 GLU A C 1
ATOM 2588 O O . GLU A 1 314 ? -19.234 0.33 16.828 1 74.81 314 GLU A O 1
ATOM 2593 N N . LYS A 1 315 ? -18.219 -1.632 16.719 1 72.62 315 LYS A N 1
ATOM 2594 C CA . LYS A 1 315 ? -19.438 -2.361 16.375 1 72.62 315 LYS A CA 1
ATOM 2595 C C . LYS A 1 315 ? -20.453 -2.305 17.5 1 72.62 315 LYS A C 1
ATOM 2597 O O . LYS A 1 315 ? -21.641 -2.098 17.266 1 72.62 315 LYS A O 1
ATOM 2602 N N . GLN A 1 316 ? -19.953 -2.502 18.656 1 72.12 316 GLN A N 1
ATOM 2603 C CA . GLN A 1 316 ? -20.828 -2.473 19.828 1 72.12 316 GLN A CA 1
ATOM 2604 C C . GLN A 1 316 ? -21.438 -1.089 20.016 1 72.12 316 GLN A C 1
ATOM 2606 O O . GLN A 1 316 ? -22.625 -0.971 20.328 1 72.12 316 GLN A O 1
ATOM 2611 N N . LYS A 1 317 ? -20.641 -0.133 19.797 1 69.5 317 LYS A N 1
ATOM 2612 C CA . LYS A 1 317 ? -21.141 1.236 19.906 1 69.5 317 LYS A CA 1
ATOM 2613 C C . LYS A 1 317 ? -22.219 1.511 18.859 1 69.5 317 LYS A C 1
ATOM 2615 O O . LYS A 1 317 ? -23.25 2.105 19.172 1 69.5 317 LYS A O 1
ATOM 2620 N N . GLN A 1 318 ? -22.016 1.131 17.703 1 68.62 318 GLN A N 1
ATOM 2621 C CA . GLN A 1 318 ? -22.984 1.329 16.625 1 68.62 318 GLN A CA 1
ATOM 2622 C C . GLN A 1 318 ? -24.281 0.583 16.906 1 68.62 318 GLN A C 1
ATOM 2624 O O . GLN A 1 318 ? -25.359 1.106 16.656 1 68.62 318 GLN A O 1
ATOM 2629 N N . GLN A 1 319 ? -24.078 -0.604 17.406 1 65.44 319 GLN A N 1
ATOM 2630 C CA . GLN A 1 319 ? -25.25 -1.404 17.766 1 65.44 319 GLN A CA 1
ATOM 2631 C C . GLN A 1 319 ? -26.047 -0.732 18.875 1 65.44 319 GLN A C 1
ATOM 2633 O O . GLN A 1 319 ? -27.281 -0.735 18.828 1 65.44 319 GLN A O 1
ATOM 2638 N N . PHE A 1 320 ? -25.328 -0.236 19.781 1 62.88 320 PHE A N 1
ATOM 2639 C CA . PHE A 1 320 ? -25.969 0.432 20.906 1 62.88 320 PHE A CA 1
ATOM 2640 C C . PHE A 1 320 ? -26.797 1.622 20.438 1 62.88 320 PHE A C 1
ATOM 2642 O O . PHE A 1 320 ? -27.969 1.75 20.781 1 62.88 320 PHE A O 1
ATOM 2649 N N . TYR A 1 321 ? -26.234 2.492 19.641 1 60.5 321 TYR A N 1
ATOM 2650 C CA . TYR A 1 321 ? -26.922 3.695 19.172 1 60.5 321 TYR A CA 1
ATOM 2651 C C . TYR A 1 321 ? -28.031 3.348 18.172 1 60.5 321 TYR A C 1
ATOM 2653 O O . TYR A 1 321 ? -29.078 4 18.156 1 60.5 321 TYR A O 1
ATOM 2661 N N . TYR A 1 322 ? -27.734 2.35 17.406 1 57.19 322 TYR A N 1
ATOM 2662 C CA . TYR A 1 322 ? -28.781 1.86 16.516 1 57.19 322 TYR A CA 1
ATOM 2663 C C . TYR A 1 322 ? -29.984 1.367 17.312 1 57.19 322 TYR A C 1
ATOM 2665 O O . TYR A 1 322 ? -31.141 1.67 16.953 1 57.19 322 TYR A O 1
ATOM 2673 N N . ASN A 1 323 ? -29.625 0.712 18.266 1 54.28 323 ASN A N 1
ATOM 2674 C CA . ASN A 1 323 ? -30.672 0.163 19.109 1 54.28 323 ASN A CA 1
ATOM 2675 C C . ASN A 1 323 ? -31.406 1.262 19.875 1 54.28 323 ASN A C 1
ATOM 2677 O O . ASN A 1 323 ? -32.594 1.131 20.172 1 54.28 323 ASN A O 1
ATOM 2681 N N . GLN A 1 324 ? -30.672 2.287 20.203 1 50.78 324 GLN A N 1
ATOM 2682 C CA . GLN A 1 324 ? -31.297 3.404 20.906 1 50.78 324 GLN A CA 1
ATOM 2683 C C . GLN A 1 324 ? -32.219 4.176 19.969 1 50.78 324 GLN A C 1
ATOM 2685 O O . GLN A 1 324 ? -33.281 4.68 20.406 1 50.78 324 GLN A O 1
ATOM 2690 N N . ARG A 1 325 ? -31.719 4.496 18.766 1 47.81 325 ARG A N 1
ATOM 2691 C CA . ARG A 1 325 ? -32.531 5.246 17.812 1 47.81 325 ARG A CA 1
ATOM 2692 C C . ARG A 1 325 ? -33.656 4.387 17.266 1 47.81 325 ARG A C 1
ATOM 2694 O O . ARG A 1 325 ? -34.688 4.914 16.797 1 47.81 325 ARG A O 1
ATOM 2701 N N . THR A 1 326 ? -33.25 3.186 16.922 1 43.78 326 THR A N 1
ATOM 2702 C CA . THR A 1 326 ? -34.344 2.314 16.469 1 43.78 326 THR A CA 1
ATOM 2703 C C . THR A 1 326 ? -35.344 2.045 17.594 1 43.78 326 THR A C 1
ATOM 2705 O O . THR A 1 326 ? -35.062 1.256 18.5 1 43.78 326 THR A O 1
ATOM 2708 N N . LYS A 1 327 ? -35.688 3.16 18.234 1 38.44 327 LYS A N 1
ATOM 2709 C CA . LYS A 1 327 ? -36.875 2.93 19.094 1 38.44 327 LYS A CA 1
ATOM 2710 C C . LYS A 1 327 ? -37.844 1.963 18.422 1 38.44 327 LYS A C 1
ATOM 2712 O O . LYS A 1 327 ? -38.156 2.096 17.234 1 38.44 327 LYS A O 1
ATOM 2717 N N . ASP A 1 328 ? -37.844 0.793 18.891 1 35.72 328 ASP A N 1
ATOM 2718 C CA . ASP A 1 328 ? -38.844 -0.148 18.438 1 35.72 328 ASP A CA 1
ATOM 2719 C C . ASP A 1 328 ? -40.156 0.567 18.141 1 35.72 328 ASP A C 1
ATOM 2721 O O . ASP A 1 328 ? -40.688 1.277 19 1 35.72 328 ASP A O 1
ATOM 2725 N N . LEU A 1 329 ? -40.281 1.148 16.984 1 37.91 329 LEU A N 1
ATOM 2726 C CA . LEU A 1 329 ? -41.625 1.622 16.719 1 37.91 329 LEU A CA 1
ATOM 2727 C C . LEU A 1 329 ? -42.656 0.733 17.406 1 37.91 329 LEU A C 1
ATOM 2729 O O . LEU A 1 329 ? -42.5 -0.49 17.438 1 37.91 329 LEU A O 1
ATOM 2733 N N . PRO A 1 330 ? -43.312 1.248 18.328 1 37.97 330 PRO A N 1
ATOM 2734 C CA . PRO A 1 330 ? -44.344 0.417 18.938 1 37.97 330 PRO A CA 1
ATOM 2735 C C . PRO A 1 330 ? -45.031 -0.498 17.938 1 37.97 330 PRO A C 1
ATOM 2737 O O . PRO A 1 330 ? -45.031 -0.209 16.734 1 37.97 330 PRO A O 1
ATOM 2740 N N . MET A 1 331 ? -45.125 -1.758 18.188 1 38.56 331 MET A N 1
ATOM 2741 C CA . MET A 1 331 ? -45.906 -2.697 17.391 1 38.56 331 MET A CA 1
ATOM 2742 C C . MET A 1 331 ? -47.156 -2.02 16.812 1 38.56 331 MET A C 1
ATOM 2744 O O . MET A 1 331 ? -47.969 -1.477 17.562 1 38.56 331 MET A O 1
ATOM 2748 N N . LEU A 1 332 ? -46.938 -1.471 15.617 1 41.84 332 LEU A N 1
ATOM 2749 C CA . LEU A 1 332 ? -48.156 -0.911 15.023 1 41.84 332 LEU A CA 1
ATOM 2750 C C . LEU A 1 332 ? -49.281 -1.93 15.039 1 41.84 332 LEU A C 1
ATOM 2752 O O . LEU A 1 332 ? -49.094 -3.105 14.742 1 41.84 332 LEU A O 1
ATOM 2756 N N . LYS A 1 333 ? -50.219 -1.747 15.844 1 45.12 333 LYS A N 1
ATOM 2757 C CA . LYS A 1 333 ? -51.406 -2.59 15.898 1 45.12 333 LYS A CA 1
ATOM 2758 C C . LYS A 1 333 ? -52.312 -2.35 14.695 1 45.12 333 LYS A C 1
ATOM 2760 O O . LYS A 1 333 ? -52.219 -1.305 14.047 1 45.12 333 LYS A O 1
ATOM 2765 N N . ASN A 1 334 ? -53 -3.404 14.305 1 47.97 334 ASN A N 1
ATOM 2766 C CA . ASN A 1 334 ? -54.094 -3.25 13.344 1 47.97 334 ASN A CA 1
ATOM 2767 C C . ASN A 1 334 ? -54.938 -2.021 13.656 1 47.97 334 ASN A C 1
ATOM 2769 O O . ASN A 1 334 ? -55.344 -1.811 14.805 1 47.97 334 ASN A O 1
ATOM 2773 N N . GLY A 1 335 ? -54.938 -1.088 12.742 1 52.47 335 GLY A N 1
ATOM 2774 C CA . GLY A 1 335 ? -55.719 0.116 12.906 1 52.47 335 GLY A CA 1
ATOM 2775 C C . GLY A 1 335 ? -54.906 1.375 13.031 1 52.47 335 GLY A C 1
ATOM 2776 O O . GLY A 1 335 ? -55.438 2.484 13.062 1 52.47 335 GLY A O 1
ATOM 2777 N N . ASP A 1 336 ? -53.688 1.185 13.156 1 51.78 336 ASP A N 1
ATOM 2778 C CA . ASP A 1 336 ? -52.875 2.381 13.406 1 51.78 336 ASP A CA 1
ATOM 2779 C C . ASP A 1 336 ? -52.625 3.148 12.109 1 51.78 336 ASP A C 1
ATOM 2781 O O . ASP A 1 336 ? -52.531 2.551 11.031 1 51.78 336 ASP A O 1
ATOM 2785 N N . THR A 1 337 ? -52.844 4.441 12.008 1 47.81 337 THR A N 1
ATOM 2786 C CA . THR A 1 337 ? -52.656 5.328 10.867 1 47.81 337 THR A CA 1
ATOM 2787 C C . THR A 1 337 ? -51.156 5.598 10.648 1 47.81 337 THR A C 1
ATOM 2789 O O . THR A 1 337 ? -50.469 6.008 11.57 1 47.81 337 THR A O 1
ATOM 2792 N N . VAL A 1 338 ? -50.594 4.945 9.75 1 49.06 338 VAL A N 1
ATOM 2793 C CA . VAL A 1 338 ? -49.156 5.156 9.469 1 49.06 338 VAL 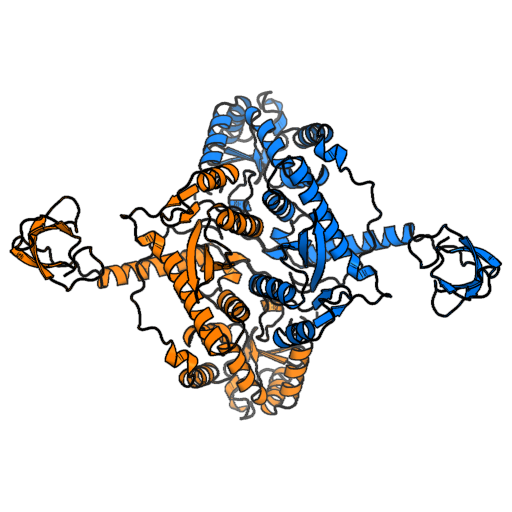A CA 1
ATOM 2794 C C . VAL A 1 338 ? -49 6.047 8.242 1 49.06 338 VAL A C 1
ATOM 2796 O O . VAL A 1 338 ? -49.906 6.09 7.383 1 49.06 338 VAL A O 1
ATOM 2799 N N . ARG A 1 339 ? -48.094 7.02 8.242 1 44.69 339 ARG A N 1
ATOM 2800 C CA . ARG A 1 339 ? -47.812 7.832 7.062 1 44.69 339 ARG A CA 1
ATOM 2801 C C . ARG A 1 339 ? -46.844 7.121 6.137 1 44.69 339 ARG A C 1
ATOM 2803 O O . ARG A 1 339 ? -45.812 6.598 6.586 1 44.69 339 ARG A O 1
ATOM 2810 N N . ILE A 1 340 ? -47.312 6.508 5.113 1 40.72 340 ILE A N 1
ATOM 2811 C CA . ILE A 1 340 ? -46.531 5.746 4.141 1 40.72 340 ILE A CA 1
ATOM 2812 C C . ILE A 1 340 ? -46.062 6.668 3.016 1 40.72 340 ILE A C 1
ATOM 2814 O O . ILE A 1 340 ? -46.812 7.543 2.574 1 40.72 340 ILE A O 1
ATOM 2818 N N . GLN A 1 341 ? -44.719 6.828 2.867 1 42.09 341 GLN A N 1
ATOM 2819 C CA . GLN A 1 341 ? -44.25 7.488 1.655 1 42.09 341 GLN A CA 1
ATOM 2820 C C . GLN A 1 341 ? -44.344 6.559 0.45 1 42.09 341 GLN A C 1
ATOM 2822 O O . GLN A 1 341 ? -43.781 5.449 0.472 1 42.09 341 GLN A O 1
ATOM 2827 N N . PRO A 1 342 ? -45.281 6.734 -0.421 1 38.81 342 PRO A N 1
ATOM 2828 C CA . PRO A 1 342 ? -45.375 5.902 -1.622 1 38.81 342 PRO A CA 1
ATOM 2829 C C . PRO A 1 342 ? -44.062 5.844 -2.41 1 38.81 342 PRO A C 1
ATOM 2831 O O . PRO A 1 342 ? -43.25 6.746 -2.297 1 38.81 342 PRO A O 1
ATOM 2834 N N . SER A 1 343 ? -43.656 4.625 -2.799 1 39.5 343 SER A N 1
ATOM 2835 C CA . SER A 1 343 ? -42.469 4.309 -3.568 1 39.5 343 SER A CA 1
ATOM 2836 C C . SER A 1 343 ? -42.156 5.391 -4.598 1 39.5 343 SER A C 1
ATOM 2838 O O . SER A 1 343 ? -41.125 5.344 -5.273 1 39.5 343 SER A O 1
ATOM 2840 N N . ASN A 1 344 ? -43.094 6.043 -5.152 1 35.78 344 ASN A N 1
ATOM 2841 C CA . ASN A 1 344 ? -42.75 7.039 -6.156 1 35.78 344 ASN A CA 1
ATOM 2842 C C . ASN A 1 344 ? -42.125 8.273 -5.527 1 35.78 344 ASN A C 1
ATOM 2844 O O . ASN A 1 344 ? -42.562 8.758 -4.492 1 35.78 344 ASN A O 1
ATOM 2848 N N . PHE A 1 345 ? -40.781 8.508 -5.773 1 38.53 345 PHE A N 1
ATOM 2849 C CA . PHE A 1 345 ? -39.875 9.531 -5.273 1 38.53 345 PHE A CA 1
ATOM 2850 C C . PHE A 1 345 ? -40.656 10.797 -4.906 1 38.53 345 PHE A C 1
ATOM 2852 O O . PHE A 1 345 ? -40.125 11.648 -4.172 1 38.53 345 PHE A O 1
ATOM 2859 N N . ASN A 1 346 ? -41.531 11.234 -5.812 1 36.66 346 ASN A N 1
ATOM 2860 C CA . ASN A 1 346 ? -41.938 12.641 -5.746 1 36.66 346 ASN A CA 1
ATOM 2861 C C . ASN A 1 346 ? -42.969 12.867 -4.668 1 36.66 346 ASN A C 1
ATOM 2863 O O . ASN A 1 346 ? -43.469 13.984 -4.504 1 36.66 346 ASN A O 1
ATOM 2867 N N . LYS A 1 347 ? -43.906 11.812 -4.188 1 41.88 347 LYS A N 1
ATOM 2868 C CA . LYS A 1 347 ? -45.188 12.281 -3.684 1 41.88 347 LYS A CA 1
ATOM 2869 C C . LYS A 1 347 ? -45.156 12.391 -2.16 1 41.88 347 LYS A C 1
ATOM 2871 O O . LYS A 1 347 ? -44.375 11.719 -1.494 1 41.88 347 LYS A O 1
ATOM 2876 N N . GLU A 1 348 ? -46.062 13.297 -1.55 1 39.5 348 GLU A N 1
ATOM 2877 C CA . GLU A 1 348 ? -46.406 13.75 -0.212 1 39.5 348 GLU A CA 1
ATOM 2878 C C . GLU A 1 348 ? -46.719 12.57 0.708 1 39.5 348 GLU A C 1
ATOM 2880 O O . GLU A 1 348 ? -47.125 11.5 0.244 1 39.5 348 GLU A O 1
ATOM 2885 N N . TRP A 1 349 ? -46.219 12.602 1.879 1 39.53 349 TRP A N 1
ATOM 2886 C CA . TRP A 1 349 ? -46.5 11.672 2.965 1 39.53 349 TRP A CA 1
ATOM 2887 C C . TRP A 1 349 ? -48 11.461 3.115 1 39.53 349 TRP A C 1
ATOM 2889 O O . TRP A 1 349 ? -48.781 12.422 3.139 1 39.53 349 TRP A O 1
ATOM 2899 N N . LYS A 1 350 ? -48.594 10.344 2.414 1 45.12 350 LYS A N 1
ATOM 2900 C CA . LYS A 1 350 ? -50 10.102 2.574 1 45.12 350 LYS A CA 1
ATOM 2901 C C . LYS A 1 350 ? -50.281 9.18 3.764 1 45.12 350 LYS A C 1
ATOM 2903 O O . LYS A 1 350 ? -49.469 8.32 4.094 1 45.12 350 LYS A O 1
ATOM 2908 N N . LYS A 1 351 ? -51.219 9.453 4.598 1 46.59 351 LYS A N 1
ATOM 2909 C CA . LYS A 1 351 ? -51.688 8.734 5.781 1 46.59 351 LYS A CA 1
ATOM 2910 C C . LYS A 1 351 ? -52.25 7.359 5.41 1 46.59 351 LYS A C 1
ATOM 2912 O O . LYS A 1 351 ? -53 7.227 4.449 1 46.59 351 LYS A O 1
ATOM 2917 N N . GLY A 1 352 ? -51.531 6.203 5.508 1 48.78 352 GLY A N 1
ATOM 2918 C CA . GLY A 1 352 ? -52.125 4.898 5.234 1 48.78 352 GLY A CA 1
ATOM 2919 C C . GLY A 1 352 ? -52.375 4.082 6.488 1 48.78 352 GLY A C 1
ATOM 2920 O O . GLY A 1 352 ? -51.875 4.414 7.562 1 48.78 352 GLY A O 1
ATOM 2921 N N . THR A 1 353 ? -53.438 3.338 6.547 1 50.44 353 THR A N 1
ATOM 2922 C CA . THR A 1 353 ? -53.844 2.49 7.668 1 50.44 353 THR A CA 1
ATOM 2923 C C . THR A 1 353 ? -53.312 1.068 7.48 1 50.44 353 THR A C 1
ATOM 2925 O O . THR A 1 353 ? -53.406 0.517 6.379 1 50.44 353 THR A O 1
ATOM 2928 N N . ILE A 1 354 ? -52.688 0.561 8.406 1 50.47 354 ILE A N 1
ATOM 2929 C CA . ILE A 1 354 ? -52.094 -0.771 8.359 1 50.47 354 ILE A CA 1
ATOM 2930 C C . ILE A 1 354 ? -53.188 -1.829 8.391 1 50.47 354 ILE A C 1
ATOM 2932 O O . ILE A 1 354 ? -54 -1.841 9.297 1 50.47 354 ILE A O 1
ATOM 2936 N N . LYS A 1 355 ? -53.5 -2.516 7.324 1 53.44 355 LYS A N 1
ATOM 2937 C CA . LYS A 1 355 ? -54.5 -3.566 7.387 1 53.44 355 LYS A CA 1
ATOM 2938 C C . LYS A 1 355 ? -53.906 -4.879 7.891 1 53.44 355 LYS A C 1
ATOM 2940 O O . LYS A 1 355 ? -54.531 -5.59 8.68 1 53.44 355 LYS A O 1
ATOM 2945 N N . GLN A 1 356 ? -52.969 -5.438 7.137 1 49.97 356 GLN A N 1
ATOM 2946 C CA . GLN A 1 356 ? -52.5 -6.762 7.52 1 49.97 356 GLN A CA 1
ATOM 2947 C C . GLN A 1 356 ? -50.969 -6.805 7.578 1 49.97 356 GLN A C 1
ATOM 2949 O O . GLN A 1 356 ? -50.281 -6.176 6.758 1 49.97 356 GLN A O 1
ATOM 2954 N N . GLN A 1 357 ? -50.469 -7.145 8.672 1 46.34 357 GLN A N 1
ATOM 2955 C CA . GLN A 1 357 ? -49.062 -7.414 8.859 1 46.34 357 GLN A CA 1
ATOM 2956 C C . GLN A 1 357 ? -48.594 -8.539 7.934 1 46.34 357 GLN A C 1
ATOM 2958 O O . GLN A 1 357 ? -49.188 -9.617 7.918 1 46.34 357 GLN A O 1
ATOM 2963 N N . ILE A 1 358 ? -48.062 -8.258 6.824 1 45.72 358 ILE A N 1
ATOM 2964 C CA . ILE A 1 358 ? -47.5 -9.352 6.035 1 45.72 358 ILE A CA 1
ATOM 2965 C C . ILE A 1 358 ? -46.25 -9.914 6.727 1 45.72 358 ILE A C 1
ATOM 2967 O O . ILE A 1 358 ? -45.719 -9.297 7.645 1 45.72 358 ILE A O 1
ATOM 2971 N N . SER A 1 359 ? -45.562 -10.953 6.035 1 40.34 359 SER A N 1
ATOM 2972 C CA . SER A 1 359 ? -44.406 -11.703 6.512 1 40.34 359 SER A CA 1
ATOM 2973 C C . SER A 1 359 ? -43.188 -10.797 6.641 1 40.34 359 SER A C 1
ATOM 2975 O O . SER A 1 359 ? -42.906 -9.977 5.766 1 40.34 359 SER A O 1
ATOM 2977 N N . GLY A 1 360 ? -42.562 -10.711 7.836 1 41.53 360 GLY A N 1
ATOM 2978 C CA . GLY A 1 360 ? -41.406 -10.008 8.367 1 41.53 360 GLY A CA 1
ATOM 2979 C C . GLY A 1 360 ? -41.75 -8.742 9.117 1 41.53 360 GLY A C 1
ATOM 2980 O O . GLY A 1 360 ? -42.906 -8.297 9.078 1 41.53 360 GLY A O 1
ATOM 2981 N N . LYS A 1 361 ? -41.094 -8.219 10.117 1 43.91 361 LYS A N 1
ATOM 2982 C CA . LYS A 1 361 ? -41.375 -7.215 11.133 1 43.91 361 LYS A CA 1
ATOM 2983 C C . LYS A 1 361 ? -41.844 -5.906 10.5 1 43.91 361 LYS A C 1
ATOM 2985 O O . LYS A 1 361 ? -42.594 -5.137 11.117 1 43.91 361 LYS A O 1
ATOM 2990 N N . TYR A 1 362 ? -41.406 -5.566 9.422 1 44.5 362 TYR A N 1
ATOM 2991 C CA . TYR A 1 362 ? -41.656 -4.188 9.008 1 44.5 362 TYR A CA 1
ATOM 2992 C C . TYR A 1 362 ? -42.469 -4.137 7.711 1 44.5 362 TYR A C 1
ATOM 2994 O O . TYR A 1 362 ? -42.438 -3.121 7.012 1 44.5 362 TYR A O 1
ATOM 3002 N N . CYS A 1 363 ? -42.875 -5.227 7.156 1 42.25 363 CYS A N 1
ATOM 3003 C CA . CYS A 1 363 ? -43.625 -5.184 5.902 1 42.25 363 CYS A CA 1
ATOM 3004 C C . CYS A 1 363 ? -45.125 -5.207 6.16 1 42.25 363 CYS A C 1
ATOM 3006 O O . CYS A 1 363 ? -45.625 -6.152 6.762 1 42.25 363 CYS A O 1
ATOM 3008 N N . PHE A 1 364 ? -45.719 -4.062 6.188 1 45.78 364 PHE A N 1
ATOM 3009 C CA . PHE A 1 364 ? -47.156 -3.988 6.422 1 45.78 364 PHE A CA 1
ATOM 3010 C C . PHE A 1 364 ? -47.906 -3.699 5.121 1 45.78 364 PHE A C 1
ATOM 3012 O O . PHE A 1 364 ? -47.375 -3.066 4.215 1 45.78 364 PHE A O 1
ATOM 3019 N N . ARG A 1 365 ? -48.844 -4.457 4.883 1 49.75 365 ARG A N 1
ATOM 3020 C CA . ARG A 1 365 ? -49.844 -4.148 3.855 1 49.75 365 ARG A CA 1
ATOM 3021 C C . ARG A 1 365 ? -50.719 -2.973 4.273 1 49.75 365 ARG A C 1
ATOM 3023 O O . ARG A 1 365 ? -51.312 -2.99 5.348 1 49.75 365 ARG A O 1
ATOM 3030 N N . VAL A 1 366 ? -50.344 -1.794 3.818 1 50.69 366 VAL A N 1
ATOM 3031 C CA . VAL A 1 366 ? -51.094 -0.595 4.164 1 50.69 366 VAL A CA 1
ATOM 3032 C C . VAL A 1 366 ? -52.156 -0.344 3.115 1 50.69 366 VAL A C 1
ATOM 3034 O O . VAL A 1 366 ? -51.969 -0.606 1.928 1 50.69 366 VAL A O 1
ATOM 3037 N N . SER A 1 367 ? -53.406 -0.413 3.498 1 47.22 367 SER A N 1
ATOM 3038 C CA . SER A 1 367 ? -54.5 -0.052 2.607 1 47.22 367 SER A CA 1
ATOM 3039 C C . SER A 1 367 ? -54.594 1.46 2.43 1 47.22 367 SER A C 1
ATOM 3041 O O . SER A 1 367 ? -54.625 2.205 3.41 1 47.22 367 SER A O 1
ATOM 3043 N N . ASP A 1 368 ? -53.938 1.891 1.396 1 46.59 368 ASP A N 1
ATOM 3044 C CA . ASP A 1 368 ? -54.25 3.273 1.049 1 46.59 368 ASP A CA 1
ATOM 3045 C C . ASP A 1 368 ? -55.781 3.455 0.844 1 46.59 368 ASP A C 1
ATOM 3047 O O . ASP A 1 368 ? -56.469 2.498 0.53 1 46.59 368 ASP A O 1
ATOM 3051 N N . PHE A 1 369 ? -56.406 4.473 1.295 1 42.97 369 PHE A N 1
ATOM 3052 C CA . PHE A 1 369 ? -57.781 4.66 0.937 1 42.97 369 PHE A CA 1
ATOM 3053 C C . PHE A 1 369 ? -58.062 4.211 -0.496 1 42.97 369 PHE A C 1
ATOM 3055 O O . PHE A 1 369 ? -59.188 4.023 -0.897 1 42.97 369 PHE A O 1
ATOM 3062 N N . GLY A 1 370 ? -57.281 4.492 -1.462 1 38.41 370 GLY A N 1
ATOM 3063 C CA . GLY A 1 370 ? -57.719 3.883 -2.713 1 38.41 370 GLY A CA 1
ATOM 3064 C C . GLY A 1 370 ? -57.344 2.42 -2.828 1 38.41 370 GLY A C 1
ATOM 3065 O O . GLY A 1 370 ? -56.688 1.869 -1.928 1 38.41 370 GLY A O 1
ATOM 3066 N N . SER A 1 371 ? -57.719 1.655 -3.895 1 39.34 371 SER A N 1
ATOM 3067 C CA . SER A 1 371 ? -57.844 0.23 -4.18 1 39.34 371 SER A CA 1
ATOM 3068 C C . SER A 1 371 ? -56.531 -0.497 -3.986 1 39.34 371 SER A C 1
ATOM 3070 O O . SER A 1 371 ? -56.469 -1.728 -4.023 1 39.34 371 SER A O 1
ATOM 3072 N N . ALA A 1 372 ? -55.312 0.125 -4.262 1 38.41 372 ALA A N 1
ATOM 3073 C CA . ALA A 1 372 ? -54.219 -0.824 -4.473 1 38.41 372 ALA A CA 1
ATOM 3074 C C . ALA A 1 372 ? -53.469 -1.092 -3.17 1 38.41 372 ALA A C 1
ATOM 3076 O O . ALA A 1 372 ? -53.281 -0.181 -2.363 1 38.41 372 ALA A O 1
ATOM 3077 N N . GLU A 1 373 ? -53.406 -2.32 -2.584 1 40.28 373 GLU A N 1
ATOM 3078 C CA . GLU A 1 373 ? -52.656 -2.875 -1.462 1 40.28 373 GLU A CA 1
ATOM 3079 C C . GLU A 1 373 ? -51.156 -2.682 -1.655 1 40.28 373 GLU A C 1
ATOM 3081 O O . GLU A 1 373 ? -50.625 -2.953 -2.734 1 40.28 373 GLU A O 1
ATOM 3086 N N . ALA A 1 374 ? -50.562 -1.593 -1.232 1 43.84 374 ALA A N 1
ATOM 3087 C CA . ALA A 1 374 ? -49.125 -1.492 -1.44 1 43.84 374 ALA A CA 1
ATOM 3088 C C . ALA A 1 374 ? -48.375 -1.952 -0.204 1 43.84 374 ALA A C 1
ATOM 3090 O O . ALA A 1 374 ? -48.844 -1.802 0.923 1 43.84 374 ALA A O 1
ATOM 3091 N N . THR A 1 375 ? -47.5 -2.9 -0.293 1 38.72 375 THR A N 1
ATOM 3092 C CA . THR A 1 375 ? -46.594 -3.412 0.73 1 38.72 375 THR A CA 1
ATOM 3093 C C . THR A 1 375 ? -45.5 -2.406 1.025 1 38.72 375 THR A C 1
ATOM 3095 O O . THR A 1 375 ? -44.812 -1.925 0.109 1 38.72 375 THR A O 1
ATOM 3098 N N . THR A 1 376 ? -45.688 -1.469 1.937 1 42.16 376 THR A N 1
ATOM 3099 C CA . THR A 1 376 ? -44.656 -0.48 2.201 1 42.16 376 THR A CA 1
ATOM 3100 C C . THR A 1 376 ? -44 -0.727 3.562 1 42.16 376 THR A C 1
ATOM 3102 O O . THR A 1 376 ? -44.594 -1.386 4.422 1 42.16 376 THR A O 1
ATOM 3105 N N . THR A 1 377 ? -42.75 -0.493 3.674 1 38.72 377 THR A N 1
ATOM 3106 C CA . THR A 1 377 ? -42.062 -0.504 4.953 1 38.72 377 THR A CA 1
ATOM 3107 C C . THR A 1 377 ? -42.406 0.736 5.77 1 38.72 377 THR A C 1
ATOM 3109 O O . THR A 1 377 ? -42.406 1.853 5.25 1 38.72 377 THR A O 1
ATOM 3112 N N . GLY A 1 378 ? -43.312 0.774 6.727 1 38.78 378 GLY A N 1
ATOM 3113 C CA . GLY A 1 378 ? -43.906 1.866 7.492 1 38.78 378 GLY A CA 1
ATOM 3114 C C . GLY A 1 378 ? -43 2.322 8.641 1 38.78 378 GLY A C 1
ATOM 3115 O O . GLY A 1 378 ? -42.375 1.502 9.312 1 38.78 378 GLY A O 1
ATOM 3116 N N . ASN A 1 379 ? -42.531 3.449 8.516 1 33.34 379 ASN A N 1
ATOM 3117 C CA . ASN A 1 379 ? -41.875 4.098 9.656 1 33.34 379 ASN A CA 1
ATOM 3118 C C . ASN A 1 379 ? -42.875 4.949 10.445 1 33.34 379 ASN A C 1
ATOM 3120 O O . ASN A 1 379 ? -43.812 5.527 9.875 1 33.34 379 ASN A O 1
ATOM 3124 N N . LYS A 1 380 ? -42.969 4.855 11.758 1 33.62 380 LYS A N 1
ATOM 3125 C CA . LYS A 1 380 ? -43.75 5.777 12.578 1 33.62 380 LYS A CA 1
ATOM 3126 C C . LYS A 1 380 ? -43.188 7.188 12.523 1 33.62 380 LYS A C 1
ATOM 3128 O O . LYS A 1 380 ? -41.969 7.363 12.562 1 33.62 380 LYS A O 1
ATOM 3133 N N . MET B 1 1 ? -8.5 -22.391 18 1 25.42 1 MET B N 1
ATOM 3134 C CA . MET B 1 1 ? -8.32 -21.125 17.266 1 25.42 1 MET B CA 1
ATOM 3135 C C . MET B 1 1 ? -8.086 -21.391 15.789 1 25.42 1 MET B C 1
ATOM 3137 O O . MET B 1 1 ? -7.008 -21.844 15.398 1 25.42 1 MET B O 1
ATOM 3141 N N . ILE B 1 2 ? -9.086 -21.906 15.117 1 31.19 2 ILE B N 1
ATOM 3142 C CA . ILE B 1 2 ? -8.992 -22.438 13.766 1 31.19 2 ILE B CA 1
ATOM 3143 C C . ILE B 1 2 ? -8.359 -21.406 12.844 1 31.19 2 ILE B C 1
ATOM 3145 O O . ILE B 1 2 ? -8.914 -20.328 12.641 1 31.19 2 ILE B O 1
ATOM 3149 N N . ASP B 1 3 ? -7.152 -21.359 12.789 1 34.66 3 ASP B N 1
ATOM 3150 C CA . ASP B 1 3 ? -6.289 -20.531 11.953 1 34.66 3 ASP B CA 1
ATOM 3151 C C . ASP B 1 3 ? -6.715 -20.594 10.492 1 34.66 3 ASP B C 1
ATOM 3153 O O . ASP B 1 3 ? -6.75 -21.672 9.891 1 34.66 3 ASP B O 1
ATOM 3157 N N . GLU B 1 4 ? -7.766 -19.906 10.156 1 39 4 GLU B N 1
ATOM 3158 C CA . GLU B 1 4 ? -8.5 -19.844 8.891 1 39 4 GLU B CA 1
ATOM 3159 C C . GLU B 1 4 ? -7.566 -19.531 7.727 1 39 4 GLU B C 1
ATOM 3161 O O . GLU B 1 4 ? -6.699 -18.672 7.832 1 39 4 GLU B O 1
ATOM 3166 N N . LEU B 1 5 ? -7.273 -20.562 7.055 1 44.06 5 LEU B N 1
ATOM 3167 C CA . LEU B 1 5 ? -6.496 -20.484 5.824 1 44.06 5 LEU B CA 1
ATOM 3168 C C . LEU B 1 5 ? -7.102 -19.484 4.852 1 44.06 5 LEU B C 1
ATOM 3170 O O . LEU B 1 5 ? -8.32 -19.469 4.648 1 44.06 5 LEU B O 1
ATOM 3174 N N . PRO B 1 6 ? -6.492 -18.469 4.617 1 48.94 6 PRO B N 1
ATOM 3175 C CA . PRO B 1 6 ? -6.984 -17.453 3.68 1 48.94 6 PRO B CA 1
ATOM 3176 C C . PRO B 1 6 ? -7.258 -18.016 2.287 1 48.94 6 PRO B C 1
ATOM 3178 O O . PRO B 1 6 ? -7.41 -17.266 1.328 1 48.94 6 PRO B O 1
ATOM 3181 N N . ILE B 1 7 ? -7.266 -19.344 2.016 1 51.84 7 ILE B N 1
ATOM 3182 C CA . ILE B 1 7 ? -7.629 -19.906 0.721 1 51.84 7 ILE B CA 1
ATOM 3183 C C . ILE B 1 7 ? -9.102 -19.625 0.428 1 51.84 7 ILE B C 1
ATOM 3185 O O . ILE B 1 7 ? -9.945 -19.688 1.327 1 51.84 7 ILE B O 1
ATOM 3189 N N . SER B 1 8 ? -9.328 -18.906 -0.732 1 61.16 8 SER B N 1
ATOM 3190 C CA . SER B 1 8 ? -10.75 -18.828 -1.042 1 61.16 8 SER B CA 1
ATOM 3191 C C . SER B 1 8 ? -11.492 -20.078 -0.608 1 61.16 8 SER B C 1
ATOM 3193 O O . SER B 1 8 ? -10.914 -21.172 -0.579 1 61.16 8 SER B O 1
ATOM 3195 N N . GLU B 1 9 ? -12.469 -19.781 0.052 1 66.25 9 GLU B N 1
ATOM 3196 C CA . GLU B 1 9 ? -13.258 -20.906 0.556 1 66.25 9 GLU B CA 1
ATOM 3197 C C . GLU B 1 9 ? -13.375 -22.016 -0.485 1 66.25 9 GLU B C 1
ATOM 3199 O O . GLU B 1 9 ? -13.305 -23.203 -0.148 1 66.25 9 GLU B O 1
ATOM 3204 N N . GLU B 1 10 ? -13.398 -21.531 -1.682 1 72.12 10 GLU B N 1
ATOM 3205 C CA . GLU B 1 10 ? -13.516 -22.516 -2.756 1 72.12 10 GLU B CA 1
ATOM 3206 C C . GLU B 1 10 ? -12.211 -23.281 -2.957 1 72.12 10 GLU B C 1
ATOM 3208 O O . GLU B 1 10 ? -12.219 -24.5 -3.148 1 72.12 10 GLU B O 1
ATOM 3213 N N . ARG B 1 11 ? -11.148 -22.594 -2.812 1 78.5 11 ARG B N 1
ATOM 3214 C CA . ARG B 1 11 ? -9.852 -23.234 -3.023 1 78.5 11 ARG B CA 1
ATOM 3215 C C . ARG B 1 11 ? -9.492 -24.156 -1.855 1 78.5 11 ARG B C 1
ATOM 3217 O O . ARG B 1 11 ? -8.922 -25.219 -2.053 1 78.5 11 ARG B O 1
ATOM 3224 N N . ILE B 1 12 ? -9.922 -23.734 -0.78 1 81.56 12 ILE B N 1
ATOM 3225 C CA . ILE B 1 12 ? -9.664 -24.547 0.403 1 81.56 12 ILE B CA 1
ATOM 3226 C C . ILE B 1 12 ? -10.438 -25.859 0.306 1 81.56 12 ILE B C 1
ATOM 3228 O O . ILE B 1 12 ? -9.883 -26.922 0.563 1 81.56 12 ILE B O 1
ATOM 3232 N N . SER B 1 13 ? -11.625 -25.688 -0.12 1 85.38 13 SER B N 1
ATOM 3233 C CA . SER B 1 13 ? -12.461 -26.875 -0.262 1 85.38 13 SER B CA 1
ATOM 3234 C C . SER B 1 13 ? -11.898 -27.828 -1.307 1 85.38 13 SER B C 1
ATOM 3236 O O . SER B 1 13 ? -11.914 -29.047 -1.113 1 85.38 13 SER B O 1
ATOM 3238 N N . GLU B 1 14 ? -11.422 -27.203 -2.32 1 89.44 14 GLU B N 1
ATOM 3239 C CA . GLU B 1 14 ? -10.82 -28.016 -3.377 1 89.44 14 GLU B CA 1
ATOM 3240 C C . GLU B 1 14 ? -9.578 -28.75 -2.879 1 89.44 14 GLU B C 1
ATOM 3242 O O . GLU B 1 14 ? -9.414 -29.938 -3.115 1 89.44 14 GLU B O 1
ATOM 3247 N N . LEU B 1 15 ? -8.75 -28.047 -2.205 1 91.5 15 LEU B N 1
ATOM 3248 C CA . LEU B 1 15 ? -7.52 -28.625 -1.663 1 91.5 15 LEU B CA 1
ATOM 3249 C C . LEU B 1 15 ? -7.836 -29.719 -0.664 1 91.5 15 LEU B C 1
ATOM 3251 O O . LEU B 1 15 ? -7.18 -30.766 -0.662 1 91.5 15 LEU B O 1
ATOM 3255 N N . GLN B 1 16 ? -8.828 -29.484 0.108 1 92.06 16 GLN B N 1
ATOM 3256 C CA . GLN B 1 16 ? -9.234 -30.469 1.106 1 92.06 16 GLN B CA 1
ATOM 3257 C C . GLN B 1 16 ? -9.766 -31.734 0.444 1 92.06 16 GLN B C 1
ATOM 3259 O O . GLN B 1 16 ? -9.453 -32.844 0.878 1 92.06 16 GLN B O 1
ATOM 3264 N N . GLU B 1 17 ? -10.531 -31.531 -0.567 1 93.75 17 GLU B N 1
ATOM 3265 C CA . GLU B 1 17 ? -11.109 -32.656 -1.286 1 93.75 17 GLU B CA 1
ATOM 3266 C C . GLU B 1 17 ? -10.023 -33.5 -1.946 1 93.75 17 GLU B C 1
ATOM 3268 O O . GLU B 1 17 ? -10.047 -34.719 -1.856 1 93.75 17 GLU B O 1
ATOM 3273 N N . HIS B 1 18 ? -9.109 -32.875 -2.547 1 95.5 18 HIS B N 1
ATOM 3274 C CA . HIS B 1 18 ? -8.031 -33.594 -3.215 1 95.5 18 HIS B CA 1
ATOM 3275 C C . HIS B 1 18 ? -7.102 -34.25 -2.205 1 95.5 18 HIS B C 1
ATOM 3277 O O . HIS B 1 18 ? -6.578 -35.344 -2.461 1 95.5 18 HIS B O 1
ATOM 3283 N N . THR B 1 19 ? -6.926 -33.625 -1.108 1 94.31 19 THR B N 1
ATOM 3284 C CA . THR B 1 19 ? -6.113 -34.219 -0.046 1 94.31 19 THR B CA 1
ATOM 3285 C C . THR B 1 19 ? -6.781 -35.469 0.529 1 94.31 19 THR B C 1
ATOM 3287 O O . THR B 1 19 ? -6.121 -36.469 0.784 1 94.31 19 THR B O 1
ATOM 3290 N N . ARG B 1 20 ? -8.047 -35.406 0.632 1 93.88 20 ARG B N 1
ATOM 3291 C CA . ARG B 1 20 ? -8.82 -36.5 1.157 1 93.88 20 ARG B CA 1
ATOM 3292 C C . ARG B 1 20 ? -8.781 -37.719 0.207 1 93.88 20 ARG B C 1
ATOM 3294 O O . ARG B 1 20 ? -8.75 -38.844 0.647 1 93.88 20 ARG B O 1
ATOM 3301 N N . LYS B 1 21 ? -8.688 -37.438 -1.01 1 95.5 21 LYS B N 1
ATOM 3302 C CA . LYS B 1 21 ? -8.734 -38.5 -2.021 1 95.5 21 LYS B CA 1
ATOM 3303 C C . LYS B 1 21 ? -7.34 -39.062 -2.297 1 95.5 21 LYS B C 1
ATOM 3305 O O . LYS B 1 21 ? -7.199 -40.125 -2.928 1 95.5 21 LYS B O 1
ATOM 3310 N N . ASP B 1 22 ? -6.293 -38.375 -1.808 1 95.75 22 ASP B N 1
ATOM 3311 C CA . ASP B 1 22 ? -4.906 -38.781 -2.049 1 95.75 22 ASP B CA 1
ATOM 3312 C C . ASP B 1 22 ? -4.438 -39.781 -1.006 1 95.75 22 ASP B C 1
ATOM 3314 O O . ASP B 1 22 ? -4.328 -39.469 0.178 1 95.75 22 ASP B O 1
ATOM 3318 N N . GLN B 1 23 ? -4.09 -40.938 -1.478 1 94.12 23 GLN B N 1
ATOM 3319 C CA . GLN B 1 23 ? -3.719 -42.031 -0.571 1 94.12 23 GLN B CA 1
ATOM 3320 C C . GLN B 1 23 ? -2.451 -41.688 0.206 1 94.12 23 GLN B C 1
ATOM 3322 O O . GLN B 1 23 ? -2.352 -41.969 1.4 1 94.12 23 GLN B O 1
ATOM 3327 N N . GLN B 1 24 ? -1.53 -41.125 -0.485 1 94.88 24 GLN B N 1
ATOM 3328 C CA . GLN B 1 24 ? -0.284 -40.75 0.174 1 94.88 24 GLN B CA 1
ATOM 3329 C C . GLN B 1 24 ? -0.532 -39.719 1.284 1 94.88 24 GLN B C 1
ATOM 3331 O O . GLN B 1 24 ? 0.037 -39.844 2.373 1 94.88 24 GLN B O 1
ATOM 3336 N N . MET B 1 25 ? -1.383 -38.781 1.044 1 95.31 25 MET B N 1
ATOM 3337 C CA . MET B 1 25 ? -1.703 -37.75 2.023 1 95.31 25 MET B CA 1
ATOM 3338 C C . MET B 1 25 ? -2.436 -38.344 3.223 1 95.31 25 MET B C 1
ATOM 3340 O O . MET B 1 25 ? -2.209 -37.906 4.359 1 95.31 25 MET B O 1
ATOM 3344 N N . GLN B 1 26 ? -3.299 -39.312 2.941 1 94.44 26 GLN B N 1
ATOM 3345 C CA . GLN B 1 26 ? -4.023 -39.969 4.031 1 94.44 26 GLN B CA 1
ATOM 3346 C C . GLN B 1 26 ? -3.08 -40.75 4.938 1 94.44 26 GLN B C 1
ATOM 3348 O O . GLN B 1 26 ? -3.219 -40.719 6.164 1 94.44 26 GLN B O 1
ATOM 3353 N N . GLU B 1 27 ? -2.188 -41.375 4.328 1 93.12 27 GLU B N 1
ATOM 3354 C CA . GLU B 1 27 ? -1.196 -42.125 5.109 1 93.12 27 GLU B CA 1
ATOM 3355 C C . GLU B 1 27 ? -0.331 -41.188 5.934 1 93.12 27 GLU B C 1
ATOM 3357 O O . GLU B 1 27 ? -0.003 -41.469 7.086 1 93.12 27 GLU B O 1
ATOM 3362 N N . LEU B 1 28 ? 0.011 -40.094 5.293 1 93.75 28 LEU B N 1
ATOM 3363 C CA . LEU B 1 28 ? 0.813 -39.094 5.988 1 93.75 28 LEU B CA 1
ATOM 3364 C C . LEU B 1 28 ? 0.055 -38.531 7.184 1 93.75 28 LEU B C 1
ATOM 3366 O O . LEU B 1 28 ? 0.634 -38.344 8.25 1 93.75 28 LEU B O 1
ATOM 3370 N N . LYS B 1 29 ? -1.21 -38.281 6.992 1 93.38 29 LYS B N 1
ATOM 3371 C CA . LYS B 1 29 ? -2.08 -37.781 8.062 1 93.38 29 LYS B CA 1
ATOM 3372 C C . LYS B 1 29 ? -2.084 -38.75 9.242 1 93.38 29 LYS B C 1
ATOM 3374 O O . LYS B 1 29 ? -2.01 -38.344 10.398 1 93.38 29 LYS B O 1
ATOM 3379 N N . GLU B 1 30 ? -2.119 -39.969 8.984 1 90.56 30 GLU B N 1
ATOM 3380 C CA . GLU B 1 30 ? -2.145 -41 10.016 1 90.56 30 GLU B CA 1
ATOM 3381 C C . GLU B 1 30 ? -0.831 -41.031 10.797 1 90.56 30 GLU B C 1
ATOM 3383 O O . GLU B 1 30 ? -0.833 -41.156 12.023 1 90.56 30 GLU B O 1
ATOM 3388 N N . VAL B 1 31 ? 0.184 -40.906 10.047 1 89.5 31 VAL B N 1
ATOM 3389 C CA . VAL B 1 31 ? 1.506 -40.938 10.664 1 89.5 31 VAL B CA 1
ATOM 3390 C C . VAL B 1 31 ? 1.655 -39.75 11.617 1 89.5 31 VAL B C 1
ATOM 3392 O O . VAL B 1 31 ? 2.207 -39.875 12.711 1 89.5 31 VAL B O 1
ATOM 3395 N N . ILE B 1 32 ? 1.182 -38.562 11.211 1 89.62 32 ILE B N 1
ATOM 3396 C CA . ILE B 1 32 ? 1.281 -37.344 12.008 1 89.62 32 ILE B CA 1
ATOM 3397 C C . ILE B 1 32 ? 0.418 -37.5 13.258 1 89.62 32 ILE B C 1
ATOM 3399 O O . ILE B 1 32 ? 0.833 -37.094 14.352 1 89.62 32 ILE B O 1
ATOM 3403 N N . GLN B 1 33 ? -0.744 -38.125 13.125 1 87.31 33 GLN B N 1
ATOM 3404 C CA . GLN B 1 33 ? -1.701 -38.219 14.219 1 87.31 33 GLN B CA 1
ATOM 3405 C C . GLN B 1 33 ? -1.252 -39.281 15.234 1 87.31 33 GLN B C 1
ATOM 3407 O O . GLN B 1 33 ? -1.489 -39.156 16.438 1 87.31 33 GLN B O 1
ATOM 3412 N N . GLU B 1 34 ? -0.717 -40.375 14.859 1 83.62 34 GLU B N 1
ATOM 3413 C CA . GLU B 1 34 ? -0.292 -41.469 15.727 1 83.62 34 GLU B CA 1
ATOM 3414 C C . GLU B 1 34 ? 1.006 -41.156 16.453 1 83.62 34 GLU B C 1
ATOM 3416 O O . GLU B 1 34 ? 1.354 -41.781 17.453 1 83.62 34 GLU B O 1
ATOM 3421 N N . GLY B 1 35 ? 1.65 -40.094 16.125 1 77.88 35 GLY B N 1
ATOM 3422 C CA . GLY B 1 35 ? 2.928 -39.719 16.703 1 77.88 35 GLY B CA 1
ATOM 3423 C C . GLY B 1 35 ? 4.098 -39.906 15.75 1 77.88 35 GLY B C 1
ATOM 3424 O O . GLY B 1 35 ? 4.062 -40.781 14.891 1 77.88 35 GLY B O 1
ATOM 3425 N N . ARG B 1 36 ? 5.016 -39.062 15.555 1 71.12 36 ARG B N 1
ATOM 3426 C CA . ARG B 1 36 ? 6.148 -39 14.633 1 71.12 36 ARG B CA 1
ATOM 3427 C C . ARG B 1 36 ? 7.109 -40.156 14.891 1 71.12 36 ARG B C 1
ATOM 3429 O O . ARG B 1 36 ? 7.641 -40.312 15.992 1 71.12 36 ARG B O 1
ATOM 3436 N N . PRO B 1 37 ? 7.055 -41.094 13.875 1 73.19 37 PRO B N 1
ATOM 3437 C CA . PRO B 1 37 ? 7.938 -42.25 14.062 1 73.19 37 PRO B CA 1
ATOM 3438 C C . PRO B 1 37 ? 9.398 -41.844 14.258 1 73.19 37 PRO B C 1
ATOM 3440 O O . PRO B 1 37 ? 9.844 -40.844 13.688 1 73.19 37 PRO B O 1
ATOM 3443 N N . SER B 1 38 ? 10.039 -42.562 15.125 1 75.06 38 SER B N 1
ATOM 3444 C CA . SER B 1 38 ? 11.438 -42.25 15.422 1 75.06 38 SER B CA 1
ATOM 3445 C C . SER B 1 38 ? 12.359 -42.844 14.367 1 75.06 38 SER B C 1
ATOM 3447 O O . SER B 1 38 ? 13.484 -42.375 14.18 1 75.06 38 SER B O 1
ATOM 3449 N N . ASN B 1 39 ? 11.82 -43.875 13.703 1 78.94 39 ASN B N 1
ATOM 3450 C CA . ASN B 1 39 ? 12.656 -44.531 12.711 1 78.94 39 ASN B CA 1
ATOM 3451 C C . ASN B 1 39 ? 11.961 -44.625 11.359 1 78.94 39 ASN B C 1
ATOM 3453 O O . ASN B 1 39 ? 10.75 -44.844 11.289 1 78.94 39 ASN B O 1
ATOM 3457 N N . LYS B 1 40 ? 12.68 -44.469 10.281 1 81.88 40 LYS B N 1
ATOM 3458 C CA . LYS B 1 40 ? 12.203 -44.438 8.898 1 81.88 40 LYS B CA 1
ATOM 3459 C C . LYS B 1 40 ? 11.57 -45.781 8.516 1 81.88 40 LYS B C 1
ATOM 3461 O O . LYS B 1 40 ? 10.656 -45.812 7.691 1 81.88 40 LYS B O 1
ATOM 3466 N N . TRP B 1 41 ? 12.008 -46.781 9.125 1 78.44 41 TRP B N 1
ATOM 3467 C CA . TRP B 1 41 ? 11.555 -48.125 8.781 1 78.44 41 TRP B CA 1
ATOM 3468 C C . TRP B 1 41 ? 10.148 -48.375 9.305 1 78.44 41 TRP B C 1
ATOM 3470 O O . TRP B 1 41 ? 9.453 -49.281 8.836 1 78.44 41 TRP B O 1
ATOM 3480 N N . ASN B 1 42 ? 9.68 -47.562 10.234 1 79.38 42 ASN B N 1
ATOM 3481 C CA . ASN B 1 42 ? 8.344 -47.688 10.812 1 79.38 42 ASN B CA 1
ATOM 3482 C C . ASN B 1 42 ? 7.316 -46.844 10.055 1 79.38 42 ASN B C 1
ATOM 3484 O O . ASN B 1 42 ? 6.137 -46.844 10.422 1 79.38 42 ASN B O 1
ATOM 3488 N N . VAL B 1 43 ? 7.844 -46.25 9.031 1 84.25 43 VAL B N 1
ATOM 3489 C CA . VAL B 1 43 ? 6.957 -45.406 8.234 1 84.25 43 VAL B CA 1
ATOM 3490 C C . VAL B 1 43 ? 6.586 -46.125 6.941 1 84.25 43 VAL B C 1
ATOM 3492 O O . VAL B 1 43 ? 7.426 -46.781 6.336 1 84.25 43 VAL B O 1
ATOM 3495 N N . PRO B 1 44 ? 5.289 -46.156 6.586 1 86.56 44 PRO B N 1
ATOM 3496 C CA . PRO B 1 44 ? 4.902 -46.75 5.301 1 86.56 44 PRO B CA 1
ATOM 3497 C C . PRO B 1 44 ? 5.742 -46.219 4.137 1 86.56 44 PRO B C 1
ATOM 3499 O O . PRO B 1 44 ? 6.141 -45.062 4.129 1 86.56 44 PRO B O 1
ATOM 3502 N N . SER B 1 45 ? 5.992 -47 3.154 1 86.75 45 SER B N 1
ATOM 3503 C CA . SER B 1 45 ? 6.883 -46.688 2.037 1 86.75 45 SER B CA 1
ATOM 3504 C C . SER B 1 45 ? 6.398 -45.469 1.259 1 86.75 45 SER B C 1
ATOM 3506 O O . SER B 1 45 ? 7.207 -44.656 0.792 1 86.75 45 SER B O 1
ATOM 3508 N N . ASN B 1 46 ? 5.137 -45.344 1.261 1 89.62 46 ASN B N 1
ATOM 3509 C CA . ASN B 1 46 ? 4.527 -44.281 0.451 1 89.62 46 ASN B CA 1
ATOM 3510 C C . ASN B 1 46 ? 4.781 -42.906 1.047 1 89.62 46 ASN B C 1
ATOM 3512 O O . ASN B 1 46 ? 4.684 -41.875 0.348 1 89.62 46 ASN B O 1
ATOM 3516 N N . VAL B 1 47 ? 5.141 -42.875 2.314 1 91.94 47 VAL B N 1
ATOM 3517 C CA . VAL B 1 47 ? 5.301 -41.562 2.961 1 91.94 47 VAL B CA 1
ATOM 3518 C C . VAL B 1 47 ? 6.715 -41.438 3.527 1 91.94 47 VAL B C 1
ATOM 3520 O O . VAL B 1 47 ? 7.012 -40.5 4.262 1 91.94 47 VAL B O 1
ATOM 3523 N N . SER B 1 48 ? 7.609 -42.375 3.182 1 90.44 48 SER B N 1
ATOM 3524 C CA . SER B 1 48 ? 8.977 -42.375 3.688 1 90.44 48 SER B CA 1
ATOM 3525 C C . SER B 1 48 ? 9.742 -41.125 3.221 1 90.44 48 SER B C 1
ATOM 3527 O O . SER B 1 48 ? 10.672 -40.688 3.891 1 90.44 48 SER B O 1
ATOM 3529 N N . ILE B 1 49 ? 9.273 -40.594 2.105 1 91 49 ILE B N 1
ATOM 3530 C CA . ILE B 1 49 ? 9.922 -39.438 1.499 1 91 49 ILE B CA 1
ATOM 3531 C C . ILE B 1 49 ? 9.773 -38.219 2.412 1 91 49 ILE B C 1
ATOM 3533 O O . ILE B 1 49 ? 10.562 -37.281 2.34 1 91 49 ILE B O 1
ATOM 3537 N N . TYR B 1 50 ? 8.797 -38.25 3.305 1 92.38 50 TYR B N 1
ATOM 3538 C CA . TYR B 1 50 ? 8.531 -37.125 4.195 1 92.38 50 TYR B CA 1
ATOM 3539 C C . TYR B 1 50 ? 9.203 -37.344 5.547 1 92.38 50 TYR B C 1
ATOM 3541 O O . TYR B 1 50 ? 9.07 -36.5 6.445 1 92.38 50 TYR B O 1
ATOM 3549 N N . PHE B 1 51 ? 9.969 -38.375 5.73 1 90.31 51 PHE B N 1
ATOM 3550 C CA . PHE B 1 51 ? 10.531 -38.75 7.027 1 90.31 51 PHE B CA 1
ATOM 3551 C C . PHE B 1 51 ? 11.523 -37.688 7.504 1 90.31 51 PHE B C 1
ATOM 3553 O O . PHE B 1 51 ? 11.531 -37.312 8.68 1 90.31 51 PHE B O 1
ATOM 3560 N N . ASP B 1 52 ? 12.281 -37.156 6.566 1 88.31 52 ASP B N 1
ATOM 3561 C CA . ASP B 1 52 ? 13.352 -36.25 6.926 1 88.31 52 ASP B CA 1
ATOM 3562 C C . ASP B 1 52 ? 12.781 -34.906 7.395 1 88.31 52 ASP B C 1
ATOM 3564 O O . ASP B 1 52 ? 13.461 -34.125 8.07 1 88.31 52 ASP B O 1
ATOM 3568 N N . ILE B 1 53 ? 11.5 -34.625 7.016 1 91.12 53 ILE B N 1
ATOM 3569 C CA . ILE B 1 53 ? 10.906 -33.375 7.391 1 91.12 53 ILE B CA 1
ATOM 3570 C C . ILE B 1 53 ? 9.75 -33.594 8.367 1 91.12 53 ILE B C 1
ATOM 3572 O O . ILE B 1 53 ? 8.867 -32.75 8.5 1 91.12 53 ILE B O 1
ATOM 3576 N N . ARG B 1 54 ? 9.758 -34.688 9.031 1 88.5 54 ARG B N 1
ATOM 3577 C CA . ARG B 1 54 ? 8.648 -35.125 9.859 1 88.5 54 ARG B CA 1
ATOM 3578 C C . ARG B 1 54 ? 8.383 -34.156 10.992 1 88.5 54 ARG B C 1
ATOM 3580 O O . ARG B 1 54 ? 7.23 -33.938 11.391 1 88.5 54 ARG B O 1
ATOM 3587 N N . ASP B 1 55 ? 9.398 -33.438 11.414 1 88.94 55 ASP B N 1
ATOM 3588 C CA . ASP B 1 55 ? 9.258 -32.531 12.555 1 88.94 55 ASP B CA 1
ATOM 3589 C C . ASP B 1 55 ? 8.562 -31.25 12.156 1 88.94 55 ASP B C 1
ATOM 3591 O O . ASP B 1 55 ? 8.055 -30.516 13.016 1 88.94 55 ASP B O 1
ATOM 3595 N N . GLU B 1 56 ? 8.461 -31.031 10.875 1 92.81 56 GLU B N 1
ATOM 3596 C CA . GLU B 1 56 ? 7.875 -29.781 10.391 1 92.81 56 GLU B CA 1
ATOM 3597 C C . GLU B 1 56 ? 6.441 -29.984 9.914 1 92.81 56 GLU B C 1
ATOM 3599 O O . GLU B 1 56 ? 5.758 -29.031 9.547 1 92.81 56 GLU B O 1
ATOM 3604 N N . LEU B 1 57 ? 6 -31.234 9.969 1 93.25 57 LEU B N 1
ATOM 3605 C CA . LEU B 1 57 ? 4.699 -31.562 9.383 1 93.25 57 LEU B CA 1
ATOM 3606 C C . LEU B 1 57 ? 3.578 -31.297 10.383 1 93.25 57 LEU B C 1
ATOM 3608 O O . LEU B 1 57 ? 3.693 -31.656 11.562 1 93.25 57 LEU B O 1
ATOM 3612 N N . THR B 1 58 ? 2.547 -30.609 9.938 1 92.94 58 THR B N 1
ATOM 3613 C CA . THR B 1 58 ? 1.377 -30.344 10.766 1 92.94 58 THR B CA 1
ATOM 3614 C C . THR B 1 58 ? 0.091 -30.562 9.977 1 92.94 58 THR B C 1
ATOM 3616 O O . THR B 1 58 ? 0.105 -30.547 8.742 1 92.94 58 THR B O 1
ATOM 3619 N N . LEU B 1 59 ? -0.916 -30.938 10.727 1 92.56 59 LEU B N 1
ATOM 3620 C CA . LEU B 1 59 ? -2.256 -31.094 10.172 1 92.56 59 LEU B CA 1
ATOM 3621 C C . LEU B 1 59 ? -3.191 -30.016 10.711 1 92.56 59 LEU B C 1
ATOM 3623 O O . LEU B 1 59 ? -3.314 -29.844 11.93 1 92.56 59 LEU B O 1
ATOM 3627 N N . GLN B 1 60 ? -3.754 -29.219 9.734 1 89.12 60 GLN B N 1
ATOM 3628 C CA . GLN B 1 60 ? -4.695 -28.172 10.125 1 89.12 60 GLN B CA 1
ATOM 3629 C C . GLN B 1 60 ? -5.883 -28.125 9.164 1 89.12 60 GLN B C 1
ATOM 3631 O O . GLN B 1 60 ? -5.707 -27.953 7.961 1 89.12 60 GLN B O 1
ATOM 3636 N N . ASN B 1 61 ? -7.055 -28.281 9.656 1 86.62 61 ASN B N 1
ATOM 3637 C CA . ASN B 1 61 ? -8.289 -28.172 8.891 1 86.62 61 ASN B CA 1
ATOM 3638 C C . ASN B 1 61 ? -8.273 -29.094 7.672 1 86.62 61 ASN B C 1
ATOM 3640 O O . ASN B 1 61 ? -8.594 -28.656 6.559 1 86.62 61 ASN B O 1
ATOM 3644 N N . GLY B 1 62 ? -7.723 -30.234 7.863 1 89.31 62 GLY B N 1
ATOM 3645 C CA . GLY B 1 62 ? -7.758 -31.25 6.812 1 89.31 62 GLY B CA 1
ATOM 3646 C C . GLY B 1 62 ? -6.652 -31.078 5.789 1 89.31 62 GLY B C 1
ATOM 3647 O O . GLY B 1 62 ? -6.613 -31.781 4.785 1 89.31 62 GLY B O 1
ATOM 3648 N N . LEU B 1 63 ? -5.789 -30.156 6.082 1 93.19 63 LEU B N 1
ATOM 3649 C CA . LEU B 1 63 ? -4.68 -29.906 5.168 1 93.19 63 LEU B CA 1
ATOM 3650 C C . LEU B 1 63 ? -3.342 -30.172 5.848 1 93.19 63 LEU B C 1
ATOM 3652 O O . LEU B 1 63 ? -3.217 -30.016 7.062 1 93.19 63 LEU B O 1
ATOM 3656 N N . LEU B 1 64 ? -2.396 -30.656 5.078 1 94.62 64 LEU B N 1
ATOM 3657 C CA . LEU B 1 64 ? -1.058 -30.953 5.574 1 94.62 64 LEU B CA 1
ATOM 3658 C C . LEU B 1 64 ? -0.091 -29.812 5.246 1 94.62 64 LEU B C 1
ATOM 3660 O O . LEU B 1 64 ? -0.142 -29.25 4.148 1 94.62 64 LEU B O 1
ATOM 3664 N N . PHE B 1 65 ? 0.759 -29.5 6.219 1 94.25 65 PHE B N 1
ATOM 3665 C CA . PHE B 1 65 ? 1.686 -28.391 6.039 1 94.25 65 PHE B CA 1
ATOM 3666 C C . PHE B 1 65 ? 3.109 -28.797 6.387 1 94.25 65 PHE B C 1
ATOM 3668 O O . PHE B 1 65 ? 3.322 -29.594 7.312 1 94.25 65 PHE B O 1
ATOM 3675 N N . LYS B 1 66 ? 4.035 -28.391 5.645 1 94.94 66 LYS B N 1
ATOM 3676 C CA . LYS B 1 66 ? 5.441 -28.312 6.035 1 94.94 66 LYS B CA 1
ATOM 3677 C C . LYS B 1 66 ? 5.809 -26.906 6.516 1 94.94 66 LYS B C 1
ATOM 3679 O O . LYS B 1 66 ? 6.125 -26.031 5.707 1 94.94 66 LYS B O 1
ATOM 3684 N N . GLY B 1 67 ? 5.887 -26.734 7.773 1 92.75 67 GLY B N 1
ATOM 3685 C CA . GLY B 1 67 ? 5.926 -25.359 8.25 1 92.75 67 GLY B CA 1
ATOM 3686 C C . GLY B 1 67 ? 4.672 -24.578 7.922 1 92.75 67 GLY B C 1
ATOM 3687 O O . GLY B 1 67 ? 3.572 -24.953 8.336 1 92.75 67 GLY B O 1
ATOM 3688 N N . GLU B 1 68 ? 4.902 -23.562 7.125 1 91.56 68 GLU B N 1
ATOM 3689 C CA . GLU B 1 68 ? 3.758 -22.75 6.723 1 91.56 68 GLU B CA 1
ATOM 3690 C C . GLU B 1 68 ? 3.338 -23.062 5.289 1 91.56 68 GLU B C 1
ATOM 3692 O O . GLU B 1 68 ? 2.357 -22.5 4.793 1 91.56 68 GLU B O 1
ATOM 3697 N N . ARG B 1 69 ? 4.027 -23.984 4.672 1 93.88 69 ARG B N 1
ATOM 3698 C CA . ARG B 1 69 ? 3.758 -24.328 3.277 1 93.88 69 ARG B CA 1
ATOM 3699 C C . ARG B 1 69 ? 2.746 -25.453 3.172 1 93.88 69 ARG B C 1
ATOM 3701 O O . ARG B 1 69 ? 2.867 -26.469 3.863 1 93.88 69 ARG B O 1
ATOM 3708 N N . VAL B 1 70 ? 1.828 -25.297 2.344 1 94.31 70 VAL B N 1
ATOM 3709 C CA . VAL B 1 70 ? 0.811 -26.328 2.172 1 94.31 70 VAL B CA 1
ATOM 3710 C C . VAL B 1 70 ? 1.358 -27.453 1.299 1 94.31 70 VAL B C 1
ATOM 3712 O O . VAL B 1 70 ? 2.027 -27.203 0.294 1 94.31 70 VAL B O 1
ATOM 3715 N N . ILE B 1 71 ? 1.207 -28.672 1.767 1 95.44 71 ILE B N 1
ATOM 3716 C CA . ILE B 1 71 ? 1.608 -29.828 0.972 1 95.44 71 ILE B CA 1
ATOM 3717 C C . ILE B 1 71 ? 0.541 -30.125 -0.077 1 95.44 71 ILE B C 1
ATOM 3719 O O . ILE B 1 71 ? -0.611 -30.406 0.264 1 95.44 71 ILE B O 1
ATOM 3723 N N . ILE B 1 72 ? 0.941 -30.078 -1.319 1 96.19 72 ILE B N 1
ATOM 3724 C CA . ILE B 1 72 ? 0.007 -30.188 -2.434 1 96.19 72 ILE B CA 1
ATOM 3725 C C . ILE B 1 72 ? -0.115 -31.641 -2.865 1 96.19 72 ILE B C 1
ATOM 3727 O O . ILE B 1 72 ? 0.89 -32.312 -3.156 1 96.19 72 ILE B O 1
ATOM 3731 N N . PRO B 1 73 ? -1.345 -32.219 -2.859 1 96.31 73 PRO B N 1
ATOM 3732 C CA . PRO B 1 73 ? -1.538 -33.594 -3.369 1 96.31 73 PRO B CA 1
ATOM 3733 C C . PRO B 1 73 ? -1.173 -33.719 -4.848 1 96.31 73 PRO B C 1
ATOM 3735 O O . PRO B 1 73 ? -1.19 -32.719 -5.582 1 96.31 73 PRO B O 1
ATOM 3738 N N . LYS B 1 74 ? -0.912 -34.875 -5.23 1 95.94 74 LYS B N 1
ATOM 3739 C CA . LYS B 1 74 ? -0.398 -35.156 -6.566 1 95.94 74 LYS B CA 1
ATOM 3740 C C . LYS B 1 74 ? -1.354 -34.656 -7.641 1 95.94 74 LYS B C 1
ATOM 3742 O O . LYS B 1 74 ? -0.921 -34.062 -8.633 1 95.94 74 LYS B O 1
ATOM 3747 N N . SER B 1 75 ? -2.617 -34.781 -7.41 1 95.69 75 SER B N 1
ATOM 3748 C CA . SER B 1 75 ? -3.629 -34.469 -8.414 1 95.69 75 SER B CA 1
ATOM 3749 C C . SER B 1 75 ? -3.709 -32.969 -8.664 1 95.69 75 SER B C 1
ATOM 3751 O O . SER B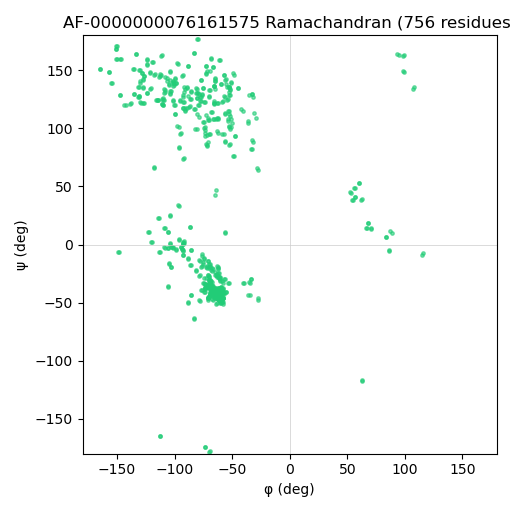 1 75 ? -4.23 -32.531 -9.695 1 95.69 75 SER B O 1
ATOM 3753 N N . LEU B 1 76 ? -3.148 -32.156 -7.75 1 95.75 76 LEU B N 1
ATOM 3754 C CA . LEU B 1 76 ? -3.281 -30.703 -7.883 1 95.75 76 LEU B CA 1
ATOM 3755 C C . LEU B 1 76 ? -1.95 -30.062 -8.273 1 95.75 76 LEU B C 1
ATOM 3757 O O . LEU B 1 76 ? -1.883 -28.859 -8.531 1 95.75 76 LEU B O 1
ATOM 3761 N N . ARG B 1 77 ? -0.919 -30.812 -8.383 1 96 77 ARG B N 1
ATOM 3762 C CA . ARG B 1 77 ? 0.425 -30.266 -8.555 1 96 77 ARG B CA 1
ATOM 3763 C C . ARG B 1 77 ? 0.569 -29.609 -9.922 1 96 77 ARG B C 1
ATOM 3765 O O . ARG B 1 77 ? 1.175 -28.531 -10.031 1 96 77 ARG B O 1
ATOM 3772 N N . THR B 1 78 ? 0.031 -30.188 -10.93 1 94.5 78 THR B N 1
ATOM 3773 C CA . THR B 1 78 ? 0.093 -29.594 -12.266 1 94.5 78 THR B CA 1
ATOM 3774 C C . THR B 1 78 ? -0.607 -28.234 -12.281 1 94.5 78 THR B C 1
ATOM 3776 O O . THR B 1 78 ? -0.089 -27.281 -12.844 1 94.5 78 THR B O 1
ATOM 3779 N N . ASP B 1 79 ? -1.723 -28.219 -11.641 1 93.44 79 ASP B N 1
ATOM 3780 C CA . ASP B 1 79 ? -2.471 -26.969 -11.555 1 93.44 79 ASP B CA 1
ATOM 3781 C C . ASP B 1 79 ? -1.681 -25.906 -10.797 1 93.44 79 ASP B C 1
ATOM 3783 O O . ASP B 1 79 ? -1.67 -24.734 -11.188 1 93.44 79 ASP B O 1
ATOM 3787 N N . MET B 1 80 ? -1.063 -26.266 -9.758 1 94.25 80 MET B N 1
ATOM 3788 C CA . MET B 1 80 ? -0.265 -25.328 -8.969 1 94.25 80 MET B CA 1
ATOM 3789 C C . MET B 1 80 ? 0.922 -24.812 -9.773 1 94.25 80 MET B C 1
ATOM 3791 O O . MET B 1 80 ? 1.262 -23.625 -9.695 1 94.25 80 MET B O 1
ATOM 3795 N N . ILE B 1 81 ? 1.542 -25.703 -10.523 1 95.38 81 ILE B N 1
ATOM 3796 C CA . ILE B 1 81 ? 2.684 -25.297 -11.344 1 95.38 81 ILE B CA 1
ATOM 3797 C C . ILE B 1 81 ? 2.246 -24.25 -12.367 1 95.38 81 ILE B C 1
ATOM 3799 O O . ILE B 1 81 ? 2.951 -23.266 -12.594 1 95.38 81 ILE B O 1
ATOM 3803 N N . LYS B 1 82 ? 1.104 -24.469 -12.938 1 92.25 82 LYS B N 1
ATOM 3804 C CA . LYS B 1 82 ? 0.564 -23.5 -13.891 1 92.25 82 LYS B CA 1
ATOM 3805 C C . LYS B 1 82 ? 0.336 -22.141 -13.234 1 92.25 82 LYS B C 1
ATOM 3807 O O . LYS B 1 82 ? 0.636 -21.109 -13.828 1 92.25 82 LYS B O 1
ATOM 3812 N N . LYS B 1 83 ? -0.132 -22.188 -12.031 1 91.81 83 LYS B N 1
ATOM 3813 C CA . LYS B 1 83 ? -0.386 -20.938 -11.305 1 91.81 83 LYS B CA 1
ATOM 3814 C C . LYS B 1 83 ? 0.919 -20.234 -10.961 1 91.81 83 LYS B C 1
ATOM 3816 O O . LYS B 1 83 ? 1.01 -19 -11.078 1 91.81 83 LYS B O 1
ATOM 3821 N N . ILE B 1 84 ? 1.855 -20.969 -10.547 1 92.81 84 ILE B N 1
ATOM 3822 C CA . ILE B 1 84 ? 3.174 -20.438 -10.219 1 92.81 84 ILE B CA 1
ATOM 3823 C C . ILE B 1 84 ? 3.773 -19.75 -11.445 1 92.81 84 ILE B C 1
ATOM 3825 O O . ILE B 1 84 ? 4.379 -18.688 -11.336 1 92.81 84 ILE B O 1
ATOM 3829 N N . HIS B 1 85 ? 3.541 -20.359 -12.562 1 92.19 85 HIS B N 1
ATOM 3830 C CA . HIS B 1 85 ? 4.215 -19.969 -13.797 1 92.19 85 HIS B CA 1
ATOM 3831 C C . HIS B 1 85 ? 3.391 -18.953 -14.578 1 92.19 85 HIS B C 1
ATOM 3833 O O . HIS B 1 85 ? 3.859 -18.391 -15.578 1 92.19 85 HIS B O 1
ATOM 3839 N N . SER B 1 86 ? 2.256 -18.656 -14.141 1 90.12 86 SER B N 1
ATOM 3840 C CA . SER B 1 86 ? 1.275 -17.906 -14.914 1 90.12 86 SER B CA 1
ATOM 3841 C C . SER B 1 86 ? 1.835 -16.562 -15.359 1 90.12 86 SER B C 1
ATOM 3843 O O . SER B 1 86 ? 1.478 -16.062 -16.438 1 90.12 86 SER B O 1
ATOM 3845 N N . SER B 1 87 ? 2.711 -16.016 -14.617 1 88.25 87 SER B N 1
ATOM 3846 C CA . SER B 1 87 ? 3.203 -14.672 -14.906 1 88.25 87 SER B CA 1
ATOM 3847 C C . SER B 1 87 ? 4.57 -14.727 -15.586 1 88.25 87 SER B C 1
ATOM 3849 O O . SER B 1 87 ? 5.141 -13.688 -15.922 1 88.25 87 SER B O 1
ATOM 3851 N N . HIS B 1 88 ? 5.105 -15.844 -15.758 1 88.5 88 HIS B N 1
ATOM 3852 C CA . HIS B 1 88 ? 6.348 -16.062 -16.484 1 88.5 88 HIS B CA 1
ATOM 3853 C C . HIS B 1 88 ? 7.484 -15.227 -15.906 1 88.5 88 HIS B C 1
ATOM 3855 O O . HIS B 1 88 ? 8.211 -14.562 -16.656 1 88.5 88 HIS B O 1
ATOM 3861 N N . ILE B 1 89 ? 7.609 -15.289 -14.617 1 87.25 89 ILE B N 1
ATOM 3862 C CA . ILE B 1 89 ? 8.586 -14.422 -13.961 1 87.25 89 ILE B CA 1
ATOM 3863 C C . ILE B 1 89 ? 9.953 -15.102 -13.961 1 87.25 89 ILE B C 1
ATOM 3865 O O . ILE B 1 89 ? 10.828 -14.742 -13.172 1 87.25 89 ILE B O 1
ATOM 3869 N N . GLY B 1 90 ? 10.25 -16.172 -14.75 1 84 90 GLY B N 1
ATOM 3870 C CA . GLY B 1 90 ? 11.523 -16.875 -14.82 1 84 90 GLY B CA 1
ATOM 3871 C C . GLY B 1 90 ? 11.594 -18.078 -13.898 1 84 90 GLY B C 1
ATOM 3872 O O . GLY B 1 90 ? 10.812 -18.188 -12.953 1 84 90 GLY B O 1
ATOM 3873 N N . ILE B 1 91 ? 12.539 -18.891 -14.156 1 87.94 91 ILE B N 1
ATOM 3874 C CA . ILE B 1 91 ? 12.664 -20.141 -13.422 1 87.94 91 ILE B CA 1
ATOM 3875 C C . ILE B 1 91 ? 12.93 -19.859 -11.945 1 87.94 91 ILE B C 1
ATOM 3877 O O . ILE B 1 91 ? 12.211 -20.328 -11.07 1 87.94 91 ILE B O 1
ATOM 3881 N N . GLU B 1 92 ? 13.875 -19.047 -11.703 1 89 92 GLU B N 1
ATOM 3882 C CA . GLU B 1 92 ? 14.25 -18.75 -10.32 1 89 92 GLU B CA 1
ATOM 3883 C C . GLU B 1 92 ? 13.148 -17.984 -9.602 1 89 92 GLU B C 1
ATOM 3885 O O . GLU B 1 92 ? 12.883 -18.219 -8.422 1 89 92 GLU B O 1
ATOM 3890 N N . GLY B 1 93 ? 12.523 -17.078 -10.289 1 89.81 93 GLY B N 1
ATOM 3891 C CA . GLY B 1 93 ? 11.406 -16.359 -9.719 1 89.81 93 GLY B CA 1
ATOM 3892 C C . GLY B 1 93 ? 10.242 -17.25 -9.344 1 89.81 93 GLY B C 1
ATOM 3893 O O . GLY B 1 93 ? 9.664 -17.125 -8.266 1 89.81 93 GLY B O 1
ATOM 3894 N N . CYS B 1 94 ? 9.953 -18.188 -10.188 1 92.81 94 CYS B N 1
ATOM 3895 C CA . CYS B 1 94 ? 8.867 -19.125 -9.938 1 92.81 94 CYS B CA 1
ATOM 3896 C C . CYS B 1 94 ? 9.188 -20.031 -8.75 1 92.81 94 CYS B C 1
ATOM 3898 O O . CYS B 1 94 ? 8.305 -20.344 -7.945 1 92.81 94 CYS B O 1
ATOM 3900 N N . LEU B 1 95 ? 10.445 -20.406 -8.68 1 93.44 95 LEU B N 1
ATOM 3901 C CA . LEU B 1 95 ? 10.844 -21.25 -7.562 1 93.44 95 LEU B CA 1
ATOM 3902 C C . LEU B 1 95 ? 10.75 -20.5 -6.242 1 93.44 95 LEU B C 1
ATOM 3904 O O . LEU B 1 95 ? 10.25 -21.031 -5.25 1 93.44 95 LEU B O 1
ATOM 3908 N N . ARG B 1 96 ? 11.203 -19.281 -6.203 1 93 96 ARG B N 1
ATOM 3909 C CA . ARG B 1 96 ? 11.086 -18.469 -5 1 93 96 ARG B CA 1
ATOM 3910 C C . ARG B 1 96 ? 9.625 -18.266 -4.605 1 93 96 ARG B C 1
ATOM 3912 O O . ARG B 1 96 ? 9.281 -18.344 -3.426 1 93 96 ARG B O 1
ATOM 3919 N N . ARG B 1 97 ? 8.867 -18.109 -5.598 1 91.81 97 ARG B N 1
ATOM 3920 C CA . ARG B 1 97 ? 7.438 -17.922 -5.387 1 91.81 97 ARG B CA 1
ATOM 3921 C C . ARG B 1 97 ? 6.797 -19.203 -4.84 1 91.81 97 ARG B C 1
ATOM 3923 O O . ARG B 1 97 ? 6.027 -19.141 -3.877 1 91.81 97 ARG B O 1
ATOM 3930 N N . ALA B 1 98 ? 7.094 -20.25 -5.414 1 93.25 98 ALA B N 1
ATOM 3931 C CA . ALA B 1 98 ? 6.539 -21.547 -5.004 1 93.25 98 ALA B CA 1
ATOM 3932 C C . ALA B 1 98 ? 6.906 -21.859 -3.555 1 93.25 98 ALA B C 1
ATOM 3934 O O . ALA B 1 98 ? 6.059 -22.297 -2.775 1 93.25 98 ALA B O 1
ATOM 3935 N N . ARG B 1 99 ? 8.094 -21.562 -3.238 1 93.19 99 ARG B N 1
ATOM 3936 C CA . ARG B 1 99 ? 8.633 -21.922 -1.93 1 93.19 99 ARG B CA 1
ATOM 3937 C C . ARG B 1 99 ? 8 -21.078 -0.826 1 93.19 99 ARG B C 1
ATOM 3939 O O . ARG B 1 99 ? 8.141 -21.391 0.358 1 93.19 99 ARG B O 1
ATOM 3946 N N . GLU B 1 100 ? 7.332 -20.016 -1.244 1 91.56 100 GLU B N 1
ATOM 3947 C CA . GLU B 1 100 ? 6.715 -19.156 -0.243 1 91.56 100 GLU B CA 1
ATOM 3948 C C . GLU B 1 100 ? 5.523 -19.844 0.419 1 91.56 100 GLU B C 1
ATOM 3950 O O . GLU B 1 100 ? 5.234 -19.609 1.593 1 91.56 100 GLU B O 1
ATOM 3955 N N . SER B 1 101 ? 4.871 -20.781 -0.347 1 92.81 101 SER B N 1
ATOM 3956 C CA . SER B 1 101 ? 3.605 -21.219 0.236 1 92.81 101 SER B CA 1
ATOM 3957 C C . SER B 1 101 ? 3.307 -22.672 -0.122 1 92.81 101 SER B C 1
ATOM 3959 O O . SER B 1 101 ? 2.381 -23.281 0.429 1 92.81 101 SER B O 1
ATOM 3961 N N . LEU B 1 102 ? 4.094 -23.297 -0.961 1 94.81 102 LEU B N 1
ATOM 3962 C CA . LEU B 1 102 ? 3.783 -24.641 -1.438 1 94.81 102 LEU B CA 1
ATOM 3963 C C . LEU B 1 102 ? 4.938 -25.594 -1.154 1 94.81 102 LEU B C 1
ATOM 3965 O O . LEU B 1 102 ? 6.086 -25.172 -1.033 1 94.81 102 LEU B O 1
ATOM 3969 N N . TYR B 1 103 ? 4.508 -26.875 -1.083 1 95.94 103 TYR B N 1
ATOM 3970 C CA . TYR B 1 103 ? 5.547 -27.891 -0.972 1 95.94 103 TYR B CA 1
ATOM 3971 C C . TYR B 1 103 ? 5.055 -29.234 -1.495 1 95.94 103 TYR B C 1
ATOM 3973 O O . TYR B 1 103 ? 3.898 -29.609 -1.284 1 95.94 103 TYR B O 1
ATOM 3981 N N . TRP B 1 104 ? 5.801 -29.938 -2.176 1 96 104 TRP B N 1
ATOM 3982 C CA . TRP B 1 104 ? 5.746 -31.391 -2.41 1 96 104 TRP B CA 1
ATOM 3983 C C . TRP B 1 104 ? 7.113 -31.922 -2.822 1 96 104 TRP B C 1
ATOM 3985 O O . TRP B 1 104 ? 7.957 -31.172 -3.32 1 96 104 TRP B O 1
ATOM 3995 N N . PRO B 1 105 ? 7.352 -33.156 -2.426 1 94.38 105 PRO B N 1
ATOM 3996 C CA . PRO B 1 105 ? 8.648 -33.719 -2.812 1 94.38 105 PRO B CA 1
ATOM 3997 C C . PRO B 1 105 ? 8.898 -33.656 -4.316 1 94.38 105 PRO B C 1
ATOM 3999 O O . PRO B 1 105 ? 8.062 -34.062 -5.113 1 94.38 105 PRO B O 1
ATOM 4002 N N . GLY B 1 106 ? 10.039 -33.031 -4.691 1 94.94 106 GLY B N 1
ATOM 4003 C CA . GLY B 1 106 ? 10.398 -32.938 -6.094 1 94.94 106 GLY B CA 1
ATOM 4004 C C . GLY B 1 106 ? 9.82 -31.688 -6.766 1 94.94 106 GLY B C 1
ATOM 4005 O O . GLY B 1 106 ? 9.875 -31.562 -7.992 1 94.94 106 GLY B O 1
ATOM 4006 N N . MET B 1 107 ? 9.281 -30.797 -5.992 1 96.25 107 MET B N 1
ATOM 4007 C CA . MET B 1 107 ? 8.594 -29.625 -6.516 1 96.25 107 MET B CA 1
ATOM 4008 C C . MET B 1 107 ? 9.516 -28.797 -7.402 1 96.25 107 MET B C 1
ATOM 4010 O O . MET B 1 107 ? 9.148 -28.422 -8.516 1 96.25 107 MET B O 1
ATOM 4014 N N . ASN B 1 108 ? 10.742 -28.562 -6.945 1 95.75 108 ASN B N 1
ATOM 4015 C CA . ASN B 1 108 ? 11.672 -27.719 -7.688 1 95.75 108 ASN B CA 1
ATOM 4016 C C . ASN B 1 108 ? 11.961 -28.297 -9.078 1 95.75 108 ASN B C 1
ATOM 4018 O O . ASN B 1 108 ? 11.914 -27.562 -10.07 1 95.75 108 ASN B O 1
ATOM 4022 N N . ALA B 1 109 ? 12.242 -29.547 -9.125 1 95.62 109 ALA B N 1
ATOM 4023 C CA . ALA B 1 109 ? 12.547 -30.203 -10.391 1 95.62 109 ALA B CA 1
ATOM 4024 C C . ALA B 1 109 ? 11.352 -30.172 -11.336 1 95.62 109 ALA B C 1
ATOM 4026 O O . ALA B 1 109 ? 11.5 -29.906 -12.531 1 95.62 109 ALA B O 1
ATOM 4027 N N . GLU B 1 110 ? 10.195 -30.422 -10.805 1 96.25 110 GLU B N 1
ATOM 4028 C CA . GLU B 1 110 ? 8.984 -30.438 -11.617 1 96.25 110 GLU B CA 1
ATOM 4029 C C . GLU B 1 110 ? 8.672 -29.047 -12.172 1 96.25 110 GLU B C 1
ATOM 4031 O O . GLU B 1 110 ? 8.281 -28.906 -13.328 1 96.25 110 GLU B O 1
ATOM 4036 N N . VAL B 1 111 ? 8.812 -28.016 -11.336 1 95.44 111 VAL B N 1
ATOM 4037 C CA . VAL B 1 111 ? 8.57 -26.641 -11.758 1 95.44 111 VAL B CA 1
ATOM 4038 C C . VAL B 1 111 ? 9.562 -26.266 -12.859 1 95.44 111 VAL B C 1
ATOM 4040 O O . VAL B 1 111 ? 9.172 -25.719 -13.891 1 95.44 111 VAL B O 1
ATOM 4043 N N . LYS B 1 112 ? 10.789 -26.594 -12.648 1 93.81 112 LYS B N 1
ATOM 4044 C CA . LYS B 1 112 ? 11.828 -26.281 -13.633 1 93.81 112 LYS B CA 1
ATOM 4045 C C . LYS B 1 112 ? 11.531 -26.953 -14.969 1 93.81 112 LYS B C 1
ATOM 4047 O O . LYS B 1 112 ? 11.633 -26.328 -16.016 1 93.81 112 LYS B O 1
ATOM 4052 N N . ASP B 1 113 ? 11.188 -28.188 -14.906 1 94.25 113 ASP B N 1
ATOM 4053 C CA . ASP B 1 113 ? 10.891 -28.969 -16.109 1 94.25 113 ASP B CA 1
ATOM 4054 C C . ASP B 1 113 ? 9.719 -28.359 -16.875 1 94.25 113 ASP B C 1
ATOM 4056 O O . ASP B 1 113 ? 9.758 -28.281 -18.109 1 94.25 113 ASP B O 1
ATOM 4060 N N . PHE B 1 114 ? 8.742 -28.031 -16.188 1 93.75 114 PHE B N 1
ATOM 4061 C CA . PHE B 1 114 ? 7.566 -27.422 -16.797 1 93.75 114 PHE B CA 1
ATOM 4062 C C . PHE B 1 114 ? 7.938 -26.125 -17.516 1 93.75 114 PHE B C 1
ATOM 4064 O O . PHE B 1 114 ? 7.547 -25.906 -18.672 1 93.75 114 PHE B O 1
ATOM 4071 N N . ILE B 1 115 ? 8.68 -25.234 -16.844 1 91.5 115 ILE B N 1
ATOM 4072 C CA . ILE B 1 115 ? 9.008 -23.906 -17.359 1 91.5 115 ILE B CA 1
ATOM 4073 C C . ILE B 1 115 ? 9.922 -24.031 -18.562 1 91.5 115 ILE B C 1
ATOM 4075 O O . ILE B 1 115 ? 9.812 -23.25 -19.516 1 91.5 115 ILE B O 1
ATOM 4079 N N . GLN B 1 116 ? 10.812 -24.984 -18.578 1 90.31 116 GLN B N 1
ATOM 4080 C CA . GLN B 1 116 ? 11.758 -25.188 -19.672 1 90.31 116 GLN B CA 1
ATOM 4081 C C . GLN B 1 116 ? 11.039 -25.516 -20.969 1 90.31 116 GLN B C 1
ATOM 4083 O O . GLN B 1 116 ? 11.57 -25.281 -22.062 1 90.31 116 GLN B O 1
ATOM 4088 N N . ARG B 1 117 ? 9.852 -25.922 -20.828 1 89.88 117 ARG B N 1
ATOM 4089 C CA . ARG B 1 117 ? 9.078 -26.312 -22 1 89.88 117 ARG B CA 1
ATOM 4090 C C . ARG B 1 117 ? 8.148 -25.188 -22.453 1 89.88 117 ARG B C 1
ATOM 4092 O O . ARG B 1 117 ? 7.457 -25.312 -23.469 1 89.88 117 ARG B O 1
ATOM 4099 N N . CYS B 1 118 ? 8.109 -24.172 -21.75 1 88.31 118 CYS B N 1
ATOM 4100 C CA . CYS B 1 118 ? 7.16 -23.109 -22.031 1 88.31 118 CYS B CA 1
ATOM 4101 C C . CYS B 1 118 ? 7.602 -22.281 -23.234 1 88.31 118 CYS B C 1
ATOM 4103 O O . CYS B 1 118 ? 8.719 -21.766 -23.266 1 88.31 118 CYS B O 1
ATOM 4105 N N . GLU B 1 119 ? 6.785 -22.078 -24.172 1 84 119 GLU B N 1
ATOM 4106 C CA . GLU B 1 119 ? 7.07 -21.344 -25.391 1 84 119 GLU B CA 1
ATOM 4107 C C . GLU B 1 119 ? 7.246 -19.859 -25.109 1 84 119 GLU B C 1
ATOM 4109 O O . GLU B 1 119 ? 8.141 -19.219 -25.672 1 84 119 GLU B O 1
ATOM 4114 N N . THR B 1 120 ? 6.379 -19.328 -24.297 1 82.75 120 THR B N 1
ATOM 4115 C CA . THR B 1 120 ? 6.445 -17.922 -23.984 1 82.75 120 THR B CA 1
ATOM 4116 C C . THR B 1 120 ? 7.789 -17.562 -23.344 1 82.75 120 THR B C 1
ATOM 4118 O O . THR B 1 120 ? 8.438 -16.594 -23.734 1 82.75 120 THR B O 1
ATOM 4121 N N . CYS B 1 121 ? 8.156 -18.297 -22.375 1 85.12 121 CYS B N 1
ATOM 4122 C CA . CYS B 1 121 ? 9.422 -18.047 -21.688 1 85.12 121 CYS B CA 1
ATOM 4123 C C . CYS B 1 121 ? 10.602 -18.219 -22.641 1 85.12 121 CYS B C 1
ATOM 4125 O O . CYS B 1 121 ? 11.562 -17.453 -22.578 1 85.12 121 CYS B O 1
ATOM 4127 N N . ARG B 1 122 ? 10.562 -19.156 -23.531 1 78.56 122 ARG B N 1
ATOM 4128 C CA . ARG B 1 122 ? 11.625 -19.375 -24.516 1 78.56 122 ARG B CA 1
ATOM 4129 C C . ARG B 1 122 ? 11.719 -18.219 -25.5 1 78.56 122 ARG B C 1
ATOM 4131 O O . ARG B 1 122 ? 12.812 -17.812 -25.875 1 78.56 122 ARG B O 1
ATOM 4138 N N . THR B 1 123 ? 10.594 -17.734 -25.875 1 80.5 123 THR B N 1
ATOM 4139 C CA . THR B 1 123 ? 10.523 -16.641 -26.859 1 80.5 123 THR B CA 1
ATOM 4140 C C . THR B 1 123 ? 11.133 -15.367 -26.297 1 80.5 123 THR B C 1
ATOM 4142 O O . THR B 1 123 ? 11.797 -14.617 -27.016 1 80.5 123 THR B O 1
ATOM 4145 N N . PHE B 1 124 ? 10.891 -15.117 -25.031 1 75.75 124 PHE B N 1
ATOM 4146 C CA . PHE B 1 124 ? 11.312 -13.844 -24.469 1 75.75 124 PHE B CA 1
ATOM 4147 C C . PHE B 1 124 ? 12.539 -14.016 -23.578 1 75.75 124 PHE B C 1
ATOM 4149 O O . PHE B 1 124 ? 12.867 -13.141 -22.781 1 75.75 124 PHE B O 1
ATOM 4156 N N . GLU B 1 125 ? 13.195 -15.094 -23.547 1 68.25 125 GLU B N 1
ATOM 4157 C CA . GLU B 1 125 ? 14.375 -15.383 -22.734 1 68.25 125 GLU B CA 1
ATOM 4158 C C . GLU B 1 125 ? 15.484 -14.367 -22.984 1 68.25 125 GLU B C 1
ATOM 4160 O O . GLU B 1 125 ? 15.742 -14 -24.141 1 68.25 125 GLU B O 1
ATOM 4165 N N . ARG B 1 126 ? 15.742 -13.531 -21.859 1 58.75 126 ARG B N 1
ATOM 4166 C CA . ARG B 1 126 ? 16.719 -12.445 -21.906 1 58.75 126 ARG B CA 1
ATOM 4167 C C . ARG B 1 126 ? 18.125 -12.984 -22.172 1 58.75 126 ARG B C 1
ATOM 4169 O O . ARG B 1 126 ? 18.5 -14.016 -21.609 1 58.75 126 ARG B O 1
ATOM 4176 N N . LYS B 1 127 ? 18.734 -12.523 -23.234 1 50.59 127 LYS B N 1
ATOM 4177 C CA . LYS B 1 127 ? 20.203 -12.586 -23.219 1 50.59 127 LYS B CA 1
ATOM 4178 C C . LYS B 1 127 ? 20.781 -11.93 -21.969 1 50.59 127 LYS B C 1
ATOM 4180 O O . LYS B 1 127 ? 20.188 -11 -21.438 1 50.59 127 LYS B O 1
ATOM 4185 N N . GLN B 1 128 ? 21.406 -12.617 -21.125 1 46.22 128 GLN B N 1
ATOM 4186 C CA . GLN B 1 128 ? 22.062 -12.164 -19.891 1 46.22 128 GLN B CA 1
ATOM 4187 C C . GLN B 1 128 ? 22.531 -10.719 -20.031 1 46.22 128 GLN B C 1
ATOM 4189 O O . GLN B 1 128 ? 23.438 -10.422 -20.797 1 46.22 128 GLN B O 1
ATOM 4194 N N . GLN B 1 129 ? 21.641 -9.805 -20.156 1 44.53 129 GLN B N 1
ATOM 4195 C CA . GLN B 1 129 ? 22.188 -8.453 -20.25 1 44.53 129 GLN B CA 1
ATOM 4196 C C . GLN B 1 129 ? 22.891 -8.062 -18.953 1 44.53 129 GLN B C 1
ATOM 4198 O O . GLN B 1 129 ? 22.516 -8.516 -17.875 1 44.53 129 GLN B O 1
ATOM 4203 N N . LYS B 1 130 ? 24.094 -7.484 -19.094 1 43.94 130 LYS B N 1
ATOM 4204 C CA . LYS B 1 130 ? 24.969 -6.895 -18.094 1 43.94 130 LYS B CA 1
ATOM 4205 C C . LYS B 1 130 ? 24.219 -5.895 -17.219 1 43.94 130 LYS B C 1
ATOM 4207 O O . LYS B 1 130 ? 23.531 -5.004 -17.719 1 43.94 130 LYS B O 1
ATOM 4212 N N . GLU B 1 131 ? 23.844 -6.293 -16.047 1 48.97 131 GLU B N 1
ATOM 4213 C CA . GLU B 1 131 ? 23.156 -5.363 -15.156 1 48.97 131 GLU B CA 1
ATOM 4214 C C . GLU B 1 131 ? 24.078 -4.234 -14.719 1 48.97 131 GLU B C 1
ATOM 4216 O O . GLU B 1 131 ? 25.25 -4.465 -14.438 1 48.97 131 GLU B O 1
ATOM 4221 N N . THR B 1 132 ? 23.859 -3.031 -15.219 1 47.47 132 THR B N 1
ATOM 4222 C CA . THR B 1 132 ? 24.609 -1.838 -14.836 1 47.47 132 THR B CA 1
ATOM 4223 C C . THR B 1 132 ? 24.641 -1.684 -13.32 1 47.47 132 THR B C 1
ATOM 4225 O O . THR B 1 132 ? 23.719 -2.121 -12.625 1 47.47 132 THR B O 1
ATOM 4228 N N . LEU B 1 133 ? 25.891 -1.254 -12.836 1 48.56 133 LEU B N 1
ATOM 4229 C CA . LEU B 1 133 ? 26.156 -0.925 -11.438 1 48.56 133 LEU B CA 1
ATOM 4230 C C . LEU B 1 133 ? 25.156 0.1 -10.914 1 48.56 133 LEU B C 1
ATOM 4232 O O . LEU B 1 133 ? 24.953 1.149 -11.531 1 48.56 133 LEU B O 1
ATOM 4236 N N . ILE B 1 134 ? 24.219 -0.247 -10.102 1 51.78 134 ILE B N 1
ATOM 4237 C CA . ILE B 1 134 ? 23.359 0.764 -9.492 1 51.78 134 ILE B CA 1
ATOM 4238 C C . ILE B 1 134 ? 23.875 1.131 -8.109 1 51.78 134 ILE B C 1
ATOM 4240 O O . ILE B 1 134 ? 23.875 0.302 -7.195 1 51.78 134 ILE B O 1
ATOM 4244 N N . SER B 1 135 ? 24.938 2.104 -7.992 1 51.78 135 SER B N 1
ATOM 4245 C CA . SER B 1 135 ? 25.344 2.455 -6.633 1 51.78 135 SER B CA 1
ATOM 4246 C C . SER B 1 135 ? 24.281 3.311 -5.949 1 51.78 135 SER B C 1
ATOM 4248 O O . SER B 1 135 ? 23.969 4.41 -6.414 1 51.78 135 SER B O 1
ATOM 4250 N N . HIS B 1 136 ? 23.297 2.699 -5.344 1 59.75 136 HIS B N 1
ATOM 4251 C CA . HIS B 1 136 ? 22.391 3.59 -4.629 1 59.75 136 HIS B CA 1
ATOM 4252 C C . HIS B 1 136 ? 22.688 3.596 -3.133 1 59.75 136 HIS B C 1
ATOM 4254 O O . HIS B 1 136 ? 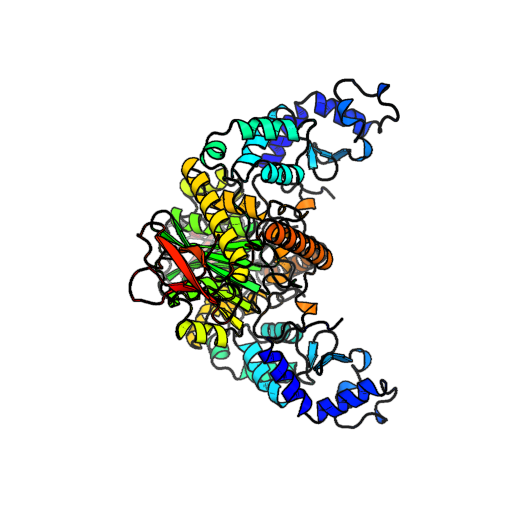23.297 2.656 -2.611 1 59.75 136 HIS B O 1
ATOM 4260 N N . GLU B 1 137 ? 22.625 4.805 -2.543 1 65.38 137 GLU B N 1
ATOM 4261 C CA . GLU B 1 137 ? 22.641 4.961 -1.092 1 65.38 137 GLU B CA 1
ATOM 4262 C C . GLU B 1 137 ? 21.703 3.955 -0.42 1 65.38 137 GLU B C 1
ATOM 4264 O O . GLU B 1 137 ? 20.719 3.525 -1.014 1 65.38 137 GLU B O 1
ATOM 4269 N N . ILE B 1 138 ? 22.234 3.369 0.614 1 72.44 138 ILE B N 1
ATOM 4270 C CA . ILE B 1 138 ? 21.422 2.453 1.403 1 72.44 138 ILE B CA 1
ATOM 4271 C C . ILE B 1 138 ? 20.312 3.23 2.119 1 72.44 138 ILE B C 1
ATOM 4273 O O . ILE B 1 138 ? 20.594 4.102 2.947 1 72.44 138 ILE B O 1
ATOM 4277 N N . LEU B 1 139 ? 19.188 2.953 1.734 1 82.12 139 LEU B N 1
ATOM 4278 C CA . LEU B 1 139 ? 18.031 3.678 2.254 1 82.12 139 LEU B CA 1
ATOM 4279 C C . LEU B 1 139 ? 17.5 3.021 3.525 1 82.12 139 LEU B C 1
ATOM 4281 O O . LEU B 1 139 ? 17.656 1.815 3.721 1 82.12 139 LEU B O 1
ATOM 4285 N N . SER B 1 140 ? 16.875 3.82 4.328 1 82.25 140 SER B N 1
ATOM 4286 C CA . SER B 1 140 ? 16.5 3.344 5.656 1 82.25 140 SER B CA 1
ATOM 4287 C C . SER B 1 140 ? 15.023 3.006 5.73 1 82.25 140 SER B C 1
ATOM 4289 O O . SER B 1 140 ? 14.578 2.316 6.652 1 82.25 140 SER B O 1
ATOM 4291 N N . ARG B 1 141 ? 14.242 3.506 4.832 1 90.25 141 ARG B N 1
ATOM 4292 C CA . ARG B 1 141 ? 12.812 3.203 4.902 1 90.25 141 ARG B CA 1
ATOM 4293 C C . ARG B 1 141 ? 12.195 3.131 3.512 1 90.25 141 ARG B C 1
ATOM 4295 O O . ARG B 1 141 ? 12.75 3.68 2.555 1 90.25 141 ARG B O 1
ATOM 4302 N N . PRO B 1 142 ? 11.039 2.473 3.42 1 94.81 142 PRO B N 1
ATOM 4303 C CA . PRO B 1 142 ? 10.352 2.346 2.131 1 94.81 142 PRO B CA 1
ATOM 4304 C C . PRO B 1 142 ? 9.883 3.689 1.579 1 94.81 142 PRO B C 1
ATOM 4306 O O . PRO B 1 142 ? 9.438 4.551 2.342 1 94.81 142 PRO B O 1
ATOM 4309 N N . TRP B 1 143 ? 10.023 3.842 0.276 1 96.25 143 TRP B N 1
ATOM 4310 C CA . TRP B 1 143 ? 9.453 4.93 -0.509 1 96.25 143 TRP B CA 1
ATOM 4311 C C . TRP B 1 143 ? 10.109 6.262 -0.154 1 96.25 143 TRP B C 1
ATOM 4313 O O . TRP B 1 143 ? 9.508 7.324 -0.33 1 96.25 143 TRP B O 1
ATOM 4323 N N . SER B 1 144 ? 11.305 6.254 0.476 1 93.88 144 SER B N 1
ATOM 4324 C CA . SER B 1 144 ? 12.062 7.469 0.766 1 93.88 144 SER B CA 1
ATOM 4325 C C . SER B 1 144 ? 12.695 8.039 -0.498 1 93.88 144 SER B C 1
ATOM 4327 O O . SER B 1 144 ? 12.812 9.258 -0.643 1 93.88 144 SER B O 1
ATOM 4329 N N . LYS B 1 145 ? 13.062 7.156 -1.338 1 93.56 145 LYS B N 1
ATOM 4330 C CA . LYS B 1 145 ? 13.594 7.523 -2.645 1 93.56 145 LYS B CA 1
ATOM 4331 C C . LYS B 1 145 ? 12.906 6.746 -3.762 1 93.56 145 LYS B C 1
ATOM 4333 O O . LYS B 1 145 ? 12.828 5.516 -3.717 1 93.56 145 LYS B O 1
ATOM 4338 N N . VAL B 1 146 ? 12.422 7.535 -4.746 1 95.94 146 VAL B N 1
ATOM 4339 C CA . VAL B 1 146 ? 11.75 6.863 -5.855 1 95.94 146 VAL B CA 1
ATOM 4340 C C . VAL B 1 146 ? 12.367 7.312 -7.176 1 95.94 146 VAL B C 1
ATOM 4342 O O . VAL B 1 146 ? 12.875 8.43 -7.289 1 95.94 146 VAL B O 1
ATOM 4345 N N . GLY B 1 147 ? 12.43 6.367 -8.141 1 94.56 147 GLY B N 1
ATOM 4346 C CA . GLY B 1 147 ? 12.773 6.656 -9.523 1 94.56 147 GLY B CA 1
ATOM 4347 C C . GLY B 1 147 ? 11.578 6.633 -10.453 1 94.56 147 GLY B C 1
ATOM 4348 O O . GLY B 1 147 ? 10.695 5.785 -10.312 1 94.56 147 GLY B O 1
ATOM 4349 N N . ILE B 1 148 ? 11.523 7.613 -11.367 1 96.06 148 ILE B N 1
ATOM 4350 C CA . ILE B 1 148 ? 10.375 7.75 -12.25 1 96.06 148 ILE B CA 1
ATOM 4351 C C . ILE B 1 148 ? 10.844 7.82 -13.703 1 96.06 148 ILE B C 1
ATOM 4353 O O . ILE B 1 148 ? 11.812 8.516 -14.008 1 96.06 148 ILE B O 1
ATOM 4357 N N . ASP B 1 149 ? 10.156 7.09 -14.523 1 93.94 149 ASP B N 1
ATOM 4358 C CA . ASP B 1 149 ? 10.438 7.141 -15.961 1 93.94 149 ASP B CA 1
ATOM 4359 C C . ASP B 1 149 ? 9.18 6.84 -16.781 1 93.94 149 ASP B C 1
ATOM 4361 O O . ASP B 1 149 ? 8.219 6.277 -16.25 1 93.94 149 ASP B O 1
ATOM 4365 N N . LEU B 1 150 ? 9.25 7.27 -18 1 95.44 150 LEU B N 1
ATOM 4366 C CA . LEU B 1 150 ? 8.164 6.965 -18.938 1 95.44 150 LEU B CA 1
ATOM 4367 C C . LEU B 1 150 ? 8.477 5.695 -19.719 1 95.44 150 LEU B C 1
ATOM 4369 O O . LEU B 1 150 ? 9.641 5.398 -20 1 95.44 150 LEU B O 1
ATOM 4373 N N . MET B 1 151 ? 7.477 4.969 -20.016 1 95.56 151 MET B N 1
ATOM 4374 C CA . MET B 1 151 ? 7.578 3.74 -20.797 1 95.56 151 MET B CA 1
ATOM 4375 C C . MET B 1 151 ? 6.531 3.713 -21.906 1 95.56 151 MET B C 1
ATOM 4377 O O . MET B 1 151 ? 5.387 4.109 -21.688 1 95.56 151 MET B O 1
ATOM 4381 N N . THR B 1 152 ? 6.98 3.326 -23.062 1 95.56 152 THR B N 1
ATOM 4382 C CA . THR B 1 152 ? 6.055 3.129 -24.172 1 95.56 152 THR B CA 1
ATOM 4383 C C . THR B 1 152 ? 5.898 1.645 -24.484 1 95.56 152 THR B C 1
ATOM 4385 O O . THR B 1 152 ? 6.887 0.913 -24.562 1 95.56 152 THR B O 1
ATOM 4388 N N . PHE B 1 153 ? 4.68 1.234 -24.594 1 95.31 153 PHE B N 1
ATOM 4389 C CA . PHE B 1 153 ? 4.352 -0.144 -24.938 1 95.31 153 PHE B CA 1
ATOM 4390 C C . PHE B 1 153 ? 3.119 -0.199 -25.828 1 95.31 153 PHE B C 1
ATOM 4392 O O . PHE B 1 153 ? 2.049 0.284 -25.453 1 95.31 153 PHE B O 1
ATOM 4399 N N . GLN B 1 154 ? 3.273 -0.73 -27 1 93.94 154 GLN B N 1
ATOM 4400 C CA . GLN B 1 154 ? 2.203 -0.852 -27.984 1 93.94 154 GLN B CA 1
ATOM 4401 C C . GLN B 1 154 ? 1.529 0.495 -28.234 1 93.94 154 GLN B C 1
ATOM 4403 O O . GLN B 1 154 ? 0.305 0.608 -28.141 1 93.94 154 GLN B O 1
ATOM 4408 N N . SER B 1 155 ? 2.283 1.5 -28.375 1 93.19 155 SER B N 1
ATOM 4409 C CA . SER B 1 155 ? 1.87 2.85 -28.75 1 93.19 155 SER B CA 1
ATOM 4410 C C . SER B 1 155 ? 1.104 3.527 -27.625 1 93.19 155 SER B C 1
ATOM 4412 O O . SER B 1 155 ? 0.358 4.48 -27.859 1 93.19 155 SER B O 1
ATOM 4414 N 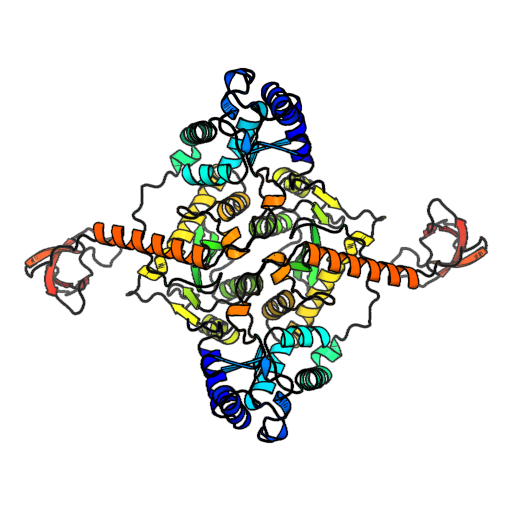N . LYS B 1 156 ? 1.196 2.939 -26.484 1 95.5 156 LYS B N 1
ATOM 4415 C CA . LYS B 1 156 ? 0.637 3.561 -25.297 1 95.5 156 LYS B CA 1
ATOM 4416 C C . LYS B 1 156 ? 1.738 3.965 -24.312 1 95.5 156 LYS B C 1
ATOM 4418 O O . LYS B 1 156 ? 2.764 3.289 -24.219 1 95.5 156 LYS B O 1
ATOM 4423 N N . ASN B 1 157 ? 1.484 5.09 -23.656 1 96.5 157 ASN B N 1
ATOM 4424 C CA . ASN B 1 157 ? 2.48 5.598 -22.719 1 96.5 157 ASN B CA 1
ATOM 4425 C C . ASN B 1 157 ? 2.107 5.273 -21.281 1 96.5 157 ASN B C 1
ATOM 4427 O O . ASN B 1 157 ? 0.935 5.336 -20.906 1 96.5 157 ASN B O 1
ATOM 4431 N N . TYR B 1 158 ? 3.152 4.914 -20.531 1 97.44 158 TYR B N 1
ATOM 4432 C CA . TYR B 1 158 ? 2.977 4.566 -19.125 1 97.44 158 TYR B CA 1
ATOM 4433 C C . TYR B 1 158 ? 3.977 5.316 -18.266 1 97.44 158 TYR B C 1
ATOM 4435 O O . TYR B 1 158 ? 5.051 5.703 -18.719 1 97.44 158 TYR B O 1
ATOM 4443 N N . LEU B 1 159 ? 3.57 5.586 -17.031 1 97.38 159 LEU B N 1
ATOM 4444 C CA . LEU B 1 159 ? 4.449 6.098 -15.984 1 97.38 159 LEU B CA 1
ATOM 4445 C C . LEU B 1 159 ? 4.887 4.977 -15.047 1 97.38 159 LEU B C 1
ATOM 4447 O O . LEU B 1 159 ? 4.047 4.285 -14.469 1 97.38 159 LEU B O 1
ATOM 4451 N N . VAL B 1 160 ? 6.195 4.758 -14.977 1 97.5 160 VAL B N 1
ATOM 4452 C CA . VAL B 1 160 ? 6.73 3.746 -14.07 1 97.5 160 VAL B CA 1
ATOM 4453 C C . VAL B 1 160 ? 7.473 4.418 -12.922 1 97.5 160 VAL B C 1
ATOM 4455 O O . VAL B 1 160 ? 8.383 5.223 -13.148 1 97.5 160 VAL B O 1
ATOM 4458 N N . THR B 1 161 ? 7.023 4.188 -11.719 1 97.88 161 THR B N 1
ATOM 4459 C CA . THR B 1 161 ? 7.652 4.691 -10.508 1 97.88 161 THR B CA 1
ATOM 4460 C C . THR B 1 161 ? 8.172 3.539 -9.648 1 97.88 161 THR B C 1
ATOM 4462 O O . THR B 1 161 ? 7.414 2.641 -9.281 1 97.88 161 THR B O 1
ATOM 4465 N N . VAL B 1 162 ? 9.5 3.553 -9.297 1 97.06 162 VAL B N 1
ATOM 4466 C CA . VAL B 1 162 ? 10.062 2.436 -8.547 1 97.06 162 VAL B CA 1
ATOM 4467 C C . VAL B 1 162 ? 10.625 2.938 -7.223 1 97.06 162 VAL B C 1
ATOM 4469 O O . VAL B 1 162 ? 11.234 4.008 -7.164 1 97.06 162 VAL B O 1
ATOM 4472 N N . ASP B 1 163 ? 10.328 2.244 -6.16 1 96.19 163 ASP B N 1
ATOM 4473 C CA . ASP B 1 163 ? 10.906 2.488 -4.844 1 96.19 163 ASP B CA 1
ATOM 4474 C C . ASP B 1 163 ? 12.289 1.855 -4.727 1 96.19 163 ASP B C 1
ATOM 4476 O O . ASP B 1 163 ? 12.438 0.64 -4.863 1 96.19 163 ASP B O 1
ATOM 4480 N N . TYR B 1 164 ? 13.25 2.602 -4.371 1 91 164 TYR B N 1
ATOM 4481 C CA . TYR B 1 164 ? 14.633 2.131 -4.32 1 91 164 TYR B CA 1
ATOM 4482 C C . TYR B 1 164 ? 14.836 1.157 -3.164 1 91 164 TYR B C 1
ATOM 4484 O O . TYR B 1 164 ? 15.719 0.302 -3.211 1 91 164 TYR B O 1
ATOM 4492 N N . TYR B 1 165 ? 14.047 1.283 -2.186 1 92.62 165 TYR B N 1
ATOM 4493 C CA . TYR B 1 165 ? 14.18 0.457 -0.991 1 92.62 165 TYR B CA 1
ATOM 4494 C C . TYR B 1 165 ? 13.602 -0.935 -1.225 1 92.62 165 TYR B C 1
ATOM 4496 O O . TYR B 1 165 ? 14.289 -1.939 -1.013 1 92.62 165 TYR B O 1
ATOM 4504 N N . SER B 1 166 ? 12.422 -1.009 -1.765 1 94.5 166 SER B N 1
ATOM 4505 C CA . SER B 1 166 ? 11.68 -2.262 -1.798 1 94.5 166 SER B CA 1
ATOM 4506 C C . SER B 1 166 ? 11.695 -2.881 -3.191 1 94.5 166 SER B C 1
ATOM 4508 O O . SER B 1 166 ? 11.328 -4.047 -3.365 1 94.5 166 SER B O 1
ATOM 4510 N N . ASN B 1 167 ? 12.031 -2.176 -4.195 1 92.88 167 ASN B N 1
ATOM 4511 C CA . ASN B 1 167 ? 11.922 -2.6 -5.586 1 92.88 167 ASN B CA 1
ATOM 4512 C C . ASN B 1 167 ? 10.469 -2.764 -6.012 1 92.88 167 ASN B C 1
ATOM 4514 O O . ASN B 1 167 ? 10.172 -3.457 -6.988 1 92.88 167 ASN B O 1
ATOM 4518 N N . TYR B 1 168 ? 9.578 -2.227 -5.203 1 97.5 168 TYR B N 1
ATOM 4519 C CA . TYR B 1 168 ? 8.172 -2.145 -5.586 1 97.5 168 TYR B CA 1
ATOM 4520 C C . TYR B 1 168 ? 7.949 -1.038 -6.609 1 97.5 168 TYR B C 1
ATOM 4522 O O . TYR B 1 168 ? 8.492 0.06 -6.477 1 97.5 168 TYR B O 1
ATOM 4530 N N . TRP B 1 169 ? 7.195 -1.318 -7.637 1 96.75 169 TRP B N 1
ATOM 4531 C CA . TRP B 1 169 ? 6.965 -0.263 -8.617 1 96.75 169 TRP B CA 1
ATOM 4532 C C . TRP B 1 169 ? 5.473 -0.095 -8.891 1 96.75 169 TRP B C 1
ATOM 4534 O O . TRP B 1 169 ? 4.695 -1.042 -8.742 1 96.75 169 TRP B O 1
ATOM 4544 N N . GLU B 1 170 ? 5.043 1.127 -9.18 1 98 170 GLU B N 1
ATOM 4545 C CA . GLU B 1 170 ? 3.729 1.491 -9.703 1 98 170 GLU B CA 1
ATOM 4546 C C . GLU B 1 170 ? 3.777 1.715 -11.211 1 98 170 GLU B C 1
ATOM 4548 O O . GLU B 1 170 ? 4.77 2.225 -11.742 1 98 170 GLU B O 1
ATOM 4553 N N . VAL B 1 171 ? 2.705 1.308 -11.898 1 97.31 171 VAL B N 1
ATOM 4554 C CA . VAL B 1 171 ? 2.551 1.524 -13.336 1 97.31 171 VAL B CA 1
ATOM 4555 C C . VAL B 1 171 ? 1.213 2.203 -13.609 1 97.31 171 VAL B C 1
ATOM 4557 O O . VAL B 1 171 ? 0.158 1.691 -13.227 1 97.31 171 VAL B O 1
ATOM 4560 N N . ASP B 1 172 ? 1.292 3.355 -14.242 1 96.81 172 ASP B N 1
ATOM 4561 C CA . ASP B 1 172 ? 0.076 4.094 -14.57 1 96.81 172 ASP B CA 1
ATOM 4562 C C . ASP B 1 172 ? -0.008 4.367 -16.062 1 96.81 172 ASP B C 1
ATOM 4564 O O . ASP B 1 172 ? 0.964 4.816 -16.672 1 96.81 172 ASP B O 1
ATOM 4568 N N . TYR B 1 173 ? -1.171 4.051 -16.641 1 95.44 173 TYR B N 1
ATOM 4569 C CA . TYR B 1 173 ? -1.44 4.445 -18.031 1 95.44 173 TYR B CA 1
ATOM 4570 C C . TYR B 1 173 ? -1.521 5.961 -18.156 1 95.44 173 TYR B C 1
ATOM 4572 O O . TYR B 1 173 ? -2.109 6.633 -17.297 1 95.44 173 TYR B O 1
ATOM 4580 N N . LEU B 1 174 ? -0.903 6.5 -19.188 1 95.81 174 LEU B N 1
ATOM 4581 C CA . LEU B 1 174 ? -0.928 7.934 -19.453 1 95.81 174 LEU B CA 1
ATOM 4582 C C . LEU B 1 174 ? -1.68 8.234 -20.75 1 95.81 174 LEU B C 1
ATOM 4584 O O . LEU B 1 174 ? -1.312 7.742 -21.812 1 95.81 174 LEU B O 1
ATOM 4588 N N . GLU B 1 175 ? -2.693 9.086 -20.641 1 93.06 175 GLU B N 1
ATOM 4589 C CA . GLU B 1 175 ? -3.414 9.508 -21.828 1 93.06 175 GLU B CA 1
ATOM 4590 C C . GLU B 1 175 ? -2.543 10.406 -22.719 1 93.06 175 GLU B C 1
ATOM 4592 O O . GLU B 1 175 ? -2.699 10.43 -23.938 1 93.06 175 GLU B O 1
ATOM 4597 N N . ASP B 1 176 ? -1.683 11.148 -22.078 1 94.06 176 ASP B N 1
ATOM 4598 C CA . ASP B 1 176 ? -0.668 11.961 -22.75 1 94.06 176 ASP B CA 1
ATOM 4599 C C . ASP B 1 176 ? 0.578 12.102 -21.875 1 94.06 176 ASP B C 1
ATOM 4601 O O . ASP B 1 176 ? 0.6 11.641 -20.734 1 94.06 176 ASP B O 1
ATOM 4605 N N . THR B 1 177 ? 1.6 12.633 -22.422 1 93.31 177 THR B N 1
ATOM 4606 C CA . THR B 1 177 ? 2.854 12.703 -21.688 1 93.31 177 THR B CA 1
ATOM 4607 C C . THR B 1 177 ? 3.105 14.117 -21.172 1 93.31 177 THR B C 1
ATOM 4609 O O . THR B 1 177 ? 4.254 14.508 -20.969 1 93.31 177 THR B O 1
ATOM 4612 N N . LEU B 1 178 ? 2.037 14.805 -21.016 1 95.31 178 LEU B N 1
ATOM 4613 C CA . LEU B 1 178 ? 2.162 16.172 -20.5 1 95.31 178 LEU B CA 1
ATOM 4614 C C . LEU B 1 178 ? 2.512 16.156 -19.016 1 95.31 178 LEU B C 1
ATOM 4616 O O . LEU B 1 178 ? 2.15 15.227 -18.297 1 95.31 178 LEU B O 1
ATOM 4620 N N . ALA B 1 179 ? 3.152 17.219 -18.594 1 96.06 179 ALA B N 1
ATOM 4621 C CA . ALA B 1 179 ? 3.6 17.344 -17.203 1 96.06 179 ALA B CA 1
ATOM 4622 C C . ALA B 1 179 ? 2.426 17.234 -16.234 1 96.06 179 ALA B C 1
ATOM 4624 O O . ALA B 1 179 ? 2.518 16.516 -15.234 1 96.06 179 ALA B O 1
ATOM 4625 N N . LEU B 1 180 ? 1.369 17.844 -16.578 1 96.38 180 LEU B N 1
ATOM 4626 C CA . LEU B 1 180 ? 0.222 17.875 -15.68 1 96.38 180 LEU B CA 1
ATOM 4627 C C . LEU B 1 180 ? -0.361 16.469 -15.508 1 96.38 180 LEU B C 1
ATOM 4629 O O . LEU B 1 180 ? -0.808 16.109 -14.414 1 96.38 180 LEU B O 1
ATOM 4633 N N . THR B 1 181 ? -0.407 15.742 -16.562 1 96.44 181 THR B N 1
ATOM 4634 C CA . THR B 1 181 ? -0.898 14.367 -16.5 1 96.44 181 THR B CA 1
ATOM 4635 C C . THR B 1 181 ? 0.022 13.508 -15.641 1 96.44 181 THR B C 1
ATOM 4637 O O . THR B 1 181 ? -0.446 12.75 -14.789 1 96.44 181 THR B O 1
ATOM 4640 N N . VAL B 1 182 ? 1.29 13.656 -15.82 1 97.44 182 VAL B N 1
ATOM 4641 C CA . VAL B 1 182 ? 2.289 12.914 -15.055 1 97.44 182 VAL B CA 1
ATOM 4642 C C . VAL B 1 182 ? 2.172 13.266 -13.57 1 97.44 182 VAL B C 1
ATOM 4644 O O . VAL B 1 182 ? 2.15 12.383 -12.719 1 97.44 182 VAL B O 1
ATOM 4647 N N . ILE B 1 183 ? 2.061 14.5 -13.328 1 97.56 183 ILE B N 1
ATOM 4648 C CA . ILE B 1 183 ? 1.989 14.992 -11.961 1 97.56 183 ILE B CA 1
ATOM 4649 C C . ILE B 1 183 ? 0.733 14.453 -11.273 1 97.56 183 ILE B C 1
ATOM 4651 O O . ILE B 1 183 ? 0.769 14.078 -10.102 1 97.56 183 ILE B O 1
ATOM 4655 N N . ARG B 1 184 ? -0.341 14.406 -11.984 1 96.56 184 ARG B N 1
ATOM 4656 C CA . ARG B 1 184 ? -1.58 13.883 -11.422 1 96.56 184 ARG B CA 1
ATOM 4657 C C . ARG B 1 184 ? -1.407 12.438 -10.969 1 96.56 184 ARG B C 1
ATOM 4659 O O . ARG B 1 184 ? -1.879 12.055 -9.898 1 96.56 184 ARG B O 1
ATOM 4666 N N . LYS B 1 185 ? -0.789 11.68 -11.789 1 97.5 185 LYS B N 1
ATOM 4667 C CA . LYS B 1 185 ? -0.535 10.281 -11.438 1 97.5 185 LYS B CA 1
ATOM 4668 C C . LYS B 1 185 ? 0.393 10.18 -10.234 1 97.5 185 LYS B C 1
ATOM 4670 O O . LYS B 1 185 ? 0.179 9.352 -9.352 1 97.5 185 LYS B O 1
ATOM 4675 N N . LEU B 1 186 ? 1.361 11.023 -10.172 1 98.19 186 LEU B N 1
ATOM 4676 C CA . LEU B 1 186 ? 2.305 11.023 -9.062 1 98.19 186 LEU B CA 1
ATOM 4677 C C . LEU B 1 186 ? 1.625 11.453 -7.77 1 98.19 186 LEU B C 1
ATOM 4679 O O . LEU B 1 186 ? 1.905 10.906 -6.699 1 98.19 186 LEU B O 1
ATOM 4683 N N . ARG B 1 187 ? 0.742 12.438 -7.891 1 97.75 187 ARG B N 1
ATOM 4684 C CA . ARG B 1 187 ? -0.019 12.867 -6.723 1 97.75 187 ARG B CA 1
ATOM 4685 C C . ARG B 1 187 ? -0.808 11.703 -6.129 1 97.75 187 ARG B C 1
ATOM 4687 O O . ARG B 1 187 ? -0.837 11.523 -4.91 1 97.75 187 ARG B O 1
ATOM 4694 N N . ALA B 1 188 ? -1.37 10.93 -6.957 1 97.62 188 ALA B N 1
ATOM 4695 C CA . ALA B 1 188 ? -2.139 9.773 -6.512 1 97.62 188 ALA B CA 1
ATOM 4696 C C . ALA B 1 188 ? -1.236 8.742 -5.832 1 97.62 188 ALA B C 1
ATOM 4698 O O . ALA B 1 188 ? -1.59 8.188 -4.789 1 97.62 188 ALA B O 1
ATOM 4699 N N . GLN B 1 189 ? -0.081 8.516 -6.438 1 98.31 189 GLN B N 1
ATOM 4700 C CA . GLN B 1 189 ? 0.862 7.555 -5.871 1 98.31 189 GLN B CA 1
ATOM 4701 C C . GLN B 1 189 ? 1.377 8.031 -4.516 1 98.31 189 GLN B C 1
ATOM 4703 O O . GLN B 1 189 ? 1.459 7.246 -3.568 1 98.31 189 GLN B O 1
ATOM 4708 N N . PHE B 1 190 ? 1.709 9.32 -4.453 1 98.19 190 PHE B N 1
ATOM 4709 C CA . PHE B 1 190 ? 2.264 9.875 -3.225 1 98.19 190 PHE B CA 1
ATOM 4710 C C . PHE B 1 190 ? 1.203 9.938 -2.131 1 98.19 190 PHE B C 1
ATOM 4712 O O . PHE B 1 190 ? 1.515 9.797 -0.947 1 98.19 190 PHE B O 1
ATOM 4719 N N . ALA B 1 191 ? -0.031 10.117 -2.514 1 97.81 191 ALA B N 1
ATOM 4720 C CA . ALA B 1 191 ? -1.124 10.07 -1.546 1 97.81 191 ALA B CA 1
ATOM 4721 C C . ALA B 1 191 ? -1.307 8.656 -1.001 1 97.81 191 ALA B C 1
ATOM 4723 O O . ALA B 1 191 ? -1.864 8.469 0.083 1 97.81 191 ALA B O 1
ATOM 4724 N N . ARG B 1 192 ? -0.834 7.688 -1.748 1 97.88 192 ARG B N 1
ATOM 4725 C CA . ARG B 1 192 ? -0.99 6.285 -1.37 1 97.88 192 ARG B CA 1
ATOM 4726 C C . ARG B 1 192 ? 0.168 5.824 -0.492 1 97.88 192 ARG B C 1
ATOM 4728 O O . ARG B 1 192 ? -0.047 5.234 0.569 1 97.88 192 ARG B O 1
ATOM 4735 N N . HIS B 1 193 ? 1.379 6.098 -0.93 1 98.19 193 HIS B N 1
ATOM 4736 C CA . HIS B 1 193 ? 2.559 5.508 -0.308 1 98.19 193 HIS B CA 1
ATOM 4737 C C . HIS B 1 193 ? 3.309 6.531 0.537 1 98.19 193 HIS B C 1
ATOM 4739 O O . HIS B 1 193 ? 4.289 6.191 1.203 1 98.19 193 HIS B O 1
ATOM 4745 N N . GLY B 1 194 ? 2.852 7.824 0.553 1 97.75 194 GLY B N 1
ATOM 4746 C CA . GLY B 1 194 ? 3.555 8.906 1.219 1 97.75 194 GLY B CA 1
ATOM 4747 C C . GLY B 1 194 ? 4.391 9.75 0.27 1 97.75 194 GLY B C 1
ATOM 4748 O O . GLY B 1 194 ? 4.656 9.336 -0.861 1 97.75 194 GLY B O 1
ATOM 4749 N N . ILE B 1 195 ? 4.742 10.906 0.741 1 96.69 195 ILE B N 1
ATOM 4750 C CA . ILE B 1 195 ? 5.621 11.773 -0.032 1 96.69 195 ILE B CA 1
ATOM 4751 C C . ILE B 1 195 ? 7.062 11.289 0.09 1 96.69 195 ILE B C 1
ATOM 4753 O O . ILE B 1 195 ? 7.578 11.125 1.199 1 96.69 195 ILE B O 1
ATOM 4757 N N . PRO B 1 196 ? 7.715 11.008 -1.039 1 96.44 196 PRO B N 1
ATOM 4758 C CA . PRO B 1 196 ? 9.125 10.625 -0.939 1 96.44 196 PRO B CA 1
ATOM 4759 C C . PRO B 1 196 ? 10.023 11.773 -0.493 1 96.44 196 PRO B C 1
ATOM 4761 O O . PRO B 1 196 ? 9.625 12.945 -0.592 1 96.44 196 PRO B O 1
ATOM 4764 N N . ASP B 1 197 ? 11.219 11.406 0.019 1 93.56 197 ASP B N 1
ATOM 4765 C CA . ASP B 1 197 ? 12.219 12.43 0.281 1 93.56 197 ASP B CA 1
ATOM 4766 C C . ASP B 1 197 ? 12.844 12.93 -1.02 1 93.56 197 ASP B C 1
ATOM 4768 O O . ASP B 1 197 ? 13.07 14.133 -1.189 1 93.56 197 ASP B O 1
ATOM 4772 N N . VAL B 1 198 ? 13.086 11.914 -1.9 1 92.38 198 VAL B N 1
ATOM 4773 C CA . VAL B 1 198 ? 13.773 12.227 -3.148 1 92.38 198 VAL B CA 1
ATOM 4774 C C . VAL B 1 198 ? 13.07 11.539 -4.312 1 92.38 198 VAL B C 1
ATOM 4776 O O . VAL B 1 198 ? 12.727 10.359 -4.227 1 92.38 198 VAL B O 1
ATOM 4779 N N . CYS B 1 199 ? 12.805 12.32 -5.293 1 93.94 199 CYS B N 1
ATOM 4780 C CA . CYS B 1 199 ? 12.336 11.805 -6.57 1 93.94 199 CYS B CA 1
ATOM 4781 C C . CYS B 1 199 ? 13.391 11.977 -7.656 1 93.94 199 CYS B C 1
ATOM 4783 O O . CYS B 1 199 ? 13.867 13.086 -7.895 1 93.94 199 CYS B O 1
ATOM 4785 N N . PHE B 1 200 ? 13.695 10.852 -8.266 1 91.94 200 PHE B N 1
ATOM 4786 C CA . PHE B 1 200 ? 14.703 10.867 -9.312 1 91.94 200 PHE B CA 1
ATOM 4787 C C . PHE B 1 200 ? 14.062 10.641 -10.68 1 91.94 200 PHE B C 1
ATOM 4789 O O . PHE B 1 200 ? 13.305 9.688 -10.867 1 91.94 200 PHE B O 1
ATOM 4796 N N . THR B 1 201 ? 14.297 11.57 -11.617 1 91.31 201 THR B N 1
ATOM 4797 C CA . THR B 1 201 ? 13.781 11.43 -12.969 1 91.31 201 THR B CA 1
ATOM 4798 C C . THR B 1 201 ? 14.867 11.727 -14 1 91.31 201 THR B C 1
ATOM 4800 O O . THR B 1 201 ? 15.945 12.211 -13.656 1 91.31 201 THR B O 1
ATOM 4803 N N . ASP B 1 202 ? 14.648 11.344 -15.195 1 84.31 202 ASP B N 1
ATOM 4804 C CA . ASP B 1 202 ? 15.523 11.812 -16.266 1 84.31 202 ASP B CA 1
ATOM 4805 C C . ASP B 1 202 ? 15.25 13.281 -16.594 1 84.31 202 ASP B C 1
ATOM 4807 O O . ASP B 1 202 ? 14.508 13.953 -15.875 1 84.31 202 ASP B O 1
ATOM 4811 N N . ASN B 1 203 ? 15.883 13.805 -17.625 1 79.94 203 ASN B N 1
ATOM 4812 C CA . ASN B 1 203 ? 15.734 15.219 -17.969 1 79.94 203 ASN B CA 1
ATOM 4813 C C . ASN B 1 203 ? 14.688 15.422 -19.062 1 79.94 203 ASN B C 1
ATOM 4815 O O . ASN B 1 203 ? 14.828 16.312 -19.906 1 79.94 203 ASN B O 1
ATOM 4819 N N . GLY B 1 204 ? 13.664 14.578 -19.016 1 85.75 204 GLY B N 1
ATOM 4820 C CA . GLY B 1 204 ? 12.586 14.773 -19.984 1 85.75 204 GLY B CA 1
ATOM 4821 C C . GLY B 1 204 ? 11.82 16.062 -19.75 1 85.75 204 GLY B C 1
ATOM 4822 O O . GLY B 1 204 ? 11.719 16.547 -18.625 1 85.75 204 GLY B O 1
ATOM 4823 N N . PRO B 1 205 ? 11.281 16.562 -20.766 1 88.75 205 PRO B N 1
ATOM 4824 C CA . PRO B 1 205 ? 10.586 17.844 -20.656 1 88.75 205 PRO B CA 1
ATOM 4825 C C . PRO B 1 205 ? 9.414 17.812 -19.688 1 88.75 205 PRO B C 1
ATOM 4827 O O . PRO B 1 205 ? 9.055 18.844 -19.109 1 88.75 205 PRO B O 1
ATOM 4830 N N . GLN B 1 206 ? 8.805 16.703 -19.5 1 90.94 206 GLN B N 1
ATOM 4831 C CA . GLN B 1 206 ? 7.68 16.578 -18.578 1 90.94 206 GLN B CA 1
ATOM 4832 C C . GLN B 1 206 ? 8.141 16.734 -17.141 1 90.94 206 GLN B C 1
ATOM 4834 O O . GLN B 1 206 ? 7.336 17.031 -16.25 1 90.94 206 GLN B O 1
ATOM 4839 N N . PHE B 1 207 ? 9.391 16.562 -16.875 1 92.38 207 PHE B N 1
ATOM 4840 C CA . PHE B 1 207 ? 9.922 16.625 -15.523 1 92.38 207 PHE B CA 1
ATOM 4841 C C . PHE B 1 207 ? 10.688 17.922 -15.297 1 92.38 207 PHE B C 1
ATOM 4843 O O . PHE B 1 207 ? 10.727 18.438 -14.18 1 92.38 207 PHE B O 1
ATOM 4850 N N . ASP B 1 208 ? 11.352 18.328 -16.344 1 90.44 208 ASP B N 1
ATOM 4851 C CA . ASP B 1 208 ? 12.102 19.578 -16.25 1 90.44 208 ASP B CA 1
ATOM 4852 C C . ASP B 1 208 ? 11.25 20.766 -16.719 1 90.44 208 ASP B C 1
ATOM 4854 O O . ASP B 1 208 ? 11.508 21.328 -17.781 1 90.44 208 ASP B O 1
ATOM 4858 N N . CYS B 1 209 ? 10.344 21.203 -16.031 1 93.5 209 CYS B N 1
ATOM 4859 C CA . CYS B 1 209 ? 9.438 22.297 -16.344 1 93.5 209 CYS B CA 1
ATOM 4860 C C . CYS B 1 209 ? 8.961 23 -15.078 1 93.5 209 CYS B C 1
ATOM 4862 O O . CYS B 1 209 ? 9.242 22.531 -13.969 1 93.5 209 CYS B O 1
ATOM 4864 N N . GLY B 1 210 ? 8.367 24.078 -15.242 1 94.25 210 GLY B N 1
ATOM 4865 C CA . GLY B 1 210 ? 7.902 24.859 -14.117 1 94.25 210 GLY B CA 1
ATOM 4866 C C . GLY B 1 210 ? 6.836 24.156 -13.297 1 94.25 210 GLY B C 1
ATOM 4867 O O . GLY B 1 210 ? 6.824 24.266 -12.07 1 94.25 210 GLY B O 1
ATOM 4868 N N . GLU B 1 211 ? 5.953 23.438 -13.984 1 95.5 211 GLU B N 1
ATOM 4869 C CA . GLU B 1 211 ? 4.879 22.719 -13.305 1 95.5 211 GLU B CA 1
ATOM 4870 C C . GLU B 1 211 ? 5.434 21.688 -12.328 1 95.5 211 GLU B C 1
ATOM 4872 O O . GLU B 1 211 ? 4.953 21.578 -11.203 1 95.5 211 GLU B O 1
ATOM 4877 N N . PHE B 1 212 ? 6.422 21.016 -12.711 1 95.88 212 PHE B N 1
ATOM 4878 C CA . PHE B 1 212 ? 6.992 19.969 -11.867 1 95.88 212 PHE B CA 1
ATOM 4879 C C . PHE B 1 212 ? 7.766 20.578 -10.695 1 95.88 212 PHE B C 1
ATOM 4881 O O . PHE B 1 212 ? 7.742 20.047 -9.586 1 95.88 212 PHE B O 1
ATOM 4888 N N . ARG B 1 213 ? 8.43 21.656 -10.969 1 94 213 ARG B N 1
ATOM 4889 C CA . ARG B 1 213 ? 9.117 22.359 -9.898 1 94 213 ARG B CA 1
ATOM 4890 C C . ARG B 1 213 ? 8.133 22.844 -8.836 1 94 213 ARG B C 1
ATOM 4892 O O . ARG B 1 213 ? 8.406 22.734 -7.637 1 94 213 ARG B O 1
ATOM 4899 N N . LYS B 1 214 ? 7.07 23.375 -9.32 1 95.06 214 LYS B N 1
ATOM 4900 C CA . LYS B 1 214 ? 6.023 23.797 -8.398 1 95.06 214 LYS B CA 1
ATOM 4901 C C . LYS B 1 214 ? 5.488 22.609 -7.598 1 95.06 214 LYS B C 1
ATOM 4903 O O . LYS B 1 214 ? 5.262 22.719 -6.391 1 95.06 214 LYS B O 1
ATOM 4908 N N . PHE B 1 215 ? 5.289 21.516 -8.297 1 96.12 215 PHE B N 1
ATOM 4909 C CA . PHE B 1 215 ? 4.824 20.281 -7.668 1 96.12 215 PHE B CA 1
ATOM 4910 C C . PHE B 1 215 ? 5.785 19.844 -6.57 1 96.12 215 PHE B C 1
ATOM 4912 O O . PHE B 1 215 ? 5.363 19.562 -5.449 1 96.12 215 PHE B O 1
ATOM 4919 N N . SER B 1 216 ? 7.062 19.797 -6.863 1 94.75 216 SER B N 1
ATOM 4920 C CA . SER B 1 216 ? 8.078 19.375 -5.906 1 94.75 216 SER B CA 1
ATOM 4921 C C . SER B 1 216 ? 8.109 20.297 -4.691 1 94.75 216 SER B C 1
ATOM 4923 O O . SER B 1 216 ? 8.266 19.828 -3.559 1 94.75 216 SER B O 1
ATOM 4925 N N . ARG B 1 217 ? 7.926 21.547 -4.875 1 91.56 217 ARG B N 1
ATOM 4926 C CA . ARG B 1 217 ? 7.945 22.531 -3.797 1 91.56 217 ARG B CA 1
ATOM 4927 C C . ARG B 1 217 ? 6.711 22.391 -2.908 1 91.56 217 ARG B C 1
ATOM 4929 O O . ARG B 1 217 ? 6.828 22.359 -1.681 1 91.56 217 ARG B O 1
ATOM 4936 N N . LEU B 1 218 ? 5.574 22.266 -3.525 1 91.31 218 LEU B N 1
ATOM 4937 C CA . LEU B 1 218 ? 4.316 22.203 -2.793 1 91.31 218 LEU B CA 1
ATOM 4938 C C . LEU B 1 218 ? 4.223 20.922 -1.972 1 91.31 218 LEU B C 1
ATOM 4940 O O . LEU B 1 218 ? 3.666 20.922 -0.872 1 91.31 218 LEU B O 1
ATOM 4944 N N . TRP B 1 219 ? 4.742 19.828 -2.525 1 94.38 219 TRP B N 1
ATOM 4945 C CA . TRP B 1 219 ? 4.676 18.547 -1.844 1 94.38 219 TRP B CA 1
ATOM 4946 C C . TRP B 1 219 ? 5.945 18.281 -1.038 1 94.38 219 TRP B C 1
ATOM 4948 O O . TRP B 1 219 ? 6.082 17.234 -0.4 1 94.38 219 TRP B O 1
ATOM 4958 N N . GLU B 1 220 ? 6.879 19.188 -1.104 1 91.81 220 GLU B N 1
ATOM 4959 C CA . GLU B 1 220 ? 8.062 19.266 -0.257 1 91.81 220 GLU B CA 1
ATOM 4960 C C . GLU B 1 220 ? 8.922 18.016 -0.402 1 91.81 220 GLU B C 1
ATOM 4962 O O . GLU B 1 220 ? 9.289 17.391 0.595 1 91.81 220 GLU B O 1
ATOM 4967 N N . PHE B 1 221 ? 9.289 17.641 -1.558 1 93.56 221 PHE B N 1
ATOM 4968 C CA . PHE B 1 221 ? 10.289 16.625 -1.82 1 93.56 221 PHE B CA 1
ATOM 4969 C C . PHE B 1 221 ? 11.398 17.172 -2.711 1 93.56 221 PHE B C 1
ATOM 4971 O O . PHE B 1 221 ? 11.219 18.172 -3.393 1 93.56 221 PHE B O 1
ATOM 4978 N N . LYS B 1 222 ? 12.539 16.5 -2.65 1 92 222 LYS B N 1
ATOM 4979 C CA . LYS B 1 222 ? 13.672 16.875 -3.496 1 92 222 LYS B CA 1
ATOM 4980 C C . LYS B 1 222 ? 13.578 16.203 -4.863 1 92 222 LYS B C 1
ATOM 4982 O O . LYS B 1 222 ? 13.391 14.992 -4.949 1 92 222 LYS B O 1
ATOM 4987 N N . HIS B 1 223 ? 13.625 17.031 -5.906 1 92.25 223 HIS B N 1
ATOM 4988 C CA . HIS B 1 223 ? 13.641 16.5 -7.27 1 92.25 223 HIS B CA 1
ATOM 4989 C C . HIS B 1 223 ? 15.055 16.484 -7.836 1 92.25 223 HIS B C 1
ATOM 4991 O O . HIS B 1 223 ? 15.656 17.547 -8.055 1 92.25 223 HIS B O 1
ATOM 4997 N N . ASP B 1 224 ? 15.539 15.273 -8.016 1 88.38 224 ASP B N 1
ATOM 4998 C CA . ASP B 1 224 ? 16.875 15.102 -8.586 1 88.38 224 ASP B CA 1
ATOM 4999 C C . ASP B 1 224 ? 16.797 14.57 -10.016 1 88.38 224 ASP B C 1
ATOM 5001 O O . ASP B 1 224 ? 15.969 13.711 -10.32 1 88.38 224 ASP B O 1
ATOM 5005 N N . THR B 1 225 ? 17.516 15.172 -10.852 1 82.69 225 THR B N 1
ATOM 5006 C CA . THR B 1 225 ? 17.516 14.719 -12.242 1 82.69 225 THR B CA 1
ATOM 5007 C C . THR B 1 225 ? 18.859 14.117 -12.617 1 82.69 225 THR B C 1
ATOM 5009 O O . THR B 1 225 ? 19.859 14.352 -11.938 1 82.69 225 THR B O 1
ATOM 5012 N N . SER B 1 226 ? 18.828 13.109 -13.484 1 68.31 226 SER B N 1
ATOM 5013 C CA . SER B 1 226 ? 20.062 12.445 -13.922 1 68.31 226 SER B CA 1
ATOM 5014 C C . SER B 1 226 ? 20.969 13.406 -14.664 1 68.31 226 SER B C 1
ATOM 5016 O O . SER B 1 226 ? 20.516 14.258 -15.43 1 68.31 226 SER B O 1
ATOM 5018 N N . SER B 1 227 ? 22.047 13.758 -14.016 1 57.44 227 SER B N 1
ATOM 5019 C CA . SER B 1 227 ? 23.078 14.453 -14.781 1 57.44 227 SER B CA 1
ATOM 5020 C C . SER B 1 227 ? 23.766 13.516 -15.766 1 57.44 227 SER B C 1
ATOM 5022 O O . SER B 1 227 ? 23.828 12.305 -15.539 1 57.44 227 SER B O 1
ATOM 5024 N N . PRO B 1 228 ? 23.953 13.961 -17.109 1 50.69 228 PRO B N 1
ATOM 5025 C CA . PRO B 1 228 ? 24.734 13.141 -18.047 1 50.69 228 PRO B CA 1
ATOM 5026 C C . PRO B 1 228 ? 25.875 12.383 -17.359 1 50.69 228 PRO B C 1
ATOM 5028 O O . PRO B 1 228 ? 26.234 11.297 -17.812 1 50.69 228 PRO B O 1
ATOM 5031 N N . LEU B 1 229 ? 26.359 12.953 -16.328 1 46.06 229 LEU B N 1
ATOM 5032 C CA . LEU B 1 229 ? 27.562 12.398 -15.711 1 46.06 229 LEU B CA 1
ATOM 5033 C C . LEU B 1 229 ? 27.203 11.297 -14.711 1 46.06 229 LEU B C 1
ATOM 5035 O O . LEU B 1 229 ? 28.062 10.516 -14.32 1 46.06 229 LEU B O 1
ATOM 5039 N N . TYR B 1 230 ? 25.969 11.234 -14.281 1 50.62 230 TYR B N 1
ATOM 5040 C CA . TYR B 1 230 ? 25.656 10.273 -13.227 1 50.62 230 TYR B CA 1
ATOM 5041 C C . TYR B 1 230 ? 24.641 9.242 -13.719 1 50.62 230 TYR B C 1
ATOM 5043 O O . TYR B 1 230 ? 23.469 9.266 -13.312 1 50.62 230 TYR B O 1
ATOM 5051 N N . SER B 1 231 ? 25.078 8.438 -14.672 1 52.91 231 SER B N 1
ATOM 5052 C CA . SER B 1 231 ? 24.328 7.387 -15.352 1 52.91 231 SER B CA 1
ATOM 5053 C C . SER B 1 231 ? 23.891 6.305 -14.375 1 52.91 231 SER B C 1
ATOM 5055 O O . SER B 1 231 ? 22.891 5.613 -14.609 1 52.91 231 SER B O 1
ATOM 5057 N N . GLN B 1 232 ? 24.562 6.234 -13.219 1 53.72 232 GLN B N 1
ATOM 5058 C CA . GLN B 1 232 ? 24.391 5.078 -12.352 1 53.72 232 GLN B CA 1
ATOM 5059 C C . GLN B 1 232 ? 23.047 5.121 -11.633 1 53.72 232 GLN B C 1
ATOM 5061 O O . GLN B 1 232 ? 22.469 4.074 -11.305 1 53.72 232 GLN B O 1
ATOM 5066 N N . SER B 1 233 ? 22.438 6.312 -11.344 1 56 233 SER B N 1
ATOM 5067 C CA . SER B 1 233 ? 21.188 6.398 -10.586 1 56 233 SER B CA 1
ATOM 5068 C C . SER B 1 233 ? 20 5.98 -11.438 1 56 233 SER B C 1
ATOM 5070 O O . SER B 1 233 ? 18.984 5.512 -10.906 1 56 233 SER B O 1
ATOM 5072 N N . ASN B 1 234 ? 20.281 5.883 -12.664 1 67.38 234 ASN B N 1
ATOM 5073 C CA . ASN B 1 234 ? 19.172 5.594 -13.57 1 67.38 234 ASN B CA 1
ATOM 5074 C C . ASN B 1 234 ? 19.016 4.098 -13.805 1 67.38 234 ASN B C 1
ATOM 5076 O O . ASN B 1 234 ? 18.016 3.654 -14.375 1 67.38 234 ASN B O 1
ATOM 5080 N N . GLY B 1 235 ? 19.891 3.426 -13.156 1 77.12 235 GLY B N 1
ATOM 5081 C CA . GLY B 1 235 ? 19.906 1.994 -13.422 1 77.12 235 GLY B CA 1
ATOM 5082 C C . GLY B 1 235 ? 18.688 1.281 -12.844 1 77.12 235 GLY B C 1
ATOM 5083 O O . GLY B 1 235 ? 18.109 0.414 -13.492 1 77.12 235 GLY B O 1
ATOM 5084 N N . LYS B 1 236 ? 18.234 1.729 -11.648 1 85.38 236 LYS B N 1
ATOM 5085 C CA . LYS B 1 236 ? 17.109 1.064 -10.992 1 85.38 236 LYS B CA 1
ATOM 5086 C C . LYS B 1 236 ? 15.812 1.265 -11.773 1 85.38 236 LYS B C 1
ATOM 5088 O O . LYS B 1 236 ? 15.047 0.319 -11.969 1 85.38 236 LYS B O 1
ATOM 5093 N N . VAL B 1 237 ? 15.609 2.465 -12.227 1 88.94 237 VAL B N 1
ATOM 5094 C CA . VAL B 1 237 ? 14.375 2.768 -12.938 1 88.94 237 VAL B CA 1
ATOM 5095 C C . VAL B 1 237 ? 14.383 2.084 -14.305 1 88.94 237 VAL B C 1
ATOM 5097 O O . VAL B 1 237 ? 13.352 1.606 -14.773 1 88.94 237 VAL B O 1
ATOM 5100 N N . GLU B 1 238 ? 15.547 2.041 -14.914 1 87.19 238 GLU B N 1
ATOM 5101 C CA . GLU B 1 238 ? 15.672 1.348 -16.188 1 87.19 238 GLU B CA 1
ATOM 5102 C C . GLU B 1 238 ? 15.359 -0.138 -16.047 1 87.19 238 GLU B C 1
ATOM 5104 O O . GLU B 1 238 ? 14.656 -0.715 -16.891 1 87.19 238 GLU B O 1
ATOM 5109 N N . GLN B 1 239 ? 15.867 -0.702 -15.047 1 88.88 239 GLN B N 1
ATOM 5110 C CA . GLN B 1 239 ? 15.578 -2.107 -14.773 1 88.88 239 GLN B CA 1
ATOM 5111 C C . GLN B 1 239 ? 14.094 -2.33 -14.516 1 88.88 239 GLN B C 1
ATOM 5113 O O . GLN B 1 239 ? 13.523 -3.322 -14.977 1 88.88 239 GLN B O 1
ATOM 5118 N N . ALA B 1 240 ? 13.5 -1.442 -13.766 1 93.69 240 ALA B N 1
ATOM 5119 C CA . ALA B 1 240 ? 12.062 -1.537 -13.492 1 93.69 240 ALA B CA 1
ATOM 5120 C C . ALA B 1 240 ? 11.258 -1.459 -14.781 1 93.69 240 ALA B C 1
ATOM 5122 O O . ALA B 1 240 ? 10.344 -2.26 -15 1 93.69 240 ALA B O 1
ATOM 5123 N N . VAL B 1 241 ? 11.617 -0.539 -15.641 1 94.12 241 VAL B N 1
ATOM 5124 C CA . VAL B 1 241 ? 10.922 -0.356 -16.906 1 94.12 241 VAL B CA 1
ATOM 5125 C C . VAL B 1 241 ? 11.047 -1.623 -17.75 1 94.12 241 VAL B C 1
ATOM 5127 O O . VAL B 1 241 ? 10.062 -2.088 -18.328 1 94.12 241 VAL B O 1
ATOM 5130 N N . GLN B 1 242 ? 12.227 -2.18 -17.766 1 91.62 242 GLN B N 1
ATOM 5131 C CA . GLN B 1 242 ? 12.453 -3.402 -18.531 1 91.62 242 GLN B CA 1
ATOM 5132 C C . GLN B 1 242 ? 11.633 -4.559 -17.969 1 91.62 242 GLN B C 1
ATOM 5134 O O . GLN B 1 242 ? 11.055 -5.34 -18.734 1 91.62 242 GLN B O 1
ATOM 5139 N N . THR B 1 243 ? 11.602 -4.668 -16.703 1 92.75 243 THR B N 1
ATOM 5140 C CA . THR B 1 243 ? 10.836 -5.715 -16.047 1 92.75 243 THR B CA 1
ATOM 5141 C C . THR B 1 243 ? 9.352 -5.59 -16.375 1 92.75 243 THR B C 1
ATOM 5143 O O . THR B 1 243 ? 8.711 -6.57 -16.766 1 92.75 243 THR B O 1
ATOM 5146 N N . VAL B 1 244 ? 8.844 -4.398 -16.25 1 95.62 244 VAL B N 1
ATOM 5147 C CA . VAL B 1 244 ? 7.43 -4.148 -16.531 1 95.62 244 VAL B CA 1
ATOM 5148 C C . VAL B 1 244 ? 7.113 -4.473 -17.984 1 95.62 244 VAL B C 1
ATOM 5150 O O . VAL B 1 244 ? 6.133 -5.16 -18.281 1 95.62 244 VAL B O 1
ATOM 5153 N N . LYS B 1 245 ? 7.957 -3.994 -18.859 1 93.56 245 LYS B N 1
ATOM 5154 C CA . LYS B 1 245 ? 7.746 -4.234 -20.281 1 93.56 245 LYS B CA 1
ATOM 5155 C C . LYS B 1 245 ? 7.73 -5.73 -20.594 1 93.56 245 LYS B C 1
ATOM 5157 O O . LYS B 1 245 ? 6.883 -6.203 -21.344 1 93.56 245 LYS B O 1
ATOM 5162 N N . ARG B 1 246 ? 8.656 -6.426 -20.016 1 91.69 246 ARG B N 1
ATOM 5163 C CA . ARG B 1 246 ? 8.75 -7.863 -20.25 1 91.69 246 ARG B CA 1
ATOM 5164 C C . ARG B 1 246 ? 7.504 -8.586 -19.734 1 91.69 246 ARG B C 1
ATOM 5166 O O . ARG B 1 246 ? 6.961 -9.453 -20.422 1 91.69 246 ARG B O 1
ATOM 5173 N N . LEU B 1 247 ? 7.055 -8.258 -18.562 1 93.19 247 LEU B N 1
ATOM 5174 C CA . LEU B 1 247 ? 5.852 -8.867 -17.984 1 93.19 247 LEU B CA 1
ATOM 5175 C C . LEU B 1 247 ? 4.637 -8.586 -18.875 1 93.19 247 LEU B C 1
ATOM 5177 O O . LEU B 1 247 ? 3.816 -9.477 -19.094 1 93.19 247 LEU B O 1
ATOM 5181 N N . MET B 1 248 ? 4.574 -7.371 -19.375 1 94.25 248 MET B N 1
ATOM 5182 C CA . MET B 1 248 ? 3.443 -6.996 -20.219 1 94.25 248 MET B CA 1
ATOM 5183 C C . MET B 1 248 ? 3.488 -7.73 -21.547 1 94.25 248 MET B C 1
ATOM 5185 O O . MET B 1 248 ? 2.457 -8.188 -22.047 1 94.25 248 MET B O 1
ATOM 5189 N N . LYS B 1 249 ? 4.691 -7.836 -22.125 1 92.56 249 LYS B N 1
ATOM 5190 C CA . LYS B 1 249 ? 4.852 -8.562 -23.391 1 92.56 249 LYS B CA 1
ATOM 5191 C C . LYS B 1 249 ? 4.438 -10.023 -23.25 1 92.56 249 LYS B C 1
ATOM 5193 O O . LYS B 1 249 ? 3.689 -10.547 -24.062 1 92.56 249 LYS B O 1
ATOM 5198 N N . LYS B 1 250 ? 4.938 -10.633 -22.203 1 90.94 250 LYS B N 1
ATOM 5199 C CA . LYS B 1 250 ? 4.629 -12.039 -21.969 1 90.94 250 LYS B CA 1
ATOM 5200 C C . LYS B 1 250 ? 3.141 -12.234 -21.703 1 90.94 250 LYS B C 1
ATOM 5202 O O . LYS B 1 250 ? 2.543 -13.195 -22.203 1 90.94 250 LYS B O 1
ATOM 5207 N N . SER B 1 251 ? 2.572 -11.344 -20.891 1 91.38 251 SER B N 1
ATOM 5208 C CA . SER B 1 251 ? 1.14 -11.406 -20.609 1 91.38 251 SER B CA 1
ATOM 5209 C C . SER B 1 251 ? 0.327 -11.289 -21.891 1 91.38 251 SER B C 1
ATOM 5211 O O . SER B 1 251 ? -0.657 -12.008 -22.094 1 91.38 251 SER B O 1
ATOM 5213 N N . LYS B 1 252 ? 0.742 -10.398 -22.75 1 90.69 252 LYS B N 1
ATOM 5214 C CA . LYS B 1 252 ? 0.055 -10.203 -24.031 1 90.69 252 LYS B CA 1
ATOM 5215 C C . LYS B 1 252 ? 0.171 -11.445 -24.906 1 90.69 252 LYS B C 1
ATOM 5217 O O . LYS B 1 252 ? -0.815 -11.891 -25.5 1 90.69 252 LYS B O 1
ATOM 5222 N N . PHE B 1 253 ? 1.354 -11.945 -24.953 1 89.31 253 PHE B N 1
ATOM 5223 C CA . PHE B 1 253 ? 1.609 -13.125 -25.766 1 89.31 253 PHE B CA 1
ATOM 5224 C C . PHE B 1 253 ? 0.748 -14.297 -25.312 1 89.31 253 PHE B C 1
ATOM 5226 O O . PHE B 1 253 ? 0.243 -15.062 -26.125 1 89.31 253 PHE B O 1
ATOM 5233 N N . ASP B 1 254 ? 0.563 -14.391 -24 1 89.19 254 ASP B N 1
ATOM 5234 C CA . ASP B 1 254 ? -0.199 -15.492 -23.406 1 89.19 254 ASP B CA 1
ATOM 5235 C C . ASP B 1 254 ? -1.67 -15.117 -23.25 1 89.19 254 ASP B C 1
ATOM 5237 O O . ASP B 1 254 ? -2.457 -15.883 -22.703 1 89.19 254 ASP B O 1
ATOM 5241 N N . ASN B 1 255 ? -2.061 -13.961 -23.656 1 89.31 255 ASN B N 1
ATOM 5242 C CA . ASN B 1 255 ? -3.424 -13.453 -23.547 1 89.31 255 ASN B CA 1
ATOM 5243 C C . ASN B 1 255 ? -3.9 -13.469 -22.094 1 89.31 255 ASN B C 1
ATOM 5245 O O . ASN B 1 255 ? -4.984 -13.969 -21.797 1 89.31 255 ASN B O 1
ATOM 5249 N N . LYS B 1 256 ? -3.031 -13.102 -21.25 1 89.81 256 LYS B N 1
ATOM 5250 C CA . LYS B 1 256 ? -3.342 -13.023 -19.828 1 89.81 256 LYS B CA 1
ATOM 5251 C C . LYS B 1 256 ? -3.367 -11.578 -19.344 1 89.81 256 LYS B C 1
ATOM 5253 O O . LYS B 1 256 ? -2.893 -10.68 -20.047 1 89.81 256 LYS B O 1
ATOM 5258 N N . ASP B 1 257 ? -3.93 -11.375 -18.25 1 90.81 257 ASP B N 1
ATOM 5259 C CA . ASP B 1 257 ? -4.039 -10.047 -17.641 1 90.81 257 ASP B CA 1
ATOM 5260 C C . ASP B 1 257 ? -2.703 -9.594 -17.062 1 90.81 257 ASP B C 1
ATOM 5262 O O . ASP B 1 257 ? -2.154 -10.25 -16.172 1 90.81 257 ASP B O 1
ATOM 5266 N N . PRO B 1 258 ? -2.205 -8.461 -17.516 1 94.56 258 PRO B N 1
ATOM 5267 C CA . PRO B 1 258 ? -0.908 -8.008 -17 1 94.56 258 PRO B CA 1
ATOM 5268 C C . PRO B 1 258 ? -0.935 -7.699 -15.508 1 94.56 258 PRO B C 1
ATOM 5270 O O . PRO B 1 258 ? 0.095 -7.797 -14.836 1 94.56 258 PRO B O 1
ATOM 5273 N N . TYR B 1 259 ? -2.082 -7.352 -14.984 1 96.75 259 TYR B N 1
ATOM 5274 C CA . TYR B 1 259 ? -2.162 -6.992 -13.578 1 96.75 259 TYR B CA 1
ATOM 5275 C C . TYR B 1 259 ? -1.939 -8.211 -12.688 1 96.75 259 TYR B C 1
ATOM 5277 O O . TYR B 1 259 ? -1.427 -8.086 -11.57 1 96.75 259 TYR B O 1
ATOM 5285 N N . LEU B 1 260 ? -2.297 -9.375 -13.125 1 95.12 260 LEU B N 1
ATOM 5286 C CA . LEU B 1 260 ? -1.978 -10.586 -12.383 1 95.12 260 LEU B CA 1
ATOM 5287 C C . LEU B 1 260 ? -0.471 -10.82 -12.352 1 95.12 260 LEU B C 1
ATOM 5289 O O . LEU B 1 260 ? 0.067 -11.289 -11.344 1 95.12 260 LEU B O 1
ATOM 5293 N N . ALA B 1 261 ? 0.154 -10.516 -13.492 1 94.94 261 ALA B N 1
ATOM 5294 C CA . ALA B 1 261 ? 1.609 -10.633 -13.539 1 94.94 261 ALA B CA 1
ATOM 5295 C C . ALA B 1 261 ? 2.27 -9.641 -12.578 1 94.94 261 ALA B C 1
ATOM 5297 O O . ALA B 1 261 ? 3.25 -9.977 -11.914 1 94.94 261 ALA B O 1
ATOM 5298 N N . PHE B 1 262 ? 1.692 -8.414 -12.531 1 97.38 262 PHE B N 1
ATOM 5299 C CA . PHE B 1 262 ? 2.205 -7.426 -11.586 1 97.38 262 PHE B CA 1
ATOM 5300 C C . PHE B 1 262 ? 2.057 -7.914 -10.156 1 97.38 262 PHE B C 1
ATOM 5302 O O . PHE B 1 262 ? 2.992 -7.812 -9.359 1 97.38 262 PHE B O 1
ATOM 5309 N N . LEU B 1 263 ? 0.907 -8.453 -9.844 1 97 263 LEU B N 1
ATOM 5310 C CA . LEU B 1 263 ? 0.624 -8.977 -8.508 1 97 263 LEU B CA 1
ATOM 5311 C C . LEU B 1 263 ? 1.625 -10.062 -8.133 1 97 263 LEU B C 1
ATOM 5313 O O . LEU B 1 263 ? 2.174 -10.055 -7.027 1 97 263 LEU B O 1
ATOM 5317 N N . ASP B 1 264 ? 1.848 -10.953 -9.07 1 94.75 264 ASP B N 1
ATOM 5318 C CA . ASP B 1 264 ? 2.773 -12.055 -8.836 1 94.75 264 ASP B CA 1
ATOM 5319 C C . ASP B 1 264 ? 4.188 -11.539 -8.578 1 94.75 264 ASP B C 1
ATOM 5321 O O . ASP B 1 264 ? 4.855 -11.977 -7.641 1 94.75 264 ASP B O 1
ATOM 5325 N N . PHE B 1 265 ? 4.633 -10.648 -9.375 1 94.62 265 PHE B N 1
ATOM 5326 C CA . PHE B 1 265 ? 5.969 -10.086 -9.219 1 94.62 265 PHE B CA 1
ATOM 5327 C C . PHE B 1 265 ? 6.117 -9.414 -7.863 1 94.62 265 PHE B C 1
ATOM 5329 O O . PHE B 1 265 ? 7.113 -9.617 -7.164 1 94.62 265 PHE B O 1
ATOM 5336 N N . ARG B 1 266 ? 5.141 -8.633 -7.484 1 97.19 266 ARG B N 1
ATOM 5337 C CA . ARG B 1 266 ? 5.168 -7.867 -6.238 1 97.19 266 ARG B CA 1
ATOM 5338 C C . ARG B 1 266 ? 5.246 -8.797 -5.031 1 97.19 266 ARG B C 1
ATOM 5340 O O . ARG B 1 266 ? 5.715 -8.398 -3.963 1 97.19 266 ARG B O 1
ATOM 5347 N N . ASN B 1 267 ? 4.77 -10.055 -5.238 1 96 267 ASN B N 1
ATOM 5348 C CA . ASN B 1 267 ? 4.734 -10.992 -4.125 1 96 267 ASN B CA 1
ATOM 5349 C C . ASN B 1 267 ? 5.781 -12.094 -4.289 1 96 267 ASN B C 1
ATOM 5351 O O . ASN B 1 267 ? 5.695 -13.141 -3.645 1 96 267 ASN B O 1
ATOM 5355 N N . THR B 1 268 ? 6.719 -11.914 -5.188 1 94.06 268 THR B N 1
ATOM 5356 C CA . THR B 1 268 ? 7.855 -12.812 -5.359 1 94.06 268 THR B CA 1
ATOM 5357 C C . THR B 1 268 ? 9.109 -12.227 -4.719 1 94.06 268 THR B C 1
ATOM 5359 O O . THR B 1 268 ? 9.492 -11.086 -5.012 1 94.06 268 THR B O 1
ATOM 5362 N N . PRO B 1 269 ? 9.68 -13 -3.814 1 92 269 PRO B N 1
ATOM 5363 C CA . PRO B 1 269 ? 10.914 -12.469 -3.217 1 92 269 PRO B CA 1
ATOM 5364 C C . PRO B 1 269 ? 11.938 -12.047 -4.262 1 92 269 PRO B C 1
ATOM 5366 O O . PRO B 1 269 ? 12.109 -12.727 -5.281 1 92 269 PRO B O 1
ATOM 5369 N N . THR B 1 270 ? 12.516 -10.906 -4.043 1 87.88 270 THR B N 1
ATOM 5370 C CA . THR B 1 270 ? 13.539 -10.391 -4.945 1 87.88 270 THR B CA 1
ATOM 5371 C C . THR B 1 270 ? 14.773 -11.289 -4.922 1 87.88 270 THR B C 1
ATOM 5373 O O . THR B 1 270 ? 15.125 -11.852 -3.883 1 87.88 270 THR B O 1
ATOM 5376 N N . GLU B 1 271 ? 15.383 -11.43 -6.113 1 82.88 271 GLU B N 1
ATOM 5377 C CA . GLU B 1 271 ? 16.609 -12.234 -6.176 1 82.88 271 GLU B CA 1
ATOM 5378 C C . GLU B 1 271 ? 17.625 -11.766 -5.145 1 82.88 271 GLU B C 1
ATOM 5380 O O . GLU B 1 271 ? 17.906 -10.57 -5.031 1 82.88 271 GLU B O 1
ATOM 5385 N N . GLY B 1 272 ? 18.094 -12.672 -4.402 1 77.75 272 GLY B N 1
ATOM 5386 C CA . GLY B 1 272 ? 19.078 -12.352 -3.385 1 77.75 272 GLY B CA 1
ATOM 5387 C C . GLY B 1 272 ? 18.453 -11.914 -2.072 1 77.75 272 GLY B C 1
ATOM 5388 O O . GLY B 1 272 ? 19.156 -11.68 -1.093 1 77.75 272 GLY B O 1
ATOM 5389 N N . PHE B 1 273 ? 17.125 -11.789 -2.105 1 84.06 273 PHE B N 1
ATOM 5390 C CA . PHE B 1 273 ? 16.406 -11.359 -0.91 1 84.06 273 PHE B CA 1
ATOM 5391 C C . PHE B 1 273 ? 15.422 -12.43 -0.458 1 84.06 273 PHE B C 1
ATOM 5393 O O . PHE B 1 273 ? 14.984 -13.258 -1.261 1 84.06 273 PHE B O 1
ATOM 5400 N N . ASP B 1 274 ? 15.055 -12.422 0.764 1 86.69 274 ASP B N 1
ATOM 5401 C CA . ASP B 1 274 ? 14.07 -13.352 1.303 1 86.69 274 ASP B CA 1
ATOM 5402 C C . ASP B 1 274 ? 12.664 -12.758 1.261 1 86.69 274 ASP B C 1
ATOM 5404 O O . ASP B 1 274 ? 11.68 -13.445 1.539 1 86.69 274 ASP B O 1
ATOM 5408 N N . ASN B 1 275 ? 12.656 -11.5 0.934 1 92.88 275 ASN B N 1
ATOM 5409 C CA . ASN B 1 275 ? 11.375 -10.812 0.98 1 92.88 275 ASN B CA 1
ATOM 5410 C C . ASN B 1 275 ? 11.008 -10.227 -0.378 1 92.88 275 ASN B C 1
ATOM 5412 O O . ASN B 1 275 ? 11.883 -9.891 -1.174 1 92.88 275 ASN B O 1
ATOM 5416 N N . SER B 1 276 ? 9.742 -10.203 -0.588 1 95.88 276 SER B N 1
ATOM 5417 C CA . SER B 1 276 ? 9.203 -9.648 -1.828 1 95.88 276 SER B CA 1
ATOM 5418 C C . SER B 1 276 ? 9.086 -8.133 -1.754 1 95.88 276 SER B C 1
ATOM 5420 O O . SER B 1 276 ? 9.188 -7.551 -0.673 1 95.88 276 SER B O 1
ATOM 5422 N N . PRO B 1 277 ? 8.906 -7.484 -2.916 1 96.62 277 PRO B N 1
ATOM 5423 C CA . PRO B 1 277 ? 8.664 -6.039 -2.918 1 96.62 277 PRO B CA 1
ATOM 5424 C C . PRO B 1 277 ? 7.477 -5.641 -2.045 1 96.62 277 PRO B C 1
ATOM 5426 O O . PRO B 1 277 ? 7.559 -4.656 -1.301 1 96.62 277 PRO B O 1
ATOM 5429 N N . ALA B 1 278 ? 6.379 -6.406 -2.074 1 97.31 278 ALA B N 1
ATOM 5430 C CA . ALA B 1 278 ? 5.203 -6.113 -1.258 1 97.31 278 ALA B CA 1
ATOM 5431 C C . ALA B 1 278 ? 5.535 -6.188 0.229 1 97.31 278 ALA B C 1
ATOM 5433 O O . ALA B 1 278 ? 5.125 -5.328 1.01 1 97.31 278 ALA B O 1
ATOM 5434 N N . GLU B 1 279 ? 6.262 -7.164 0.604 1 96.5 279 GLU B N 1
ATOM 5435 C CA . GLU B 1 279 ? 6.648 -7.328 2.002 1 96.5 279 GLU B CA 1
ATOM 5436 C C . GLU B 1 279 ? 7.516 -6.168 2.475 1 96.5 279 GLU B C 1
ATOM 5438 O O . GLU B 1 279 ? 7.352 -5.676 3.594 1 96.5 279 GLU B O 1
ATOM 5443 N N . LYS B 1 280 ? 8.406 -5.805 1.645 1 95.62 280 LYS B N 1
ATOM 5444 C CA . LYS B 1 280 ? 9.328 -4.738 2.031 1 95.62 280 LYS B CA 1
ATOM 5445 C C . LYS B 1 280 ? 8.617 -3.389 2.086 1 95.62 280 LYS B C 1
ATOM 5447 O O . LYS B 1 280 ? 8.945 -2.539 2.914 1 95.62 280 LYS B O 1
ATOM 5452 N N . LEU B 1 281 ? 7.645 -3.164 1.226 1 97.25 281 LEU B N 1
ATOM 5453 C CA . LEU B 1 281 ? 6.965 -1.874 1.149 1 97.25 281 LEU B CA 1
ATOM 5454 C C . LEU B 1 281 ? 5.82 -1.802 2.156 1 97.25 281 LEU B C 1
ATOM 5456 O O . LEU B 1 281 ? 5.617 -0.767 2.795 1 97.25 281 LEU B O 1
ATOM 5460 N N . MET B 1 282 ? 5.039 -2.846 2.271 1 96.81 282 MET B N 1
ATOM 5461 C CA . MET B 1 282 ? 3.783 -2.793 3.018 1 96.81 282 MET B CA 1
ATOM 5462 C C . MET B 1 282 ? 3.854 -3.67 4.262 1 96.81 282 MET B C 1
ATOM 5464 O O . MET B 1 282 ? 2.896 -3.736 5.035 1 96.81 282 MET B O 1
ATOM 5468 N N . ASN B 1 283 ? 4.902 -4.395 4.41 1 95.94 283 ASN B N 1
ATOM 5469 C CA . ASN B 1 283 ? 5.129 -5.227 5.586 1 95.94 283 ASN B CA 1
ATOM 5470 C C . ASN B 1 283 ? 4.059 -6.301 5.73 1 95.94 283 ASN B C 1
ATOM 5472 O O . ASN B 1 283 ? 3.564 -6.547 6.832 1 95.94 283 ASN B O 1
ATOM 5476 N N . ARG B 1 284 ? 3.703 -6.801 4.598 1 95.81 284 ARG B N 1
ATOM 5477 C CA . ARG B 1 284 ? 2.791 -7.938 4.512 1 95.81 284 ARG B CA 1
ATOM 5478 C C . ARG B 1 284 ? 2.83 -8.57 3.127 1 95.81 284 ARG B C 1
ATOM 5480 O O . ARG B 1 284 ? 3.127 -7.895 2.139 1 95.81 284 ARG B O 1
ATOM 5487 N N . LYS B 1 285 ? 2.553 -9.875 3.088 1 95.19 285 LYS B N 1
ATOM 5488 C CA . LYS B 1 285 ? 2.238 -10.516 1.815 1 95.19 285 LYS B CA 1
ATOM 5489 C C . LYS B 1 285 ? 0.809 -10.203 1.381 1 95.19 285 LYS B C 1
ATOM 5491 O O . LYS B 1 285 ? -0.081 -10.055 2.221 1 95.19 285 LYS B O 1
ATOM 5496 N N . THR B 1 286 ? 0.637 -10.016 0.174 1 96.69 286 THR B N 1
ATOM 5497 C CA . THR B 1 286 ? -0.717 -9.812 -0.327 1 96.69 286 THR B CA 1
ATOM 5498 C C . THR B 1 286 ? -1.235 -11.07 -1.02 1 96.69 286 THR B C 1
ATOM 5500 O O . THR B 1 286 ? -0.458 -11.828 -1.601 1 96.69 286 THR B O 1
ATOM 5503 N N . ARG B 1 287 ? -2.479 -11.281 -0.965 1 95.25 287 ARG B N 1
ATOM 5504 C CA . ARG B 1 287 ? -3.072 -12.523 -1.445 1 95.25 287 ARG B CA 1
ATOM 5505 C C . ARG B 1 287 ? -3.012 -12.609 -2.967 1 95.25 287 ARG B C 1
ATOM 5507 O O . ARG B 1 287 ? -3.357 -11.648 -3.662 1 95.25 287 ARG B O 1
ATOM 5514 N N . THR B 1 288 ? -2.486 -13.68 -3.438 1 94.19 288 THR B N 1
ATOM 5515 C CA . THR B 1 288 ? -2.426 -14 -4.859 1 94.19 288 THR B CA 1
ATOM 5516 C C . THR B 1 288 ? -3.307 -15.203 -5.18 1 94.19 288 THR B C 1
ATOM 5518 O O . THR B 1 288 ? -4.172 -15.578 -4.383 1 94.19 288 THR B O 1
ATOM 5521 N N . LEU B 1 289 ? -3.113 -15.781 -6.348 1 90.62 289 LEU B N 1
ATOM 5522 C CA . LEU B 1 289 ? -3.91 -16.938 -6.746 1 90.62 289 LEU B CA 1
ATOM 5523 C C . LEU B 1 289 ? -3.299 -18.234 -6.215 1 90.62 289 LEU B C 1
ATOM 5525 O O . LEU B 1 289 ? -3.9 -19.297 -6.332 1 90.62 289 LEU B O 1
ATOM 5529 N N . LEU B 1 290 ? -2.137 -18.141 -5.594 1 89.44 290 LEU B N 1
ATOM 5530 C CA . LEU B 1 290 ? -1.541 -19.297 -4.941 1 89.44 290 LEU B CA 1
ATOM 5531 C C . LEU B 1 290 ? -2.16 -19.531 -3.568 1 89.44 290 LEU B C 1
ATOM 5533 O O . LEU B 1 290 ? -2.381 -18.578 -2.814 1 89.44 290 LEU B O 1
ATOM 5537 N N . PRO B 1 291 ? -2.477 -20.766 -3.346 1 87 291 PRO B N 1
ATOM 5538 C CA . PRO B 1 291 ? -2.947 -21.031 -1.982 1 87 291 PRO B CA 1
ATOM 5539 C C . PRO B 1 291 ? -1.922 -20.641 -0.919 1 87 291 PRO B C 1
ATOM 5541 O O . PRO B 1 291 ? -0.761 -21.047 -1 1 87 291 PRO B O 1
ATOM 5544 N N . THR B 1 292 ? -2.354 -19.812 -0.065 1 89.38 292 THR B N 1
ATOM 5545 C CA . THR B 1 292 ? -1.474 -19.281 0.972 1 89.38 292 THR B CA 1
ATOM 5546 C C . THR B 1 292 ? -2.141 -19.359 2.342 1 89.38 292 THR B C 1
ATOM 5548 O O . THR B 1 292 ? -3.307 -18.984 2.494 1 89.38 292 THR B O 1
ATOM 5551 N N . LYS B 1 293 ? -1.394 -19.969 3.26 1 87.5 293 LYS B N 1
ATOM 5552 C CA . LYS B 1 293 ? -1.888 -20.062 4.633 1 87.5 293 LYS B CA 1
ATOM 5553 C C . LYS B 1 293 ? -2.176 -18.672 5.195 1 87.5 293 LYS B C 1
ATOM 5555 O O . LYS B 1 293 ? -1.412 -17.734 4.965 1 87.5 293 LYS B O 1
ATOM 5560 N N . GLU B 1 294 ? -3.143 -18.547 5.996 1 86.25 294 GLU B N 1
ATOM 5561 C CA . GLU B 1 294 ? -3.561 -17.266 6.559 1 86.25 294 GLU B CA 1
ATOM 5562 C C . GLU B 1 294 ? -2.445 -16.625 7.387 1 86.25 294 GLU B C 1
ATOM 5564 O O . GLU B 1 294 ? -2.289 -15.406 7.406 1 86.25 294 GLU B O 1
ATOM 5569 N N . SER B 1 295 ? -1.747 -17.438 8.062 1 86.94 295 SER B N 1
ATOM 5570 C CA . SER B 1 295 ? -0.678 -16.938 8.922 1 86.94 295 SER B CA 1
ATOM 5571 C C . SER B 1 295 ? 0.384 -16.203 8.109 1 86.94 295 SER B C 1
ATOM 5573 O O . SER B 1 295 ? 1.024 -15.273 8.617 1 86.94 295 SER B O 1
ATOM 5575 N N . LEU B 1 296 ? 0.524 -16.625 6.848 1 91.12 296 LEU B N 1
ATOM 5576 C CA . LEU B 1 296 ? 1.517 -16 5.977 1 91.12 296 LEU B CA 1
ATOM 5577 C C . LEU B 1 296 ? 1.034 -14.641 5.484 1 91.12 296 LEU B C 1
ATOM 5579 O O . LEU B 1 296 ? 1.833 -13.828 5.023 1 91.12 296 LEU B O 1
ATOM 5583 N N . LEU B 1 297 ? -0.25 -14.453 5.59 1 92.56 297 LEU B N 1
ATOM 5584 C CA . LEU B 1 297 ? -0.831 -13.211 5.098 1 92.56 297 LEU B CA 1
ATOM 5585 C C . LEU B 1 297 ? -0.942 -12.188 6.219 1 92.56 297 LEU B C 1
ATOM 5587 O O . LEU B 1 297 ? -1.306 -11.031 5.973 1 92.56 297 LEU B O 1
ATOM 5591 N N . LYS B 1 298 ? -0.586 -12.586 7.402 1 91.12 298 LYS B N 1
ATOM 5592 C CA . LYS B 1 298 ? -0.583 -11.648 8.516 1 91.12 298 LYS B CA 1
ATOM 5593 C C . LYS B 1 298 ? 0.581 -10.664 8.406 1 91.12 298 LYS B C 1
ATOM 5595 O O . LYS B 1 298 ? 1.674 -11.039 7.973 1 91.12 298 LYS B O 1
ATOM 5600 N N . PRO B 1 299 ? 0.359 -9.453 8.867 1 93.25 299 PRO B N 1
ATOM 5601 C CA . PRO B 1 299 ? 1.432 -8.461 8.805 1 93.25 299 PRO B CA 1
ATOM 5602 C C . PRO B 1 299 ? 2.68 -8.891 9.57 1 93.25 299 PRO B C 1
ATOM 5604 O O . PRO B 1 299 ? 2.574 -9.492 10.641 1 93.25 299 PRO B O 1
ATOM 5607 N N . LYS B 1 300 ? 3.791 -8.641 8.969 1 92.19 300 LYS B N 1
ATOM 5608 C CA . LYS B 1 300 ? 5.098 -8.914 9.562 1 92.19 300 LYS B CA 1
ATOM 5609 C C . LYS B 1 300 ? 6.133 -7.887 9.109 1 92.19 300 LYS B C 1
ATOM 5611 O O . LYS B 1 300 ? 6.285 -7.641 7.906 1 92.19 300 LYS B O 1
ATOM 5616 N N . VAL B 1 301 ? 6.781 -7.355 10.086 1 92.25 301 VAL B N 1
ATOM 5617 C CA . VAL B 1 301 ? 7.773 -6.34 9.742 1 92.25 301 VAL B CA 1
ATOM 5618 C C . VAL B 1 301 ? 9.039 -7.012 9.219 1 92.25 301 VAL B C 1
ATOM 5620 O O . VAL B 1 301 ? 9.531 -7.969 9.812 1 92.25 301 VAL B O 1
ATOM 5623 N N . VAL B 1 302 ? 9.414 -6.539 8.062 1 88.88 302 VAL B N 1
ATOM 5624 C CA . VAL B 1 302 ? 10.75 -6.887 7.598 1 88.88 302 VAL B CA 1
ATOM 5625 C C . VAL B 1 302 ? 11.781 -5.953 8.227 1 88.88 302 VAL B C 1
ATOM 5627 O O . VAL B 1 302 ? 11.742 -4.742 8.008 1 88.88 302 VAL B O 1
ATOM 5630 N N . ALA B 1 303 ? 12.602 -6.473 8.953 1 83.44 303 ALA B N 1
ATOM 5631 C CA . ALA B 1 303 ? 13.586 -5.652 9.656 1 83.44 303 ALA B CA 1
ATOM 5632 C C . ALA B 1 303 ? 14.391 -4.809 8.672 1 83.44 303 ALA B C 1
ATOM 5634 O O . ALA B 1 303 ? 15.016 -5.344 7.754 1 83.44 303 ALA B O 1
ATOM 5635 N N . PRO B 1 304 ? 14.406 -3.533 8.953 1 81.94 304 PRO B N 1
ATOM 5636 C CA . PRO B 1 304 ? 15.125 -2.652 8.031 1 81.94 304 PRO B CA 1
ATOM 5637 C C . PRO B 1 304 ? 16.609 -3.01 7.91 1 81.94 304 PRO B C 1
ATOM 5639 O O . PRO B 1 304 ? 17.188 -2.893 6.828 1 81.94 304 PRO B O 1
ATOM 5642 N N . ASN B 1 305 ? 17.172 -3.408 8.969 1 79.06 305 ASN B N 1
ATOM 5643 C CA . ASN B 1 305 ? 18.578 -3.787 8.945 1 79.06 305 ASN B CA 1
ATOM 5644 C C . ASN B 1 305 ? 18.828 -4.949 7.988 1 79.06 305 ASN B C 1
ATOM 5646 O O . ASN B 1 305 ? 19.859 -4.98 7.297 1 79.06 305 ASN B O 1
ATOM 5650 N N . LYS B 1 306 ? 17.938 -5.871 7.969 1 80.25 306 LYS B N 1
ATOM 5651 C CA . LYS B 1 306 ? 18.062 -7 7.055 1 80.25 306 LYS B CA 1
ATOM 5652 C C . LYS B 1 306 ? 18 -6.539 5.602 1 80.25 306 LYS B C 1
ATOM 5654 O O . LYS B 1 306 ? 18.797 -6.977 4.77 1 80.25 306 LYS B O 1
ATOM 5659 N N . VAL B 1 307 ? 17.125 -5.695 5.359 1 82.44 307 VAL B N 1
ATOM 5660 C CA . VAL B 1 307 ? 16.969 -5.172 4.004 1 82.44 307 VAL B CA 1
ATOM 5661 C C . VAL B 1 307 ? 18.219 -4.395 3.613 1 82.44 307 VAL B C 1
ATOM 5663 O O . VAL B 1 307 ? 18.734 -4.539 2.496 1 82.44 307 VAL B O 1
ATOM 5666 N N . GLN B 1 308 ? 18.703 -3.635 4.551 1 81.19 308 GLN B N 1
ATOM 5667 C CA . GLN B 1 308 ? 19.891 -2.822 4.289 1 81.19 308 GLN B CA 1
ATOM 5668 C C . GLN B 1 308 ? 21.109 -3.699 4.004 1 81.19 308 GLN B C 1
ATOM 5670 O O . GLN B 1 308 ? 21.906 -3.395 3.115 1 81.19 308 GLN B O 1
ATOM 5675 N N . ILE B 1 309 ? 21.203 -4.742 4.711 1 79.06 309 ILE B N 1
ATOM 5676 C CA . ILE B 1 309 ? 22.312 -5.672 4.52 1 79.06 309 ILE B CA 1
ATOM 5677 C C . ILE B 1 309 ? 22.219 -6.293 3.129 1 79.06 309 ILE B C 1
ATOM 5679 O O . ILE B 1 309 ? 23.234 -6.383 2.42 1 79.06 309 ILE B O 1
ATOM 5683 N N . GLU B 1 310 ? 21.062 -6.664 2.783 1 79.56 310 GLU B N 1
ATOM 5684 C CA . GLU B 1 310 ? 20.859 -7.289 1.478 1 79.56 310 GLU B CA 1
ATOM 5685 C C . GLU B 1 310 ? 21.109 -6.293 0.347 1 79.56 310 GLU B C 1
ATOM 5687 O O . GLU B 1 310 ? 21.672 -6.645 -0.689 1 79.56 310 GLU B O 1
ATOM 5692 N N . LEU B 1 311 ? 20.688 -5.105 0.534 1 78.38 311 LEU B N 1
ATOM 5693 C CA . LEU B 1 311 ? 20.922 -4.055 -0.449 1 78.38 311 LEU B CA 1
ATOM 5694 C C . LEU B 1 311 ? 22.422 -3.777 -0.597 1 78.38 311 LEU B C 1
ATOM 5696 O O . LEU B 1 311 ? 22.906 -3.541 -1.706 1 78.38 311 LEU B O 1
ATOM 5700 N N . THR B 1 312 ? 23.094 -3.799 0.501 1 78.25 312 THR B N 1
ATOM 5701 C CA . THR B 1 312 ? 24.547 -3.584 0.487 1 78.25 312 THR B CA 1
ATOM 5702 C C . THR B 1 312 ? 25.25 -4.707 -0.27 1 78.25 312 THR B C 1
ATOM 5704 O O . THR B 1 312 ? 26.156 -4.453 -1.06 1 78.25 312 THR B O 1
ATOM 5707 N N . LYS B 1 313 ? 24.734 -5.879 -0.025 1 77 313 LYS B N 1
ATOM 5708 C CA . LYS B 1 313 ? 25.312 -7.023 -0.725 1 77 313 LYS B CA 1
ATOM 5709 C C . LYS B 1 313 ? 25.094 -6.914 -2.23 1 77 313 LYS B C 1
ATOM 5711 O O . LYS B 1 313 ? 26 -7.203 -3.018 1 77 313 LYS B O 1
ATOM 5716 N N . GLU B 1 314 ? 23.953 -6.551 -2.553 1 75.06 314 GLU B N 1
ATOM 5717 C CA . GLU B 1 314 ? 23.625 -6.395 -3.969 1 75.06 314 GLU B CA 1
ATOM 5718 C C . GLU B 1 314 ? 24.484 -5.301 -4.609 1 75.06 314 GLU B C 1
ATOM 5720 O O . GLU B 1 314 ? 24.922 -5.445 -5.75 1 75.06 314 GLU B O 1
ATOM 5725 N N . LYS B 1 315 ? 24.688 -4.262 -3.898 1 72.62 315 LYS B N 1
ATOM 5726 C CA . LYS B 1 315 ? 25.531 -3.164 -4.367 1 72.62 315 LYS B CA 1
ATOM 5727 C C . LYS B 1 315 ? 26.969 -3.629 -4.578 1 72.62 315 LYS B C 1
ATOM 5729 O O . LYS B 1 315 ? 27.609 -3.281 -5.578 1 72.62 315 LYS B O 1
ATOM 5734 N N . GLN B 1 316 ? 27.406 -4.371 -3.633 1 72.38 316 GLN B N 1
ATOM 5735 C CA . GLN B 1 316 ? 28.781 -4.879 -3.715 1 72.38 316 GLN B CA 1
ATOM 5736 C C . GLN B 1 316 ? 28.938 -5.816 -4.91 1 72.38 316 GLN B C 1
ATOM 5738 O O . GLN B 1 316 ? 29.953 -5.762 -5.609 1 72.38 316 GLN B O 1
ATOM 5743 N N . LYS B 1 317 ? 27.969 -6.594 -5.09 1 69.75 317 LYS B N 1
ATOM 5744 C CA . LYS B 1 317 ? 28 -7.5 -6.234 1 69.75 317 LYS B CA 1
ATOM 5745 C C . LYS B 1 317 ? 28.016 -6.73 -7.551 1 69.75 317 LYS B C 1
ATOM 5747 O O . LYS B 1 317 ? 28.781 -7.059 -8.461 1 69.75 317 LYS B O 1
ATOM 5752 N N . GLN B 1 318 ? 27.234 -5.785 -7.672 1 68.81 318 GLN B N 1
ATOM 5753 C CA . GLN B 1 318 ? 27.172 -4.969 -8.883 1 68.81 318 GLN B CA 1
ATOM 5754 C C . GLN B 1 318 ? 28.484 -4.234 -9.125 1 68.81 318 GLN B C 1
ATOM 5756 O O . GLN B 1 318 ? 28.938 -4.137 -10.266 1 68.81 318 GLN B O 1
ATOM 5761 N N . GLN B 1 319 ? 29 -3.752 -8.031 1 65.44 319 GLN B N 1
ATOM 5762 C CA . GLN B 1 319 ? 30.281 -3.072 -8.117 1 65.44 319 GLN B CA 1
ATOM 5763 C C . GLN B 1 319 ? 31.375 -4.027 -8.586 1 65.44 319 GLN B C 1
ATOM 5765 O O . GLN B 1 319 ? 32.25 -3.648 -9.391 1 65.44 319 GLN B O 1
ATOM 5770 N N . PHE B 1 320 ? 31.328 -5.168 -8.047 1 63.38 320 PHE B N 1
ATOM 5771 C CA . PHE B 1 320 ? 32.312 -6.18 -8.398 1 63.38 320 PHE B CA 1
ATOM 5772 C C . PHE B 1 320 ? 32.25 -6.496 -9.883 1 63.38 320 PHE B C 1
ATOM 5774 O O . PHE B 1 320 ? 33.281 -6.477 -10.57 1 63.38 320 PHE B O 1
ATOM 5781 N N . TYR B 1 321 ? 31.094 -6.766 -10.414 1 61.09 321 TYR B N 1
ATOM 5782 C CA . TYR B 1 321 ? 30.938 -7.141 -11.812 1 61.09 321 TYR B CA 1
ATOM 5783 C C . TYR B 1 321 ? 31.188 -5.949 -12.734 1 61.09 321 TYR B C 1
ATOM 5785 O O . TYR B 1 321 ? 31.719 -6.102 -13.836 1 61.09 321 TYR B O 1
ATOM 5793 N N . TYR B 1 322 ? 30.766 -4.82 -12.234 1 57.56 322 TYR B N 1
ATOM 5794 C CA . TYR B 1 322 ? 31.078 -3.605 -12.977 1 57.56 322 TYR B CA 1
ATOM 5795 C C . TYR B 1 322 ? 32.594 -3.408 -13.102 1 57.56 322 TYR B C 1
ATOM 5797 O O . TYR B 1 322 ? 33.094 -3.082 -14.18 1 57.56 322 TYR B O 1
ATOM 5805 N N . ASN B 1 323 ? 33.125 -3.65 -12.047 1 54.97 323 ASN B N 1
ATOM 5806 C CA . ASN B 1 323 ? 34.562 -3.492 -12.008 1 54.97 323 ASN B CA 1
ATOM 5807 C C . ASN B 1 323 ? 35.281 -4.555 -12.844 1 54.97 323 ASN B C 1
ATOM 5809 O O . ASN B 1 323 ? 36.344 -4.309 -13.391 1 54.97 323 ASN B O 1
ATOM 5813 N N . GLN B 1 324 ? 34.656 -5.715 -12.875 1 51 324 GLN B N 1
ATOM 5814 C CA . GLN B 1 324 ? 35.25 -6.781 -13.688 1 51 324 GLN B CA 1
ATOM 5815 C C . GLN B 1 324 ? 35.094 -6.48 -15.172 1 51 324 GLN B C 1
ATOM 5817 O O . GLN B 1 324 ? 35.969 -6.82 -15.969 1 51 324 GLN B O 1
ATOM 5822 N N . ARG B 1 325 ? 33.875 -6.078 -15.555 1 47.91 325 ARG B N 1
ATOM 5823 C CA . ARG B 1 325 ? 33.625 -5.77 -16.953 1 47.91 325 ARG B CA 1
ATOM 5824 C C . ARG B 1 325 ? 34.344 -4.492 -17.375 1 47.91 325 ARG B C 1
ATOM 5826 O O . ARG B 1 325 ? 34.625 -4.281 -18.562 1 47.91 325 ARG B O 1
ATOM 5833 N N . THR B 1 326 ? 34.188 -3.523 -16.484 1 43.69 326 THR B N 1
ATOM 5834 C CA . THR B 1 326 ? 34.906 -2.303 -16.812 1 43.69 326 THR B CA 1
ATOM 5835 C C . THR B 1 326 ? 36.406 -2.547 -16.797 1 43.69 326 THR B C 1
ATOM 5837 O O . THR B 1 326 ? 37 -2.602 -15.719 1 43.69 326 THR B O 1
ATOM 5840 N N . LYS B 1 327 ? 36.75 -3.713 -17.375 1 38.62 327 LYS B N 1
ATOM 5841 C CA . LYS B 1 327 ? 38.219 -3.762 -17.609 1 38.62 327 LYS B CA 1
ATOM 5842 C C . LYS B 1 327 ? 38.75 -2.391 -18 1 38.62 327 LYS B C 1
ATOM 5844 O O . LYS B 1 327 ? 38.156 -1.696 -18.828 1 38.62 327 LYS B O 1
ATOM 5849 N N . ASP B 1 328 ? 39.406 -1.787 -17.109 1 35.62 328 ASP B N 1
ATOM 5850 C CA . ASP B 1 328 ? 40.094 -0.542 -17.406 1 35.62 328 ASP B CA 1
ATOM 5851 C C . ASP B 1 328 ? 40.594 -0.538 -18.859 1 35.62 328 ASP B C 1
ATOM 5853 O O . ASP B 1 328 ? 41.312 -1.451 -19.266 1 35.62 328 ASP B O 1
ATOM 5857 N N . LEU B 1 329 ? 39.75 -0.224 -19.766 1 37.56 329 LEU B N 1
ATOM 5858 C CA . LEU B 1 329 ? 40.375 -0.038 -21.078 1 37.56 329 LEU B CA 1
ATOM 5859 C C . LEU B 1 329 ? 41.812 0.434 -20.906 1 37.56 329 LEU B C 1
ATOM 5861 O O . LEU B 1 329 ? 42.094 1.261 -20.047 1 37.56 329 LEU B O 1
ATOM 5865 N N . PRO B 1 330 ? 42.688 -0.411 -21.203 1 37.94 330 PRO B N 1
ATOM 5866 C CA . PRO B 1 330 ? 44.062 0.079 -21.125 1 37.94 330 PRO B CA 1
ATOM 5867 C C . PRO B 1 330 ? 44.188 1.561 -21.469 1 37.94 330 PRO B C 1
ATOM 5869 O O . PRO B 1 330 ? 43.344 2.105 -22.188 1 37.94 330 PRO B O 1
ATOM 5872 N N . MET B 1 331 ? 44.781 2.355 -20.656 1 38.28 331 MET B N 1
ATOM 5873 C CA . MET B 1 331 ? 45.094 3.75 -20.953 1 38.28 331 MET B CA 1
ATOM 5874 C C . MET B 1 331 ? 45.375 3.945 -22.438 1 38.28 331 MET B C 1
ATOM 5876 O O . MET B 1 331 ? 46.281 3.305 -22.984 1 38.28 331 MET B O 1
ATOM 5880 N N . LEU B 1 332 ? 44.281 4.203 -23.172 1 41.59 332 LEU B N 1
ATOM 5881 C CA . LEU B 1 332 ? 44.594 4.48 -24.562 1 41.59 332 LEU B CA 1
ATOM 5882 C C . LEU B 1 332 ? 45.688 5.523 -24.703 1 41.59 332 LEU B C 1
ATOM 5884 O O . LEU B 1 332 ? 45.688 6.52 -23.969 1 41.59 332 LEU B O 1
ATOM 5888 N N . LYS B 1 333 ? 46.812 5.125 -25.016 1 45 333 LYS B N 1
ATOM 5889 C CA . LYS B 1 333 ? 47.938 6.02 -25.266 1 45 333 LYS B CA 1
ATOM 5890 C C . LYS B 1 333 ? 47.719 6.82 -26.547 1 45 333 LYS B C 1
ATOM 5892 O O . LYS B 1 333 ? 46.969 6.418 -27.422 1 45 333 LYS B O 1
ATOM 5897 N N . ASN B 1 334 ? 48.25 8.016 -26.562 1 48.06 334 ASN B N 1
ATOM 5898 C CA . ASN B 1 334 ? 48.375 8.781 -27.797 1 48.06 334 ASN B CA 1
ATOM 5899 C C . ASN B 1 334 ? 48.812 7.895 -28.969 1 48.06 334 ASN B C 1
ATOM 5901 O O . ASN B 1 334 ? 49.75 7.121 -28.844 1 48.06 334 ASN B O 1
ATOM 5905 N N . GLY B 1 335 ? 47.938 7.766 -29.938 1 52.31 335 GLY B N 1
ATOM 5906 C CA . GLY B 1 335 ? 48.25 6.984 -31.125 1 52.31 335 GLY B CA 1
ATOM 5907 C C . GLY B 1 335 ? 47.375 5.758 -31.281 1 52.31 335 GLY B C 1
ATOM 5908 O O . GLY B 1 335 ? 47.438 5.055 -32.281 1 52.31 335 GLY B O 1
ATOM 5909 N N . ASP B 1 336 ? 46.625 5.52 -30.297 1 51.22 336 ASP B N 1
ATOM 5910 C CA . ASP B 1 336 ? 45.875 4.273 -30.391 1 51.22 336 ASP B CA 1
ATOM 5911 C C . ASP B 1 336 ? 44.625 4.445 -31.25 1 51.22 336 ASP B C 1
ATOM 5913 O O . ASP B 1 336 ? 44.031 5.523 -31.297 1 51.22 336 ASP B O 1
ATOM 5917 N N . THR B 1 337 ? 44.344 3.611 -32.219 1 47.88 337 THR B N 1
ATOM 5918 C CA . THR B 1 337 ? 43.188 3.615 -33.156 1 47.88 337 THR B CA 1
ATOM 5919 C C . THR B 1 337 ? 41.938 3.168 -32.406 1 47.88 337 THR B C 1
ATOM 5921 O O . THR B 1 337 ? 41.906 2.105 -31.797 1 47.88 337 THR B O 1
ATOM 5924 N N . VAL B 1 338 ? 41.125 4.07 -32.031 1 48.66 338 VAL B N 1
ATOM 5925 C CA . VAL B 1 338 ? 39.875 3.717 -31.344 1 48.66 338 VAL B CA 1
ATOM 5926 C C . VAL B 1 338 ? 38.719 3.785 -32.312 1 48.66 338 VAL B C 1
ATOM 5928 O O . VAL B 1 338 ? 38.75 4.52 -33.312 1 48.66 338 VAL B O 1
ATOM 5931 N N . ARG B 1 339 ? 37.812 2.824 -32.312 1 43.5 339 ARG B N 1
ATOM 5932 C CA . ARG B 1 339 ? 36.594 2.879 -33.125 1 43.5 339 ARG B CA 1
ATOM 5933 C C . ARG B 1 339 ? 35.531 3.734 -32.469 1 43.5 339 ARG B C 1
ATOM 5935 O O . ARG B 1 339 ? 35.25 3.582 -31.281 1 43.5 339 ARG B O 1
ATOM 5942 N N . ILE B 1 340 ? 35.375 4.949 -32.875 1 40.34 340 ILE B N 1
ATOM 5943 C CA . ILE B 1 340 ? 34.438 5.918 -32.312 1 40.34 340 ILE B CA 1
ATOM 5944 C C . ILE B 1 340 ? 33.125 5.816 -33.062 1 40.34 340 ILE B C 1
ATOM 5946 O O . ILE B 1 340 ? 33.094 5.633 -34.281 1 40.34 340 ILE B O 1
ATOM 5950 N N . GLN B 1 341 ? 32.031 5.43 -32.344 1 41.91 341 GLN B N 1
ATOM 5951 C CA . GLN B 1 341 ? 30.703 5.562 -32.969 1 41.91 341 GLN B CA 1
ATOM 5952 C C . GLN B 1 341 ? 30.266 7.023 -33 1 41.91 341 GLN B C 1
ATOM 5954 O O . GLN B 1 341 ? 30.219 7.691 -31.969 1 41.91 341 GLN B O 1
ATOM 5959 N N . PRO B 1 342 ? 30.297 7.66 -34.125 1 38.5 342 PRO B N 1
ATOM 5960 C CA . PRO B 1 342 ? 29.844 9.047 -34.25 1 38.5 342 PRO B CA 1
ATOM 5961 C C . PRO B 1 342 ? 28.422 9.242 -33.688 1 38.5 342 PRO B C 1
ATOM 5963 O O . PRO B 1 342 ? 27.641 8.281 -33.625 1 38.5 342 PRO B O 1
ATOM 5966 N N . SER B 1 343 ? 28.234 10.281 -32.844 1 39.44 343 SER B N 1
ATOM 5967 C CA . SER B 1 343 ? 26.984 10.68 -32.219 1 39.44 343 SER B CA 1
ATOM 5968 C C . SER B 1 343 ? 25.781 10.445 -33.125 1 39.44 343 SER B C 1
ATOM 5970 O O . SER B 1 343 ? 24.641 10.633 -32.719 1 39.44 343 SER B O 1
ATOM 5972 N N . ASN B 1 344 ? 25.891 10.57 -34.406 1 35.84 344 ASN B N 1
ATOM 5973 C CA . ASN B 1 344 ? 24.703 10.352 -35.219 1 35.84 344 ASN B CA 1
ATOM 5974 C C . ASN B 1 344 ? 24.312 8.883 -35.25 1 35.84 344 ASN B C 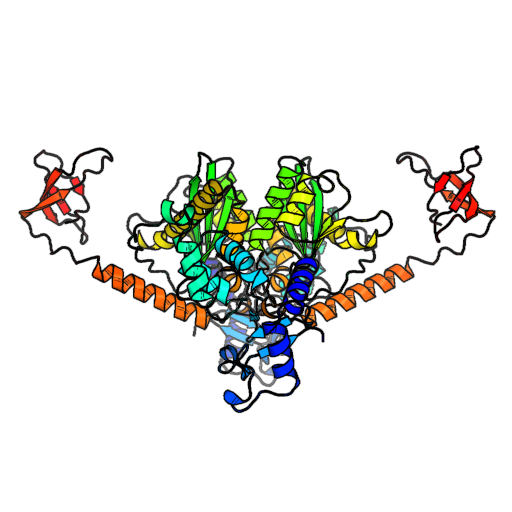1
ATOM 5976 O O . ASN B 1 344 ? 25.156 8.008 -35.406 1 35.84 344 ASN B O 1
ATOM 5980 N N . PHE B 1 345 ? 23.188 8.516 -34.562 1 38.62 345 PHE B N 1
ATOM 5981 C CA . PHE B 1 345 ? 22.594 7.203 -34.312 1 38.62 345 PHE B CA 1
ATOM 5982 C C . PHE B 1 345 ? 22.953 6.238 -35.438 1 38.62 345 PHE B C 1
ATOM 5984 O O . PHE B 1 345 ? 22.781 5.023 -35.312 1 38.62 345 PHE B O 1
ATOM 5991 N N . ASN B 1 346 ? 22.812 6.711 -36.688 1 36.47 346 ASN B N 1
ATOM 5992 C CA . ASN B 1 346 ? 22.719 5.738 -37.781 1 36.47 346 ASN B CA 1
ATOM 5993 C C . ASN B 1 346 ? 24.078 5.164 -38.156 1 36.47 346 ASN B C 1
ATOM 5995 O O . ASN B 1 346 ? 24.188 4.359 -39.062 1 36.47 346 ASN B O 1
ATOM 5999 N N . LYS B 1 347 ? 25.344 5.887 -37.938 1 41.91 347 LYS B N 1
ATOM 6000 C CA . LYS B 1 347 ? 26.422 5.539 -38.875 1 41.91 347 LYS B CA 1
ATOM 6001 C C . LYS B 1 347 ? 27.359 4.516 -38.25 1 41.91 347 LYS B C 1
ATOM 6003 O O . LYS B 1 347 ? 27.453 4.406 -37.031 1 41.91 347 LYS B O 1
ATOM 6008 N N . GLU B 1 348 ? 28.109 3.695 -39.094 1 39.31 348 GLU B N 1
ATOM 6009 C CA . GLU B 1 348 ? 29.094 2.619 -39.031 1 39.31 348 GLU B CA 1
ATOM 6010 C C . GLU B 1 348 ? 30.266 2.992 -38.125 1 39.31 348 GLU B C 1
ATOM 6012 O O . GLU B 1 348 ? 30.562 4.176 -37.938 1 39.31 348 GLU B O 1
ATOM 6017 N N . TRP B 1 349 ? 30.656 2.111 -37.281 1 38.94 349 TRP B N 1
ATOM 6018 C CA . TRP B 1 349 ? 31.828 2.191 -36.406 1 38.94 349 TRP B CA 1
ATOM 6019 C C . TRP B 1 349 ? 33.062 2.637 -37.219 1 38.94 349 TRP B C 1
ATOM 6021 O O . TRP B 1 349 ? 33.312 2.111 -38.312 1 38.94 349 TRP B O 1
ATOM 6031 N N . LYS B 1 350 ? 33.344 4.043 -37.25 1 44.41 350 LYS B N 1
ATOM 6032 C CA . LYS B 1 350 ? 34.531 4.48 -37.969 1 44.41 350 LYS B CA 1
ATOM 6033 C C . LYS B 1 350 ? 35.75 4.496 -37.062 1 44.41 350 LYS B C 1
ATOM 6035 O O . LYS B 1 350 ? 35.656 4.719 -35.844 1 44.41 350 LYS B O 1
ATOM 6040 N N . LYS B 1 351 ? 36.875 4.016 -37.469 1 45.94 351 LYS B N 1
ATOM 6041 C CA . LYS B 1 351 ? 38.188 3.926 -36.812 1 45.94 351 LYS B CA 1
ATOM 6042 C C . LYS B 1 351 ? 38.75 5.312 -36.5 1 45.94 351 LYS B C 1
ATOM 6044 O O . LYS B 1 351 ? 38.719 6.199 -37.344 1 45.94 351 LYS B O 1
ATOM 6049 N N . GLY B 1 352 ? 38.625 5.941 -35.312 1 48.09 352 GLY B N 1
ATOM 6050 C CA . GLY B 1 352 ? 39.219 7.227 -35.031 1 48.09 352 GLY B CA 1
ATOM 6051 C C . GLY B 1 352 ? 40.469 7.121 -34.156 1 48.09 352 GLY B C 1
ATOM 6052 O O . GLY B 1 352 ? 40.688 6.086 -33.531 1 48.09 352 GLY B O 1
ATOM 6053 N N . THR B 1 353 ? 41.469 7.91 -34.406 1 49.81 353 THR B N 1
ATOM 6054 C CA . THR B 1 353 ? 42.719 7.941 -33.656 1 49.81 353 THR B CA 1
ATOM 6055 C C . THR B 1 353 ? 42.656 8.977 -32.531 1 49.81 353 THR B C 1
ATOM 6057 O O . THR B 1 353 ? 42.156 10.086 -32.75 1 49.81 353 THR B O 1
ATOM 6060 N N . ILE B 1 354 ? 42.938 8.617 -31.375 1 49.69 354 ILE B N 1
ATOM 6061 C CA . ILE B 1 354 ? 42.875 9.477 -30.203 1 49.69 354 ILE B CA 1
ATOM 6062 C C . ILE B 1 354 ? 44 10.516 -30.281 1 49.69 354 ILE B C 1
ATOM 6064 O O . ILE B 1 354 ? 45.188 10.172 -30.406 1 49.69 354 ILE B O 1
ATOM 6068 N N . LYS B 1 355 ? 43.75 11.758 -30.547 1 53.06 355 LYS B N 1
ATOM 6069 C CA . LYS B 1 355 ? 44.812 12.75 -30.562 1 53.06 355 LYS B CA 1
ATOM 6070 C C . LYS B 1 355 ? 45.125 13.266 -29.156 1 53.06 355 LYS B C 1
ATOM 6072 O O . LYS B 1 355 ? 46.281 13.453 -28.781 1 53.06 355 LYS B O 1
ATOM 6077 N N . GLN B 1 356 ? 44.125 13.93 -28.547 1 49 356 GLN B N 1
ATOM 6078 C CA . GLN B 1 356 ? 44.438 14.555 -27.266 1 49 356 GLN B CA 1
ATOM 6079 C C . GLN B 1 356 ? 43.438 14.172 -26.203 1 49 356 GLN B C 1
ATOM 6081 O O . GLN B 1 356 ? 42.219 14.055 -26.484 1 49 356 GLN B O 1
ATOM 6086 N N . GLN B 1 357 ? 43.875 13.609 -25.172 1 45.91 357 GLN B N 1
ATOM 6087 C CA . GLN B 1 357 ? 43.094 13.336 -23.969 1 45.91 357 GLN B CA 1
ATOM 6088 C C . GLN B 1 357 ? 42.5 14.625 -23.406 1 45.91 357 GLN B C 1
ATOM 6090 O O . GLN B 1 357 ? 43.219 15.594 -23.156 1 45.91 357 GLN B O 1
ATOM 6095 N N . ILE B 1 358 ? 41.312 14.969 -23.719 1 45.19 358 ILE B N 1
ATOM 6096 C CA . ILE B 1 358 ? 40.75 16.141 -23.047 1 45.19 358 ILE B CA 1
ATOM 6097 C C . ILE B 1 358 ? 40.469 15.82 -21.594 1 45.19 358 ILE B C 1
ATOM 6099 O O . ILE B 1 358 ? 40.438 14.648 -21.188 1 45.19 358 ILE B O 1
ATOM 6103 N N . SER B 1 359 ? 39.875 16.844 -20.781 1 39.44 359 SER B N 1
ATOM 6104 C CA . SER B 1 359 ? 39.562 16.828 -19.359 1 39.44 359 SER B CA 1
ATOM 6105 C C . SER B 1 359 ? 38.469 15.805 -19.047 1 39.44 359 SER B C 1
ATOM 6107 O O . SER B 1 359 ? 37.469 15.703 -19.766 1 39.44 359 SER B O 1
ATOM 6109 N N . GLY B 1 360 ? 38.75 14.797 -18.141 1 41.38 360 GLY B N 1
ATOM 6110 C CA . GLY B 1 360 ? 38.062 13.664 -17.562 1 41.38 360 GLY B CA 1
ATOM 6111 C C . GLY B 1 360 ? 38.406 12.344 -18.219 1 41.38 360 GLY B C 1
ATOM 6112 O O . GLY B 1 360 ? 39.094 12.32 -19.25 1 41.38 360 GLY B O 1
ATOM 6113 N N . LYS B 1 361 ? 38.438 11.18 -17.625 1 43.25 361 LYS B N 1
ATOM 6114 C CA . LYS B 1 361 ? 39 9.875 -17.953 1 43.25 361 LYS B CA 1
ATOM 6115 C C . LYS B 1 361 ? 38.562 9.398 -19.328 1 43.25 361 LYS B C 1
ATOM 6117 O O . LYS B 1 361 ? 39.25 8.625 -19.984 1 43.25 361 LYS B O 1
ATOM 6122 N N . TYR B 1 362 ? 37.469 9.703 -19.734 1 44.19 362 TYR B N 1
ATOM 6123 C CA . TYR B 1 362 ? 36.969 8.992 -20.906 1 44.19 362 TYR B CA 1
ATOM 6124 C C . TYR B 1 362 ? 36.688 9.961 -22.047 1 44.19 362 TYR B C 1
ATOM 6126 O O . TYR B 1 362 ? 35.938 9.633 -22.984 1 44.19 362 TYR B O 1
ATOM 6134 N N . CYS B 1 363 ? 36.938 11.227 -21.922 1 41.56 363 CYS B N 1
ATOM 6135 C CA . CYS B 1 363 ? 36.656 12.164 -23 1 41.56 363 CYS B CA 1
ATOM 6136 C C . CYS B 1 363 ? 37.875 12.414 -23.859 1 41.56 363 CYS B C 1
ATOM 6138 O O . CYS B 1 363 ? 38.906 12.875 -23.359 1 41.56 363 CYS B O 1
ATOM 6140 N N . PHE B 1 364 ? 38 11.688 -24.953 1 45.22 364 PHE B N 1
ATOM 6141 C CA . PHE B 1 364 ? 39.156 11.859 -25.828 1 45.22 364 PHE B CA 1
ATOM 6142 C C . PHE B 1 364 ? 38.75 12.641 -27.078 1 45.22 364 PHE B C 1
ATOM 6144 O O . PHE B 1 364 ? 37.594 12.594 -27.516 1 45.22 364 PHE B O 1
ATOM 6151 N N . ARG B 1 365 ? 39.5 13.586 -27.344 1 49.22 365 ARG B N 1
ATOM 6152 C CA . ARG B 1 365 ? 39.438 14.258 -28.641 1 49.22 365 ARG B CA 1
ATOM 6153 C C . ARG B 1 365 ? 39.969 13.359 -29.75 1 49.22 365 ARG B C 1
ATOM 6155 O O . ARG B 1 365 ? 41.094 12.859 -29.656 1 49.22 365 ARG B O 1
ATOM 6162 N N . VAL B 1 366 ? 39.094 12.656 -30.438 1 50.19 366 VAL B N 1
ATOM 6163 C CA . VAL B 1 366 ? 39.5 11.75 -31.5 1 50.19 366 VAL B CA 1
ATOM 6164 C C . VAL B 1 366 ? 39.5 12.5 -32.844 1 50.19 366 VAL B C 1
ATOM 6166 O O . VAL B 1 366 ? 38.656 13.375 -33.062 1 50.19 366 VAL B O 1
ATOM 6169 N N . SER B 1 367 ? 40.625 12.656 -33.438 1 46.5 367 SER B N 1
ATOM 6170 C CA . SER B 1 367 ? 40.719 13.219 -34.781 1 46.5 367 SER B CA 1
ATOM 6171 C C . SER B 1 367 ? 40.219 12.242 -35.844 1 46.5 367 SER B C 1
ATOM 6173 O O . SER B 1 367 ? 40.656 11.086 -35.875 1 46.5 367 SER B O 1
ATOM 6175 N N . ASP B 1 368 ? 39 12.406 -36.156 1 45.94 368 ASP B N 1
ATOM 6176 C CA . ASP B 1 368 ? 38.594 11.695 -37.375 1 45.94 368 ASP B CA 1
ATOM 6177 C C . ASP B 1 368 ? 39.5 12.07 -38.562 1 45.94 368 ASP B C 1
ATOM 6179 O O . ASP B 1 368 ? 40.094 13.148 -38.562 1 45.94 368 ASP B O 1
ATOM 6183 N N . PHE B 1 369 ? 39.938 11.18 -39.344 1 43 369 PHE B N 1
ATOM 6184 C CA . PHE B 1 369 ? 40.656 11.625 -40.531 1 43 369 PHE B CA 1
ATOM 6185 C C . PHE B 1 369 ? 40.062 12.93 -41.062 1 43 369 PHE B C 1
ATOM 6187 O O . PHE B 1 369 ? 40.688 13.617 -41.875 1 43 369 PHE B O 1
ATOM 6194 N N . GLY B 1 370 ? 38.812 13.141 -41.156 1 38.28 370 GLY B N 1
ATOM 6195 C CA . GLY B 1 370 ? 38.531 14.492 -41.625 1 38.28 370 GLY B CA 1
ATOM 6196 C C . GLY B 1 370 ? 38.625 15.531 -40.531 1 38.28 370 GLY B C 1
ATOM 6197 O O . GLY B 1 370 ? 38.875 15.188 -39.375 1 38.28 370 GLY B O 1
ATOM 6198 N N . SER B 1 371 ? 38.469 16.875 -40.75 1 38.75 371 SER B N 1
ATOM 6199 C CA . SER B 1 371 ? 38.812 18.125 -40.062 1 38.75 371 SER B CA 1
ATOM 6200 C C . SER B 1 371 ? 38.188 18.188 -38.688 1 38.75 371 SER B C 1
ATOM 6202 O O . SER B 1 371 ? 38.469 19.094 -37.906 1 38.75 371 SER B O 1
ATOM 6204 N N . ALA B 1 372 ? 36.969 17.594 -38.375 1 37.5 372 ALA B N 1
ATOM 6205 C CA . ALA B 1 372 ? 36.312 18.141 -37.188 1 37.5 372 ALA B CA 1
ATOM 6206 C C . ALA B 1 372 ? 36.688 17.344 -35.938 1 37.5 372 ALA B C 1
ATOM 6208 O O . ALA B 1 372 ? 36.75 16.109 -36 1 37.5 372 ALA B O 1
ATOM 6209 N N . GLU B 1 373 ? 37.344 17.859 -34.906 1 37.75 373 GLU B N 1
ATOM 6210 C CA . GLU B 1 373 ? 37.688 17.406 -33.562 1 37.75 373 GLU B CA 1
ATOM 6211 C C . GLU B 1 373 ? 36.438 17.016 -32.781 1 37.75 373 GLU B C 1
ATOM 6213 O O . GLU B 1 373 ? 35.469 17.75 -32.75 1 37.75 373 GLU B O 1
ATOM 6218 N N . ALA B 1 374 ? 36 15.82 -32.875 1 42 374 ALA B N 1
ATOM 6219 C CA . ALA B 1 374 ? 34.812 15.484 -32.094 1 42 374 ALA B CA 1
ATOM 6220 C C . ALA B 1 374 ? 35.219 14.852 -30.766 1 42 374 ALA B C 1
ATOM 6222 O O . ALA B 1 374 ? 36.25 14.172 -30.672 1 42 374 ALA B O 1
ATOM 6223 N N . THR B 1 375 ? 34.812 15.336 -29.641 1 38.22 375 THR B N 1
ATOM 6224 C CA . THR B 1 375 ? 34.969 14.828 -28.281 1 38.22 375 THR B CA 1
ATOM 6225 C C . THR B 1 375 ? 34.094 13.602 -28.047 1 38.22 375 THR B C 1
ATOM 6227 O O . THR B 1 375 ? 32.906 13.625 -28.312 1 38.22 375 THR B O 1
ATOM 6230 N N . THR B 1 376 ? 34.531 12.414 -28.391 1 41.56 376 THR B N 1
ATOM 6231 C CA . THR B 1 376 ? 33.688 11.234 -28.234 1 41.56 376 THR B CA 1
ATOM 6232 C C . THR B 1 376 ? 34.156 10.383 -27.062 1 41.56 376 THR B C 1
ATOM 6234 O O . THR B 1 376 ? 35.312 10.477 -26.641 1 41.56 376 THR B O 1
ATOM 6237 N N . THR B 1 377 ? 33.281 9.852 -26.328 1 38.5 377 THR B N 1
ATOM 6238 C CA . THR B 1 377 ? 33.594 8.891 -25.281 1 38.5 377 THR B CA 1
ATOM 6239 C C . THR B 1 377 ? 33.969 7.539 -25.875 1 38.5 377 THR B C 1
ATOM 6241 O O . THR B 1 377 ? 33.281 7.043 -26.781 1 38.5 377 THR B O 1
ATOM 6244 N N . GLY B 1 378 ? 35.219 7.129 -26.094 1 38.19 378 GLY B N 1
ATOM 6245 C CA . GLY B 1 378 ? 35.781 5.984 -26.781 1 38.19 378 GLY B CA 1
ATOM 6246 C C . GLY B 1 378 ? 35.75 4.707 -25.969 1 38.19 378 GLY B C 1
ATOM 6247 O O . GLY B 1 378 ? 35.969 4.727 -24.766 1 38.19 378 GLY B O 1
ATOM 6248 N N . ASN B 1 379 ? 34.938 3.852 -26.375 1 32.75 379 ASN B N 1
ATOM 6249 C CA . ASN B 1 379 ? 35 2.502 -25.828 1 32.75 379 ASN B CA 1
ATOM 6250 C C . ASN B 1 379 ? 35.969 1.613 -26.625 1 32.75 379 ASN B C 1
ATOM 6252 O O . ASN B 1 379 ? 36.062 1.749 -27.844 1 32.75 379 ASN B O 1
ATOM 6256 N N . LYS B 1 380 ? 36.938 0.917 -26.047 1 32.94 380 LYS B N 1
ATOM 6257 C CA . LYS B 1 380 ? 37.75 -0.085 -26.734 1 32.94 380 LYS B CA 1
ATOM 6258 C C . LYS B 1 380 ? 36.875 -1.271 -27.172 1 32.94 380 LYS B C 1
ATOM 6260 O O . LYS B 1 380 ? 36.031 -1.736 -26.422 1 32.94 380 LYS B O 1
#

InterPro domains:
  IPR001584 Integrase, catalytic core [PS50994] (138-299)
  IPR012337 Ribonuclease H-like superfamily [SSF53098] (140-290)
  IPR036397 Ribonuclease H superfamily [G3DSA:3.30.420.10] (132-325)
  IPR041588 Integrase zinc-binding domain [PF17921] (72-124)

Sequence (760 aa):
MIDELPISEERISELQEHTRKDQQMQELKEVIQEGRPSNKWNVPSNVSIYFDIRDELTLQNGLLFKGERVIIPKSLRTDMIKKIHSSHIGIEGCLRRARESLYWPGMNAEVKDFIQRCETCRTFERKQQKETLISHEILSRPWSKVGIDLMTFQSKNYLVTVDYYSNYWEVDYLEDTLALTVIRKLRAQFARHGIPDVCFTDNGPQFDCGEFRKFSRLWEFKHDTSSPLYSQSNGKVEQAVQTVKRLMKKSKFDNKDPYLAFLDFRNTPTEGFDNSPAEKLMNRKTRTLLPTKESLLKPKVVAPNKVQIELTKEKQKQQFYYNQRTKDLPMLKNGDTVRIQPSNFNKEWKKGTIKQQISGKYCFRVSDFGSAEATTTGNKMIDELPISEERISELQEHTRKDQQMQELKEVIQEGRPSNKWNVPSNVSIYFDIRDELTLQNGLLFKGERVIIPKSLRTDMIKKIHSSHIGIEGCLRRARESLYWPGMNAEVKDFIQRCETCRTFERKQQKETLISHEILSRPWSKVGIDLMTFQSKNYLVTVDYYSNYWEVDYLEDTLALTVIRKLRAQFARHGIPDVCFTDNGPQFDCGEFRKFSRLWEFKHDTSSPLYSQSNGKVEQAVQTVKRLMKKSKFDNKDPYLAFLDFRNTPTEGFDNSPAEKLMNRKTRTLLPTKESLLKPKVVAPNKVQIELTKEKQKQQFYYNQRTKDLPMLKNGDTVRIQPSNFNKEWKKGTIKQQISGKYCFRVSDFGSAEATTTGNK

Nearest PDB structures (foldseek):
  5ejk-assembly1_E  TM=5.375E-01  e=4.924E-10  Rous sarcoma virus - Prague C
  5ejk-assembly1_B  TM=6.487E-01  e=7.769E-09  Rous sarcoma virus - Prague C
  5ejk-assembly1_H  TM=5.896E-01  e=8.090E-10  Rous sarcoma virus - Prague C
  7ouf-assembly1_E  TM=5.231E-01  e=1.009E-09  Simian T-lymphotropic virus 1
  7jn3-assembly1_E  TM=5.136E-01  e=6.957E-09  Rous sarcoma virus (strain Schmidt-Ruppin A)

Foldseek 3Di:
DQQDFPAPPVRVVVQLVLLVVAPLSVLLVVCLVVPQDPDLVPRPPSPSLCNVQSVQWDDGPNFIDRPFATEGGPVCLVVLLCQLCVLVLDLVLSVLLCVLHHDDVCSSVVSNVVSVPDPLCVVLPDDPPQQAQQPDDQDQAWQQEKEWDWADDPNWIWIWIAIPLLRQIDIGTFPDLALVRNLVVVVVVCVPQNDHQEYEYEPDPSCPDPVNVVSCVVSVHHYHYDDPVRCNNCSSRVVSNVSLNSSVVSCVVVVHDSVLSSLSQQQGADVQGSGGSCCRRVQAHDDHNRRGRSVRRDGHHDDSVRSSVSVVVVSVVSVVVCVVVPPVPPQPDQFHFFQFDPPPVDDDRHTWGFHDDDPDRFFTQTDDVDDDRDGTRTDD/DQQDFPAPPVRVVVQLVLLVVAPLSVLLVVCLVVPQDPDLVPRPPSPSLCNVQSVQWDDGPNFIDRPFATEGGPVCLVVLLCQLCVLVLDLVLSVLLCVLHHDDVCSSVVSNVVSVPDPLNVVLPDDPPQQAQQPDDLDQAWQQEKEWDWADDPNWIWIWIAIPLLRQIDIGTFPDLALVRNLVVVVVVCVVQNDHQEYEYECDPSCPDPVNVVSCVVSVHHYHYDDPVRCNNCSSVVVSNVSLNSSVVSCVVVVHDSVLSSLSQQQGADVQGSGGSCCRRVQAHDDHNRRGRSVRRDGHHDDSVRSSVSSVVVSVVSVVVCPVVPPVPPQPDQFHFFQFDPPPVDDDRHTWGFHADDPDRQFTQTDDVDDDRDRTRTDD

Organism: Mytilus galloprovincialis (NCBI:txid29158)

Solvent-accessible surface area (backbone atoms only — not comparable to full-atom values): 41751 Å² total; per-residue (Å²): 129,82,78,60,53,62,30,41,69,66,53,41,49,49,52,31,51,48,29,69,70,27,65,52,53,48,52,44,51,49,44,62,71,78,46,74,71,91,45,68,86,78,41,59,78,79,44,41,85,47,53,89,50,51,89,43,52,47,80,55,92,73,36,45,22,54,66,71,14,39,49,55,39,78,91,48,43,66,60,49,45,49,60,52,44,68,46,61,67,49,67,67,42,29,48,49,39,41,63,68,20,44,41,48,95,63,43,68,63,53,47,48,56,55,54,74,67,34,61,68,56,63,73,64,57,73,71,86,66,83,73,67,37,41,74,64,83,83,59,80,45,59,41,39,38,31,28,42,47,77,45,78,57,93,93,37,42,29,42,39,37,29,22,71,59,30,68,36,65,51,79,39,84,36,97,54,79,45,40,67,56,51,47,53,54,48,41,53,49,29,32,70,63,18,46,34,50,31,41,35,31,55,77,46,68,48,55,63,40,68,70,40,51,50,50,32,60,76,63,52,31,44,79,43,60,53,47,94,85,44,63,39,69,50,35,60,39,50,50,50,52,50,50,52,50,50,40,43,52,51,19,55,75,68,73,45,63,45,42,59,31,48,29,50,52,34,56,20,37,38,90,90,46,91,48,16,15,34,27,52,58,28,18,24,50,50,47,66,91,60,67,39,42,30,77,65,46,40,71,45,70,60,55,55,67,58,53,38,50,44,51,50,50,52,35,51,50,29,46,50,51,41,52,61,69,49,51,72,62,68,80,78,50,82,68,41,75,32,50,36,66,58,88,55,90,85,59,70,75,40,76,18,34,38,64,44,80,44,91,63,97,51,35,28,30,23,41,38,90,59,90,62,73,44,76,42,71,63,57,128,130,82,77,59,51,61,30,41,70,66,53,42,50,51,52,33,51,47,30,69,70,28,65,53,52,48,52,44,50,49,43,62,71,77,48,76,71,91,47,66,84,77,41,59,79,78,42,41,84,48,52,90,51,50,89,41,52,44,82,55,93,72,37,46,22,54,66,69,15,38,50,57,38,78,91,48,44,66,59,49,46,49,61,52,45,67,45,63,66,48,68,67,42,28,49,50,37,39,62,68,21,44,42,48,93,63,46,68,61,52,46,47,55,55,54,72,66,33,62,68,54,63,72,63,58,72,72,86,66,82,74,68,38,41,73,64,82,84,59,81,43,59,42,37,38,33,26,40,47,78,43,77,56,94,93,38,42,30,42,38,38,29,21,72,59,30,68,35,66,50,79,40,86,36,98,53,80,46,39,67,56,51,48,51,55,48,42,53,50,30,32,69,62,19,47,34,49,31,40,35,32,56,77,46,68,46,56,63,39,69,69,39,51,50,49,32,59,77,63,54,32,44,80,44,59,54,46,95,85,44,63,36,70,49,35,59,38,51,51,48,51,51,50,50,51,50,41,42,51,51,19,56,75,67,72,45,64,45,42,60,30,50,29,49,53,34,57,20,37,39,90,91,44,90,49,15,14,35,26,53,56,28,18,23,50,48,47,64,91,60,66,38,42,30,78,64,46,40,70,45,68,61,56,55,67,60,53,37,50,43,52,50,51,52,35,51,50,28,46,50,52,40,51,60,68,50,51,71,64,68,80,76,49,82,69,39,75,34,48,35,65,58,88,58,88,84,57,70,75,40,76,17,35,39,65,44,80,44,90,62,96,51,34,27,30,24,41,38,91,58,92,61,74,43,77,42,71,62,59,128

pLDDT: mean 80.14, std 20.27, range [24.59, 98.31]

Secondary structure (DSSP, 8-state):
------S-HHHHHHHHHHHHH-HHHHHHHHHHHH---SSGGGS-GGGGGGGGGGGGEEEETTEEEETTEEEPPHHHHHHHHHHHHTT---HHHHHHHHHHHEE-TTHHHHHHHHHHT-HHHHHT---------------SSTTSEEEEEEEEETTEEEEEEEETTT--EEEEEES---HHHHHHHHHHHHHHH---SEEEE-S-TTTSSHHHHHHHHHTT-EEEE--TT-GGGHHHHHHHHHHHHHHHHHHHHTT--HHHHHHHHHTSPPTT-SS-HHHHHHSSPPP-SS---HHHHS--PPPHHHHHHHHHHHHHHHHHHHHHHS-------TT-EEEE--SSTT---EEEEEEEE-SSTTEEEEE-SSS-EEEEE---/------S-HHHHHHHHHHHHH-HHHHHHHHHHHH---SSGGGS-GGGGGGGGGGGGEEEETTEEEETTEEEPPHHHHHHHHHHHHTT---HHHHHHHHHHHEE-TTHHHHHHHHHHT-HHHHHT---------------SSTTSEEEEEEEEETTEEEEEEEETTT--EEEEEES---HHHHHHHHHHHHHHH---SEEEE-S-TTTSSHHHHHHHHHTT-EEEE--TT-GGGHHHHHHHHHHHHHHHHHHHHTT--HHHHHHHHHTSPPTT-SS-HHHHHHSSPPP-SS---HHHHS--PPPHHHHHHHHHHHHHHHHHHHHHHS-------TT-EEEE--SSTT---EEEEEEEE-SSTTEEEEE-SSS-EEEEE---